Protein AF-0000000083208388 (afdb_homodimer)

Radius of gyration: 26.97 Å; Cα contacts (8 Å, |Δi|>4): 565; chains: 2; bounding box: 65×73×62 Å

Sequence (616 aa):
MGYPKSFEESLLLGFPRRAARFRDSQDKLFWNYPRLSEVTNVFRDLAEMLTEDAYWSPEMRLKAIRSWVTDLDKVMALYKDWEELSFNRNAIVSTLDRIKSYEDDIDVPYTYMASDLLPECQEKIKILTKMSLLRLAQDDSGDQYWGLIKSLLPEFQPHQELLDQSSRLAAEKKAVEGAGTAILNKAKKLISLTAYGLADELSDEPRGDWDLFLIYSYGFGLVDSLSENEFIDHKKLQSFFQEEEMAAIVPNYVDMFWRNHDPTRLPLEKGPWSQLNKSFKDLDSNTRRTIEDSFTKTYKKFRLRSLQMGYPKSFEESLLLGFPRRAARFRDSQDKLFWNYPRLSEVTNVFRDLAEMLTEDAYWSPEMRLKAIRSWVTDLDKVMALYKDWEELSFNRNAIVSTLDRIKSYEDDIDVPYTYMASDLLPECQEKIKILTKMSLLRLAQDDSGDQYWGLIKSLLPEFQPHQELLDQSSRLAAEKKAVEGAGTAILNKAKKLISLTAYGLADELSDEPRGDWDLFLIYSYGFGLVDSLSENEFIDHKKLQSFFQEEEMAAIVPNYVDMFWRNHDPTRLPLEKGPWSQLNKSFKDLDSNTRRTIEDSFTKTYKKFRLRSLQ

Organism: NCBI:txid56615

Foldseek 3Di:
DDQDPDLLVLLVVLQDDPDPPPPDDQSVPLVVDDDSVVLSVLLVVLVCLLPVPHDDDSVLSSLLSSLCSSVVVVSVVLSVLLVLLVVLLVLLLVVLVVLVVVPPPDDQVLSVVLNVLRPLLNVLSSLVSSCLSCVSSVNCPDPSNVVSLCVQVVVDDPPCQVVDPVSVVVSVLCSLLSSLVSSLVSLLVQLLSLVPGQLVSLVPPPCSLVSSLSSNCSSLSSLLSCVVSVSHDPVVLLVSQPDPSNLVSVLVSLLSVCVVDPLPVDPLVVFCQVVDRVSCVSHDPVSVVSNRVSSVVSNVVVVVVVVD/DDQDPDLLVLLVVLQDDPPPPPPDDQSVPLVVDDPSVVLSVLLVVLVCLLPVPHDDDSVLSSLLSSLCSSVVVVSVVLSVLLVLLVVLLVLLLVVLVVLVVVPVPDDQVLSVVLNVLRPLLNVLSSLVSSCLSCVSSVNCPDPSNVVSLCVQVVVDDCPPQVPDPVSVVVSVLCSLLSSLVSSLVSLLVQLLSLVPGQLVSLVPPPCSLVSSLSSNCSSVSSLLSCDVSVSHDPVVLLVSQPDPSNLVRVLVSLLSVCVVDPLPVDPLVVFCQVVDRVSCVSHDPVSVVSNRVSSVVSNVVVVVVVVD

pLDDT: mean 84.71, std 14.26, range [32.78, 97.56]

Structure (mmCIF, N/CA/C/O backbone):
data_AF-0000000083208388-model_v1
#
loop_
_entity.id
_entity.type
_entity.pdbx_description
1 polymer 'Uncharacterized protein'
#
loop_
_atom_site.group_PDB
_atom_site.id
_atom_site.type_symbol
_atom_site.label_atom_id
_atom_site.label_alt_id
_atom_site.label_comp_id
_atom_site.label_asym_id
_atom_site.label_entity_id
_atom_site.label_seq_id
_atom_site.pdbx_PDB_ins_code
_atom_site.Cartn_x
_atom_site.Cartn_y
_atom_site.Cartn_z
_atom_site.occupancy
_atom_site.B_iso_or_equiv
_atom_site.auth_seq_id
_atom_site.auth_comp_id
_atom_site.auth_asym_id
_atom_site.auth_atom_id
_atom_site.pdbx_PDB_model_num
ATOM 1 N N . MET A 1 1 ? 29.219 6.961 14.609 1 44.03 1 MET A N 1
ATOM 2 C CA . MET A 1 1 ? 27.906 7.246 14.062 1 44.03 1 MET A CA 1
ATOM 3 C C . MET A 1 1 ? 26.938 6.094 14.336 1 44.03 1 MET A C 1
ATOM 5 O O . MET A 1 1 ? 27.234 4.945 14.008 1 44.03 1 MET A O 1
ATOM 9 N N . GLY A 1 2 ? 26.141 6.266 15.297 1 60.5 2 GLY A N 1
ATOM 10 C CA . GLY A 1 2 ? 25.297 5.16 15.742 1 60.5 2 GLY A CA 1
ATOM 11 C C . GLY A 1 2 ? 24.359 4.648 14.664 1 60.5 2 GLY A C 1
ATOM 12 O O . GLY A 1 2 ? 24.188 5.293 13.625 1 60.5 2 GLY A O 1
ATOM 13 N N . TYR A 1 3 ? 24.062 3.393 14.688 1 68.88 3 TYR A N 1
ATOM 14 C CA . TYR A 1 3 ? 23.156 2.76 13.75 1 68.88 3 TYR A CA 1
ATOM 15 C C . TYR A 1 3 ? 21.75 3.359 13.859 1 68.88 3 TYR A C 1
ATOM 17 O O . TYR A 1 3 ? 21.344 3.797 14.938 1 68.88 3 TYR A O 1
ATOM 25 N N . PRO A 1 4 ? 21.219 3.434 12.703 1 76.38 4 PRO A N 1
ATOM 26 C CA . PRO A 1 4 ? 19.875 3.99 12.742 1 76.38 4 PRO A CA 1
ATOM 27 C C . PRO A 1 4 ? 18.969 3.27 13.742 1 76.38 4 PRO A C 1
ATOM 29 O O . PRO A 1 4 ? 19.047 2.047 13.883 1 76.38 4 PRO A O 1
ATOM 32 N N . LYS A 1 5 ? 18.25 4.09 14.398 1 71.25 5 LYS A N 1
ATOM 33 C CA . LYS A 1 5 ? 17.406 3.549 15.469 1 71.25 5 LYS A CA 1
ATOM 34 C C . LYS A 1 5 ? 16.062 3.072 14.922 1 71.25 5 LYS A C 1
ATOM 36 O O . LYS A 1 5 ? 15.367 2.285 15.57 1 71.25 5 LYS A O 1
ATOM 41 N N . SER A 1 6 ? 15.688 3.58 13.781 1 75.38 6 SER A N 1
ATOM 42 C CA . SER A 1 6 ? 14.375 3.225 13.242 1 75.38 6 SER A CA 1
ATOM 43 C C . SER A 1 6 ? 14.469 2.824 11.773 1 75.38 6 SER A C 1
ATOM 45 O O . SER A 1 6 ? 15.492 3.062 11.125 1 75.38 6 SER A O 1
ATOM 47 N N . PHE A 1 7 ? 13.477 2.094 11.297 1 76.81 7 PHE A N 1
ATOM 48 C CA . PHE A 1 7 ? 13.414 1.705 9.891 1 76.81 7 PHE A CA 1
ATOM 49 C C . PHE A 1 7 ? 13.312 2.932 8.992 1 76.81 7 PHE A C 1
ATOM 51 O O . PHE A 1 7 ? 13.867 2.951 7.895 1 76.81 7 PHE A O 1
ATOM 58 N N . GLU A 1 8 ? 12.672 3.973 9.523 1 77.75 8 GLU A N 1
ATOM 59 C CA . GLU A 1 8 ? 12.547 5.227 8.789 1 77.75 8 GLU A CA 1
ATOM 60 C C . GLU A 1 8 ? 13.914 5.867 8.555 1 77.75 8 GLU A C 1
ATOM 62 O O . GLU A 1 8 ? 14.219 6.277 7.43 1 77.75 8 GLU A O 1
ATOM 67 N N . GLU A 1 9 ? 14.641 5.848 9.555 1 78.56 9 GLU A N 1
ATOM 68 C CA . GLU A 1 9 ? 15.984 6.406 9.438 1 78.56 9 GLU A CA 1
ATOM 69 C C . GLU A 1 9 ? 16.844 5.574 8.492 1 78.56 9 GLU A C 1
ATOM 71 O O . GLU A 1 9 ? 17.609 6.125 7.688 1 78.56 9 GLU A O 1
ATOM 76 N N . SER A 1 10 ? 16.641 4.297 8.625 1 78.44 10 SER A N 1
ATOM 77 C CA . SER A 1 10 ? 17.406 3.416 7.742 1 78.44 10 SER A CA 1
ATOM 78 C C . SER A 1 10 ? 17.047 3.666 6.277 1 78.44 10 SER A C 1
ATOM 80 O O . SER A 1 10 ? 17.922 3.689 5.418 1 78.44 10 SER A O 1
ATOM 82 N N . LEU A 1 11 ? 15.805 3.797 6.066 1 82.38 11 LEU A N 1
ATOM 83 C CA . LEU A 1 11 ? 15.344 4.055 4.707 1 82.38 11 LEU A CA 1
ATOM 84 C C . LEU A 1 11 ? 15.898 5.379 4.188 1 82.38 11 LEU A C 1
ATOM 86 O O . LEU A 1 11 ? 16.422 5.438 3.076 1 82.38 11 LEU A O 1
ATOM 90 N N . LEU A 1 12 ? 15.82 6.379 4.988 1 78.38 12 LEU A N 1
ATOM 91 C CA . LEU A 1 12 ? 16.266 7.707 4.574 1 78.38 12 LEU A CA 1
ATOM 92 C C . LEU A 1 12 ? 17.766 7.727 4.34 1 78.38 12 LEU A C 1
ATOM 94 O O . LEU A 1 12 ? 18.25 8.422 3.439 1 78.38 12 LEU A O 1
ATOM 98 N N . LEU A 1 13 ? 18.438 6.953 5.082 1 76.25 13 LEU A N 1
ATOM 99 C CA . LEU A 1 13 ? 19.891 6.844 4.914 1 76.25 13 LEU A CA 1
ATOM 100 C C . LEU A 1 13 ? 20.234 6.051 3.656 1 76.25 13 LEU A C 1
ATOM 102 O O . LEU A 1 13 ? 21.328 6.18 3.117 1 76.25 13 LEU A O 1
ATOM 106 N N . GLY A 1 14 ? 19.312 5.246 3.367 1 70.12 14 GLY A N 1
ATOM 107 C CA . GLY A 1 14 ? 19.531 4.434 2.18 1 70.12 14 GLY A CA 1
ATOM 108 C C . GLY A 1 14 ? 19.391 5.215 0.888 1 70.12 14 GLY A C 1
ATOM 109 O O . GLY A 1 14 ? 19.844 4.77 -0.168 1 70.12 14 GLY A O 1
ATOM 110 N N . PHE A 1 15 ? 18.703 6.348 1.008 1 68.81 15 PHE A N 1
ATOM 111 C CA . PHE A 1 15 ? 18.547 7.168 -0.187 1 68.81 15 PHE A CA 1
ATOM 112 C C . PHE A 1 15 ? 19.859 7.867 -0.537 1 68.81 15 PHE A C 1
ATOM 114 O O . PHE A 1 15 ? 20.594 8.32 0.352 1 68.81 15 PHE A O 1
ATOM 121 N N . PRO A 1 16 ? 20.125 7.719 -1.812 1 60.28 16 PRO A N 1
ATOM 122 C CA . PRO A 1 16 ? 21.375 8.391 -2.189 1 60.28 16 PRO A CA 1
ATOM 123 C C . PRO A 1 16 ? 21.391 9.867 -1.793 1 60.28 16 PRO A C 1
ATOM 125 O O . PRO A 1 16 ? 20.344 10.523 -1.796 1 60.28 16 PRO A O 1
ATOM 128 N N . ARG A 1 17 ? 22.312 10.344 -0.938 1 51.38 17 ARG A N 1
ATOM 129 C CA . ARG A 1 17 ? 22.516 11.734 -0.567 1 51.38 17 ARG A CA 1
ATOM 130 C C . ARG A 1 17 ? 22.516 12.633 -1.8 1 51.38 17 ARG A C 1
ATOM 132 O O . ARG A 1 17 ? 22.922 12.211 -2.883 1 51.38 17 ARG A O 1
ATOM 139 N N . ARG A 1 18 ? 21.688 13.727 -1.688 1 45.03 18 ARG A N 1
ATOM 140 C CA . ARG A 1 18 ? 21.938 14.727 -2.719 1 45.03 18 ARG A CA 1
ATOM 141 C C . ARG A 1 18 ? 23.422 15.062 -2.809 1 45.03 18 ARG A C 1
ATOM 143 O O . ARG A 1 18 ? 23.938 15.844 -2.006 1 45.03 18 ARG A O 1
ATOM 150 N N . ALA A 1 19 ? 24.453 14.719 -2.732 1 36.81 19 ALA A N 1
ATOM 151 C CA . ALA A 1 19 ? 25.344 15.695 -3.359 1 36.81 19 ALA A CA 1
ATOM 152 C C . ALA A 1 19 ? 24.625 16.422 -4.492 1 36.81 19 ALA A C 1
ATOM 154 O O . ALA A 1 19 ? 23.672 15.914 -5.07 1 36.81 19 ALA A O 1
ATOM 155 N N . ALA A 1 20 ? 25.188 17.938 -4.938 1 33.88 20 ALA A N 1
ATOM 156 C CA . ALA A 1 20 ? 24.812 18.812 -6.039 1 33.88 20 ALA A CA 1
ATOM 157 C C . ALA A 1 20 ? 24.125 18.031 -7.156 1 33.88 20 ALA A C 1
ATOM 159 O O . ALA A 1 20 ? 23.156 18.516 -7.758 1 33.88 20 ALA A O 1
ATOM 160 N N . ARG A 1 21 ? 24.984 17.312 -8.117 1 32.78 21 ARG A N 1
ATOM 161 C CA . ARG A 1 21 ? 24.828 17.016 -9.531 1 32.78 21 ARG A CA 1
ATOM 162 C C . ARG A 1 21 ? 23.812 15.883 -9.734 1 32.78 21 ARG A C 1
ATOM 164 O O . ARG A 1 21 ? 24.141 14.711 -9.523 1 32.78 21 ARG A O 1
ATOM 171 N N . PHE A 1 22 ? 22.641 15.812 -9.164 1 33.78 22 PHE A N 1
ATOM 172 C CA . PHE A 1 22 ? 21.766 14.984 -9.984 1 33.78 22 PHE A CA 1
ATOM 173 C C . PHE A 1 22 ? 22.312 14.852 -11.398 1 33.78 22 PHE A C 1
ATOM 175 O O . PHE A 1 22 ? 21.969 15.641 -12.281 1 33.78 22 PHE A O 1
ATOM 182 N N . ARG A 1 23 ? 23.469 14.93 -11.594 1 34.03 23 ARG A N 1
ATOM 183 C CA . ARG A 1 23 ? 23.922 14.922 -12.977 1 34.03 23 ARG A CA 1
ATOM 184 C C . ARG A 1 23 ? 23.125 13.938 -13.82 1 34.03 23 ARG A C 1
ATOM 186 O O . ARG A 1 23 ? 22.75 14.25 -14.953 1 34.03 23 ARG A O 1
ATOM 193 N N . ASP A 1 24 ? 23.516 12.531 -13.719 1 34.09 24 ASP A N 1
ATOM 194 C CA . ASP A 1 24 ? 23.047 11.531 -14.664 1 34.09 24 ASP A CA 1
ATOM 195 C C . ASP A 1 24 ? 21.594 11.164 -14.383 1 34.09 24 ASP A C 1
ATOM 197 O O . ASP A 1 24 ? 21.109 11.32 -13.258 1 34.09 24 ASP A O 1
ATOM 201 N N . SER A 1 25 ? 20.75 10.789 -15.359 1 37.38 25 SER A N 1
ATOM 202 C CA . SER A 1 25 ? 19.391 10.367 -15.672 1 37.38 25 SER A CA 1
ATOM 203 C C . SER A 1 25 ? 18.828 9.453 -14.586 1 37.38 25 SER A C 1
ATOM 205 O O . SER A 1 25 ? 17.609 9.352 -14.422 1 37.38 25 SER A O 1
ATOM 207 N N . GLN A 1 26 ? 19.625 8.562 -14.102 1 38.91 26 GLN A N 1
ATOM 208 C CA . GLN A 1 26 ? 19.125 7.344 -13.469 1 38.91 26 GLN A CA 1
ATOM 209 C C . GLN A 1 26 ? 18.672 7.617 -12.039 1 38.91 26 GLN A C 1
ATOM 211 O O . GLN A 1 26 ? 17.922 6.824 -11.461 1 38.91 26 GLN A O 1
ATOM 216 N N . ASP A 1 27 ? 19.375 8.383 -11.336 1 39.56 27 ASP A N 1
ATOM 217 C CA . ASP A 1 27 ? 19.172 8.352 -9.891 1 39.56 27 ASP A CA 1
ATOM 218 C C . ASP A 1 27 ? 17.906 9.094 -9.492 1 39.56 27 ASP A C 1
ATOM 220 O O . ASP A 1 27 ? 17.672 9.352 -8.312 1 39.56 27 ASP A O 1
ATOM 224 N N . LYS A 1 28 ? 17.578 10.031 -10.398 1 42.91 28 LYS A N 1
ATOM 225 C CA . LYS A 1 28 ? 16.453 10.945 -10.234 1 42.91 28 LYS A CA 1
ATOM 226 C C . LYS A 1 28 ? 15.195 10.188 -9.812 1 42.91 28 LYS A C 1
ATOM 228 O O . LYS A 1 28 ? 14.188 10.797 -9.453 1 42.91 28 LYS A O 1
ATOM 233 N N . LEU A 1 29 ? 15.227 8.977 -10.328 1 43.03 29 LEU A N 1
ATOM 234 C CA . LEU A 1 29 ? 14 8.18 -10.312 1 43.03 29 LEU A CA 1
ATOM 235 C C . LEU A 1 29 ? 13.5 7.98 -8.883 1 43.03 29 LEU A C 1
ATOM 237 O O . LEU A 1 29 ? 12.523 7.258 -8.664 1 43.03 29 LEU A O 1
ATOM 241 N N . PHE A 1 30 ? 14.461 8.148 -8.031 1 43.75 30 PHE A N 1
ATOM 242 C CA . PHE A 1 30 ? 14.055 7.703 -6.703 1 43.75 30 PHE A CA 1
ATOM 243 C C . PHE A 1 30 ? 12.625 8.141 -6.402 1 43.75 30 PHE A C 1
ATOM 245 O O . PHE A 1 30 ? 11.836 7.371 -5.855 1 43.75 30 PHE A O 1
ATOM 252 N N . TRP A 1 31 ? 12.289 9.562 -6.504 1 47.16 31 TRP A N 1
ATOM 253 C CA . TRP A 1 31 ? 11.203 10.078 -5.68 1 47.16 31 TRP A CA 1
ATOM 254 C C . TRP A 1 31 ? 9.867 9.93 -6.391 1 47.16 31 TRP A C 1
ATOM 256 O O . TRP A 1 31 ? 8.867 10.539 -5.988 1 47.16 31 TRP A O 1
ATOM 266 N N . ASN A 1 32 ? 10.094 9.484 -7.629 1 52.12 32 ASN A N 1
ATOM 267 C CA . ASN A 1 32 ? 8.773 9.047 -8.07 1 52.12 32 ASN A CA 1
ATOM 268 C C . ASN A 1 32 ? 8.211 7.953 -7.168 1 52.12 32 ASN A C 1
ATOM 270 O O . ASN A 1 32 ? 7.328 7.191 -7.574 1 52.12 32 ASN A O 1
ATOM 274 N N . TYR A 1 33 ? 8.766 8.008 -6.012 1 56.78 33 TYR A N 1
ATOM 275 C CA . TYR A 1 33 ? 8.578 6.961 -5.016 1 56.78 33 TYR A CA 1
ATOM 276 C C . TYR A 1 33 ? 7.145 6.965 -4.492 1 56.78 33 TYR A C 1
ATOM 278 O O . TYR A 1 33 ? 6.492 8.008 -4.453 1 56.78 33 TYR A O 1
ATOM 286 N N . PRO A 1 34 ? 6.664 5.766 -4.543 1 67.44 34 PRO A N 1
ATOM 287 C CA . PRO A 1 34 ? 5.535 5.637 -3.619 1 67.44 34 PRO A CA 1
ATOM 288 C C . PRO A 1 34 ? 5.746 6.406 -2.316 1 67.44 34 PRO A C 1
ATOM 290 O O . PRO A 1 34 ? 6.859 6.871 -2.043 1 67.44 34 PRO A O 1
ATOM 293 N N . ARG A 1 35 ? 4.781 6.742 -1.815 1 80.44 35 ARG A N 1
ATOM 294 C CA . ARG A 1 35 ? 4.863 7.383 -0.507 1 80.44 35 ARG A CA 1
ATOM 295 C C . ARG A 1 35 ? 5.902 6.691 0.374 1 80.44 35 ARG A C 1
ATOM 297 O O . ARG A 1 35 ? 6.004 5.465 0.377 1 80.44 35 ARG A O 1
ATOM 304 N N . LEU A 1 36 ? 6.719 7.48 0.951 1 84.25 36 LEU A N 1
ATOM 305 C CA . LEU A 1 36 ? 7.812 6.961 1.764 1 84.25 36 LEU A CA 1
ATOM 306 C C . LEU A 1 36 ? 7.289 6.031 2.852 1 84.25 36 LEU A C 1
ATOM 308 O O . LEU A 1 36 ? 7.938 5.043 3.197 1 84.25 36 LEU A O 1
ATOM 312 N N . SER A 1 37 ? 6.141 6.344 3.344 1 87.94 37 SER A N 1
ATOM 313 C CA . SER A 1 37 ? 5.531 5.488 4.352 1 87.94 37 SER A CA 1
ATOM 314 C C . SER A 1 37 ? 5.246 4.098 3.797 1 87.94 37 SER A C 1
ATOM 316 O O . SER A 1 37 ? 5.465 3.092 4.477 1 87.94 37 SER A O 1
ATOM 318 N N . GLU A 1 38 ? 4.758 4.07 2.588 1 88.94 38 GLU A N 1
ATOM 319 C CA . GLU A 1 38 ? 4.477 2.795 1.935 1 88.94 38 GLU A CA 1
ATOM 320 C C . GLU A 1 38 ? 5.754 1.979 1.749 1 88.94 38 GLU A C 1
ATOM 322 O O . GLU A 1 38 ? 5.785 0.786 2.057 1 88.94 38 GLU A O 1
ATOM 327 N N . VAL A 1 39 ? 6.773 2.678 1.319 1 88.38 39 VAL A N 1
ATOM 328 C CA . VAL A 1 39 ? 8.047 2.008 1.083 1 88.38 39 VAL A CA 1
ATOM 329 C C . VAL A 1 39 ? 8.602 1.465 2.4 1 88.38 39 VAL A C 1
ATOM 331 O O . VAL A 1 39 ? 9.047 0.318 2.467 1 88.38 39 VAL A O 1
ATOM 334 N N . THR A 1 40 ? 8.523 2.244 3.406 1 89.31 40 THR A N 1
ATOM 335 C CA . THR A 1 40 ? 9.039 1.854 4.711 1 89.31 40 THR A CA 1
ATOM 336 C C . THR A 1 40 ? 8.297 0.633 5.246 1 89.31 40 THR A C 1
ATOM 338 O O . THR A 1 40 ? 8.914 -0.296 5.773 1 89.31 40 THR A O 1
ATOM 341 N N . ASN A 1 41 ? 7.012 0.628 5.117 1 89.62 41 ASN A N 1
ATOM 342 C CA . ASN A 1 41 ? 6.211 -0.498 5.582 1 89.62 41 ASN A CA 1
ATOM 343 C C . ASN A 1 41 ? 6.539 -1.774 4.812 1 89.62 41 ASN A C 1
ATOM 345 O O . ASN A 1 41 ? 6.664 -2.846 5.406 1 89.62 41 ASN A O 1
ATOM 349 N N . VAL A 1 42 ? 6.617 -1.6 3.547 1 91.88 42 VAL A N 1
ATOM 350 C CA . VAL A 1 42 ? 6.953 -2.746 2.709 1 91.88 42 VAL A CA 1
ATOM 351 C C . VAL A 1 42 ? 8.312 -3.303 3.115 1 91.88 42 VAL A C 1
ATOM 353 O O . VAL A 1 42 ? 8.469 -4.512 3.293 1 91.88 42 VAL A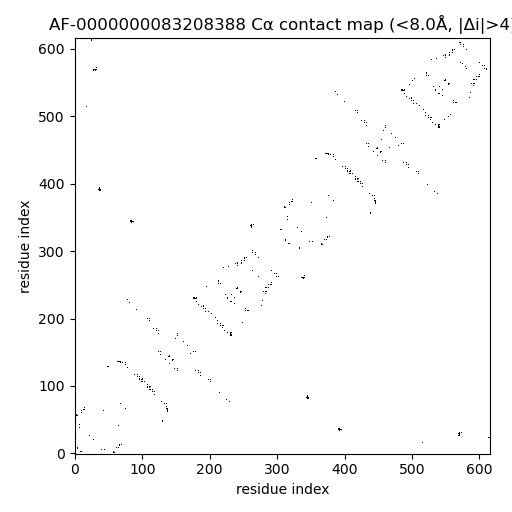 O 1
ATOM 356 N N . PHE A 1 43 ? 9.312 -2.414 3.283 1 91.75 43 PHE A N 1
ATOM 357 C CA . PHE A 1 43 ? 10.656 -2.857 3.646 1 91.75 43 PHE A CA 1
ATOM 358 C C . PHE A 1 43 ? 10.648 -3.539 5.008 1 91.75 43 PHE A C 1
ATOM 360 O O . PHE A 1 43 ? 11.367 -4.52 5.223 1 91.75 43 PHE A O 1
ATOM 367 N N . ARG A 1 44 ? 9.906 -3.02 5.91 1 91.81 44 ARG A N 1
ATOM 368 C CA . ARG A 1 44 ? 9.766 -3.639 7.227 1 91.81 44 ARG A CA 1
ATOM 369 C C . ARG A 1 44 ? 9.211 -5.051 7.109 1 91.81 44 ARG A C 1
ATOM 371 O O . ARG A 1 44 ? 9.727 -5.984 7.727 1 91.81 44 ARG A O 1
ATOM 378 N N . ASP A 1 45 ? 8.172 -5.215 6.371 1 92.81 45 ASP A N 1
ATOM 379 C CA . ASP A 1 45 ? 7.559 -6.523 6.18 1 92.81 45 ASP A CA 1
ATOM 380 C C . ASP A 1 45 ? 8.539 -7.504 5.543 1 92.81 45 ASP A C 1
ATOM 382 O O . ASP A 1 45 ? 8.609 -8.672 5.941 1 92.81 45 ASP A O 1
ATOM 386 N N . LEU A 1 46 ? 9.18 -6.98 4.574 1 94.31 46 LEU A N 1
ATOM 387 C CA . LEU A 1 46 ? 10.125 -7.832 3.869 1 94.31 46 LEU A CA 1
ATOM 388 C C . LEU A 1 46 ? 11.266 -8.258 4.797 1 94.31 46 LEU A C 1
ATOM 390 O O . LEU A 1 46 ? 11.695 -9.414 4.766 1 94.31 46 LEU A O 1
ATOM 394 N N . ALA A 1 47 ? 11.75 -7.34 5.586 1 92.31 47 ALA A N 1
ATOM 395 C CA . ALA A 1 47 ? 12.781 -7.68 6.562 1 92.31 47 ALA A CA 1
ATOM 396 C C . ALA A 1 47 ? 12.273 -8.727 7.551 1 92.31 47 ALA A C 1
ATOM 398 O O . ALA A 1 47 ? 13.008 -9.656 7.906 1 92.31 47 ALA A O 1
ATOM 399 N N . GLU A 1 48 ? 11.109 -8.562 7.965 1 91.88 48 GLU A N 1
ATOM 400 C CA . GLU A 1 48 ? 10.516 -9.531 8.875 1 91.88 48 GLU A CA 1
ATOM 401 C C . GLU A 1 48 ? 10.414 -10.906 8.219 1 91.88 48 GLU A C 1
ATOM 403 O O . GLU A 1 48 ? 10.68 -11.93 8.859 1 91.88 48 GLU A O 1
ATOM 408 N N . MET A 1 49 ? 9.961 -10.938 7.031 1 92.19 49 MET A N 1
ATOM 409 C CA . MET A 1 49 ? 9.883 -12.188 6.289 1 92.19 49 MET A CA 1
ATOM 410 C C . MET A 1 49 ? 11.242 -12.883 6.246 1 92.19 49 MET A C 1
ATOM 412 O O . MET A 1 49 ? 11.328 -14.102 6.426 1 92.19 49 MET A O 1
ATOM 416 N N . LEU A 1 50 ? 12.258 -12.102 6.051 1 93.94 50 LEU A N 1
ATOM 417 C CA . LEU A 1 50 ? 13.602 -12.664 5.887 1 93.94 50 LEU A CA 1
ATOM 418 C C . LEU A 1 50 ? 14.188 -13.062 7.234 1 93.94 50 LEU A C 1
ATOM 420 O O . LEU A 1 50 ? 15.023 -13.969 7.309 1 93.94 50 LEU A O 1
ATOM 424 N N . THR A 1 51 ? 13.672 -12.453 8.289 1 93 51 THR A N 1
ATOM 425 C CA . THR A 1 51 ? 14.281 -12.695 9.594 1 93 51 THR A CA 1
ATOM 426 C C . THR A 1 51 ? 13.445 -13.68 10.406 1 93 51 THR A C 1
ATOM 428 O O . THR A 1 51 ? 13.719 -13.906 11.586 1 93 51 THR A O 1
ATOM 431 N N . GLU A 1 52 ? 12.43 -14.148 9.82 1 89.06 52 GLU A N 1
ATOM 432 C CA . GLU A 1 52 ? 11.625 -15.172 10.477 1 89.06 52 GLU A CA 1
ATOM 433 C C . GLU A 1 52 ? 12.492 -16.328 10.961 1 89.06 52 GLU A C 1
ATOM 435 O O . GLU A 1 52 ? 12.273 -16.875 12.047 1 89.06 52 GLU A O 1
ATOM 440 N N . ASP A 1 53 ? 13.438 -16.672 10.156 1 80.94 53 ASP A N 1
ATOM 441 C CA . ASP A 1 53 ? 14.242 -17.844 10.469 1 80.94 53 ASP A CA 1
ATOM 442 C C . ASP A 1 53 ? 15.727 -17.5 10.461 1 80.94 53 ASP A C 1
ATOM 444 O O . ASP A 1 53 ? 16.578 -18.391 10.336 1 80.94 53 ASP A O 1
ATOM 448 N N . ALA A 1 54 ? 16.031 -16.266 10.438 1 88.31 54 ALA A N 1
ATOM 449 C CA . ALA A 1 54 ? 17.438 -15.836 10.398 1 88.31 54 ALA A CA 1
ATOM 450 C C . ALA A 1 54 ? 17.625 -14.523 11.156 1 88.31 54 ALA A C 1
ATOM 452 O O . ALA A 1 54 ? 16.688 -13.727 11.281 1 88.31 54 ALA A O 1
ATOM 453 N N . TYR A 1 55 ? 18.828 -14.422 11.578 1 87.69 55 TYR A N 1
ATOM 454 C CA . TYR A 1 55 ? 19.156 -13.188 12.281 1 87.69 55 TYR A CA 1
ATOM 455 C C . TYR A 1 55 ? 19.812 -12.18 11.344 1 87.69 55 TYR A C 1
ATOM 457 O O . TYR A 1 55 ? 20.719 -12.523 10.586 1 87.69 55 TYR A O 1
ATOM 465 N N . TRP A 1 56 ? 19.281 -10.961 11.422 1 87.12 56 TRP A N 1
ATOM 466 C CA . TRP A 1 56 ? 19.922 -9.836 10.75 1 87.12 56 TRP A CA 1
ATOM 467 C C . TRP A 1 56 ? 20.406 -8.797 11.758 1 87.12 56 TRP A C 1
ATOM 469 O O . TRP A 1 56 ? 19.609 -8.25 12.523 1 87.12 56 TRP A O 1
ATOM 479 N N . SER A 1 57 ? 21.734 -8.602 11.734 1 85.62 57 SER A N 1
ATOM 480 C CA . SER A 1 57 ? 22.25 -7.488 12.516 1 85.62 57 SER A CA 1
ATOM 481 C C . SER A 1 57 ? 21.766 -6.152 11.977 1 85.62 57 SER A C 1
ATOM 483 O O . SER A 1 57 ? 21.328 -6.066 10.828 1 85.62 57 SER A O 1
ATOM 485 N N . PRO A 1 58 ? 21.859 -5.141 12.805 1 83.69 58 PRO A N 1
ATOM 486 C CA . PRO A 1 58 ? 21.5 -3.807 12.32 1 83.69 58 PRO A CA 1
ATOM 487 C C . PRO A 1 58 ? 22.266 -3.393 11.078 1 83.69 58 PRO A C 1
ATOM 489 O O . PRO A 1 58 ? 21.719 -2.732 10.188 1 83.69 58 PRO A O 1
ATOM 492 N N . GLU A 1 59 ? 23.469 -3.803 10.992 1 85.5 59 GLU A N 1
ATOM 493 C CA . GLU A 1 59 ? 24.312 -3.482 9.828 1 85.5 59 GLU A CA 1
ATOM 494 C C . GLU A 1 59 ? 23.812 -4.199 8.578 1 85.5 59 GLU A C 1
ATOM 496 O O . GLU A 1 59 ? 23.766 -3.613 7.496 1 85.5 59 GLU A O 1
ATOM 501 N N . MET A 1 60 ? 23.453 -5.402 8.789 1 85.69 60 MET A N 1
ATOM 502 C CA . MET A 1 60 ? 22.953 -6.184 7.672 1 85.69 60 MET A CA 1
ATOM 503 C C . MET A 1 60 ? 21.641 -5.602 7.152 1 85.69 60 MET A C 1
ATOM 505 O O . MET A 1 60 ? 21.438 -5.504 5.941 1 85.69 60 MET A O 1
ATOM 509 N N . ARG A 1 61 ? 20.828 -5.203 8.055 1 86.75 61 ARG A N 1
ATOM 510 C CA . ARG A 1 61 ? 19.547 -4.598 7.707 1 86.75 61 ARG A CA 1
ATOM 511 C C . ARG A 1 61 ? 19.75 -3.307 6.918 1 86.75 61 ARG A C 1
ATOM 513 O O . ARG A 1 61 ? 19.094 -3.09 5.898 1 86.75 61 ARG A O 1
ATOM 520 N N . LEU A 1 62 ? 20.609 -2.492 7.387 1 86.75 62 LEU A N 1
ATOM 521 C CA . LEU A 1 62 ? 20.891 -1.225 6.715 1 86.75 62 LEU A CA 1
ATOM 522 C C . LEU A 1 62 ? 21.422 -1.459 5.309 1 86.75 62 LEU A C 1
ATOM 524 O O . LEU A 1 62 ? 21.047 -0.762 4.367 1 86.75 62 LEU A O 1
ATOM 528 N N . LYS A 1 63 ? 22.234 -2.391 5.188 1 88.5 63 LYS A N 1
ATOM 529 C CA . LYS A 1 63 ? 22.797 -2.719 3.881 1 88.5 63 LYS A CA 1
ATOM 530 C C . LYS A 1 63 ? 21.703 -3.195 2.922 1 88.5 63 LYS A C 1
ATOM 532 O O . LYS A 1 63 ? 21.688 -2.801 1.753 1 88.5 63 LYS A O 1
ATOM 537 N N . ALA A 1 64 ? 20.875 -4.043 3.455 1 90.56 64 ALA A N 1
ATOM 538 C CA . ALA A 1 64 ? 19.781 -4.559 2.629 1 90.56 64 ALA A CA 1
ATOM 539 C C . ALA A 1 64 ? 18.875 -3.434 2.156 1 90.56 64 ALA A C 1
ATOM 541 O O . ALA A 1 64 ? 18.547 -3.346 0.969 1 90.56 64 ALA A O 1
ATOM 542 N N . ILE A 1 65 ? 18.547 -2.59 3.029 1 87.38 65 ILE A N 1
ATOM 543 C CA . ILE A 1 65 ? 17.641 -1.485 2.734 1 87.38 65 ILE A CA 1
ATOM 544 C C . ILE A 1 65 ? 18.266 -0.576 1.679 1 87.38 65 ILE A C 1
ATOM 546 O O . ILE A 1 65 ? 17.594 -0.177 0.722 1 87.38 65 ILE A O 1
ATOM 550 N N . ARG A 1 66 ? 19.5 -0.322 1.773 1 84.81 66 ARG A N 1
ATOM 551 C CA . ARG A 1 66 ? 20.203 0.517 0.814 1 84.81 66 ARG A CA 1
ATOM 552 C C . ARG A 1 66 ? 20.188 -0.106 -0.577 1 84.81 66 ARG A C 1
ATOM 554 O O . ARG A 1 66 ? 19.984 0.592 -1.574 1 84.81 66 ARG A O 1
ATOM 561 N N . SER A 1 67 ? 20.375 -1.351 -0.563 1 89.75 67 SER A N 1
ATOM 562 C CA . SER A 1 67 ? 20.391 -2.057 -1.841 1 89.75 67 SER A CA 1
ATOM 563 C C . SER A 1 67 ? 19 -2.094 -2.459 1 89.75 67 SER A C 1
ATOM 565 O O . SER A 1 67 ? 18.844 -1.909 -3.668 1 89.75 67 SER A O 1
ATOM 567 N N . TRP A 1 68 ? 18 -2.318 -1.608 1 90.44 68 TRP A N 1
ATOM 568 C CA . TRP A 1 68 ? 16.625 -2.398 -2.086 1 90.44 68 TRP A CA 1
ATOM 569 C C . TRP A 1 68 ? 16.172 -1.067 -2.682 1 90.44 68 TRP A C 1
ATOM 571 O O . TRP A 1 68 ? 15.406 -1.04 -3.646 1 90.44 68 TRP A O 1
ATOM 581 N N . VAL A 1 69 ? 16.672 -0.001 -2.143 1 84.69 69 VAL A N 1
ATOM 582 C CA . VAL A 1 69 ? 16.328 1.325 -2.639 1 84.69 69 VAL A CA 1
ATOM 583 C C . VAL A 1 69 ? 16.812 1.487 -4.074 1 84.69 69 VAL A C 1
ATOM 585 O O . VAL A 1 69 ? 16.156 2.137 -4.891 1 84.69 69 VAL A O 1
ATOM 588 N N . THR A 1 70 ? 17.906 0.894 -4.426 1 83.19 70 THR A N 1
ATOM 589 C CA . THR A 1 70 ? 18.469 1.004 -5.762 1 83.19 70 THR A CA 1
ATOM 590 C C . THR A 1 70 ? 17.609 0.266 -6.781 1 83.19 70 THR A C 1
ATOM 592 O O . THR A 1 70 ? 17.562 0.655 -7.949 1 83.19 70 THR A O 1
ATOM 595 N N . ASP A 1 71 ? 16.953 -0.721 -6.359 1 86.94 71 ASP A N 1
ATOM 596 C CA . ASP A 1 71 ? 16.047 -1.501 -7.203 1 86.94 71 ASP A CA 1
ATOM 597 C C . ASP A 1 71 ? 14.625 -1.489 -6.648 1 86.94 71 ASP A C 1
ATOM 599 O O . ASP A 1 71 ? 13.992 -2.541 -6.516 1 86.94 71 ASP A O 1
ATOM 603 N N . LEU A 1 72 ? 14.188 -0.354 -6.27 1 86.69 72 LEU A N 1
ATOM 604 C CA . LEU A 1 72 ? 12.945 -0.171 -5.523 1 86.69 72 LEU A CA 1
ATOM 605 C C . LEU A 1 72 ? 11.766 -0.761 -6.281 1 86.69 72 LEU A C 1
ATOM 607 O O . LEU A 1 72 ? 10.938 -1.468 -5.699 1 86.69 72 LEU A O 1
ATOM 611 N N . ASP A 1 73 ? 11.688 -0.478 -7.586 1 84.94 73 ASP A N 1
ATOM 612 C CA . ASP A 1 73 ? 10.547 -0.933 -8.375 1 84.94 73 ASP A CA 1
ATOM 613 C C . ASP A 1 73 ? 10.43 -2.455 -8.344 1 84.94 73 ASP A C 1
ATOM 615 O O . ASP A 1 73 ? 9.336 -2.996 -8.195 1 84.94 73 ASP A O 1
ATOM 619 N N . LYS A 1 74 ? 11.531 -3.061 -8.453 1 89.62 74 LYS A N 1
ATOM 620 C CA . LYS A 1 74 ? 11.539 -4.52 -8.445 1 89.62 74 LYS A CA 1
ATOM 621 C C . LYS A 1 74 ? 11.156 -5.07 -7.078 1 89.62 74 LYS A C 1
ATOM 623 O O . LYS A 1 74 ? 10.406 -6.043 -6.98 1 89.62 74 LYS A O 1
ATOM 628 N N . VAL A 1 75 ? 11.68 -4.418 -6.055 1 92 75 VAL A N 1
ATOM 629 C CA . VAL A 1 75 ? 11.391 -4.852 -4.691 1 92 75 VAL A CA 1
ATOM 630 C C . VAL A 1 75 ? 9.898 -4.668 -4.398 1 92 75 VAL A C 1
ATOM 632 O O . VAL A 1 75 ? 9.25 -5.574 -3.867 1 92 75 VAL A O 1
ATOM 635 N N . MET A 1 76 ? 9.328 -3.545 -4.77 1 91.06 76 MET A N 1
ATOM 636 C CA . MET A 1 76 ? 7.918 -3.262 -4.539 1 91.06 76 MET A CA 1
ATOM 637 C C . MET A 1 76 ? 7.035 -4.242 -5.305 1 91.06 76 MET A C 1
ATOM 639 O O . MET A 1 76 ? 6.016 -4.703 -4.785 1 91.06 76 MET A O 1
ATOM 643 N N . ALA A 1 77 ? 7.457 -4.531 -6.523 1 89.12 77 ALA A N 1
ATOM 644 C CA . ALA A 1 77 ? 6.684 -5.457 -7.348 1 89.12 77 ALA A CA 1
ATOM 645 C C . ALA A 1 77 ? 6.676 -6.855 -6.738 1 89.12 77 ALA A C 1
ATOM 647 O O . ALA A 1 77 ? 5.629 -7.512 -6.684 1 89.12 77 ALA A O 1
ATOM 648 N N . LEU A 1 78 ? 7.816 -7.312 -6.262 1 93.62 78 LEU A N 1
ATOM 649 C CA . LEU A 1 78 ? 7.934 -8.617 -5.629 1 93.62 78 LEU A CA 1
ATOM 650 C C . LEU A 1 78 ? 7.035 -8.711 -4.398 1 93.62 78 LEU A C 1
ATOM 652 O O . LEU A 1 78 ? 6.367 -9.727 -4.191 1 93.62 78 LEU A O 1
ATOM 656 N N . TYR A 1 79 ? 7.031 -7.699 -3.619 1 93.44 79 TYR A N 1
ATOM 657 C CA . TYR A 1 79 ? 6.211 -7.656 -2.414 1 93.44 79 TYR A CA 1
ATOM 658 C C . TYR A 1 79 ? 4.727 -7.719 -2.764 1 93.44 79 TYR A C 1
ATOM 660 O O . TYR A 1 79 ? 3.971 -8.477 -2.152 1 93.44 79 TYR A O 1
ATOM 668 N N . LYS A 1 80 ? 4.352 -6.91 -3.684 1 90.19 80 LYS A N 1
ATOM 669 C CA . LYS A 1 80 ? 2.945 -6.848 -4.07 1 90.19 80 LYS A CA 1
ATOM 670 C C . LYS A 1 80 ? 2.465 -8.188 -4.617 1 90.19 80 LYS A C 1
ATOM 672 O O . LYS A 1 80 ? 1.354 -8.625 -4.309 1 90.19 80 LYS A O 1
ATOM 677 N N . ASP A 1 81 ? 3.244 -8.812 -5.402 1 90.75 81 ASP A N 1
ATOM 678 C CA . ASP A 1 81 ? 2.9 -10.125 -5.934 1 90.75 81 ASP A CA 1
ATOM 679 C C . ASP A 1 81 ? 2.756 -11.148 -4.812 1 90.75 81 ASP A C 1
ATOM 681 O O . ASP A 1 81 ? 1.793 -11.922 -4.785 1 90.75 81 ASP A O 1
ATOM 685 N N . TRP A 1 82 ? 3.699 -11.102 -3.955 1 93.62 82 TRP A N 1
ATOM 686 C CA . TRP A 1 82 ? 3.662 -12.039 -2.836 1 93.62 82 TRP A CA 1
ATOM 687 C C . TRP A 1 82 ? 2.418 -11.82 -1.984 1 93.62 82 TRP A C 1
ATOM 689 O O . TRP A 1 82 ? 1.738 -12.781 -1.609 1 93.62 82 TRP A O 1
ATOM 699 N N . GLU A 1 83 ? 2.174 -10.586 -1.68 1 92.25 83 GLU A N 1
ATOM 700 C CA . GLU A 1 83 ? 1.028 -10.258 -0.834 1 92.25 83 GLU A CA 1
ATOM 701 C C . GLU A 1 83 ? -0.281 -10.695 -1.485 1 92.25 83 GLU A C 1
ATOM 703 O O . GLU A 1 83 ? -1.175 -11.211 -0.809 1 92.25 83 GLU A O 1
ATOM 708 N N . GLU A 1 84 ? -0.351 -10.453 -2.748 1 91.62 84 GLU A N 1
ATOM 709 C CA . GLU A 1 84 ? -1.578 -10.812 -3.451 1 91.62 84 GLU A CA 1
ATOM 710 C C . GLU A 1 84 ? -1.763 -12.328 -3.494 1 91.62 84 GLU A C 1
ATOM 712 O O . GLU A 1 84 ? -2.867 -12.828 -3.277 1 91.62 84 GLU A O 1
ATOM 717 N N . LEU A 1 85 ? -0.727 -13.039 -3.785 1 94.31 85 LEU A N 1
ATOM 718 C CA . LEU A 1 85 ? -0.789 -14.5 -3.803 1 94.31 85 LEU A CA 1
ATOM 719 C C . LEU A 1 85 ? -1.157 -15.047 -2.426 1 94.31 85 LEU A C 1
ATOM 721 O O . LEU A 1 85 ? -1.974 -15.961 -2.316 1 94.31 85 LEU A O 1
ATOM 725 N N . SER A 1 86 ? -0.543 -14.461 -1.415 1 93 86 SER A N 1
ATOM 726 C CA . SER A 1 86 ? -0.828 -14.898 -0.052 1 93 86 SER A CA 1
ATOM 727 C C . SER A 1 86 ? -2.285 -14.641 0.317 1 93 86 SER A C 1
ATOM 729 O O . SER A 1 86 ? -2.93 -15.484 0.944 1 93 86 SER A O 1
ATOM 731 N N . PHE A 1 87 ? -2.746 -13.523 -0.053 1 92.19 87 PHE A N 1
ATOM 732 C CA . PHE A 1 87 ? -4.145 -13.195 0.198 1 92.19 87 PHE A CA 1
ATOM 733 C C . PHE A 1 87 ? -5.066 -14.211 -0.478 1 92.19 87 PHE A C 1
ATOM 735 O O . PHE A 1 87 ? -5.973 -14.75 0.156 1 92.19 87 PHE A O 1
ATOM 742 N N . ASN A 1 88 ? -4.871 -14.367 -1.805 1 90.94 88 ASN A N 1
ATOM 743 C CA . ASN A 1 88 ? -5.711 -15.281 -2.566 1 90.94 88 ASN A CA 1
ATOM 744 C C . ASN A 1 88 ? -5.668 -16.688 -1.982 1 90.94 88 ASN A C 1
ATOM 746 O O . ASN A 1 88 ? -6.707 -17.328 -1.814 1 90.94 88 ASN A O 1
ATOM 750 N N . ARG A 1 89 ? -4.512 -17.094 -1.68 1 94.31 89 ARG A N 1
ATOM 751 C CA . ARG A 1 89 ? -4.359 -18.422 -1.102 1 94.31 89 ARG A CA 1
ATOM 752 C C . ARG A 1 89 ? -5.164 -18.562 0.188 1 94.31 89 ARG A C 1
ATOM 754 O O . ARG A 1 89 ? -5.895 -19.531 0.374 1 94.31 89 ARG A O 1
ATOM 761 N N . ASN A 1 90 ? -4.996 -17.609 1.021 1 91.06 90 ASN A N 1
ATOM 762 C CA . ASN A 1 90 ? -5.715 -17.656 2.289 1 91.06 90 ASN A CA 1
ATOM 763 C C . ASN A 1 90 ? -7.227 -17.641 2.078 1 91.06 90 ASN A C 1
ATOM 765 O O . ASN A 1 90 ? -7.961 -18.344 2.775 1 91.06 90 ASN A O 1
ATOM 769 N N . ALA A 1 91 ? -7.695 -16.844 1.177 1 89.06 91 ALA A N 1
ATOM 770 C CA . ALA A 1 91 ? -9.117 -16.781 0.858 1 89.06 91 ALA A CA 1
ATOM 771 C C . ALA A 1 91 ? -9.617 -18.125 0.323 1 89.06 91 ALA A C 1
ATOM 773 O O . ALA A 1 91 ? -10.695 -18.594 0.7 1 89.06 91 ALA A O 1
ATOM 774 N N . ILE A 1 92 ? -8.859 -18.719 -0.534 1 92.12 92 ILE A N 1
ATOM 775 C CA . ILE A 1 92 ? -9.219 -20 -1.134 1 92.12 92 ILE A CA 1
ATOM 776 C C . ILE A 1 92 ? -9.273 -21.078 -0.053 1 92.12 92 ILE A C 1
ATOM 778 O O . ILE A 1 92 ? -10.227 -21.859 0.003 1 92.12 92 ILE A O 1
ATOM 782 N N . VAL A 1 93 ? -8.242 -21.094 0.788 1 92.12 93 VAL A N 1
ATOM 783 C CA . VAL A 1 93 ? -8.188 -22.078 1.858 1 92.12 93 VAL A CA 1
ATOM 784 C C . VAL A 1 93 ? -9.422 -21.938 2.746 1 92.12 93 VAL A C 1
ATOM 786 O O . VAL A 1 93 ? -10.055 -22.953 3.098 1 92.12 93 VAL A O 1
ATOM 789 N N . SER A 1 94 ? -9.766 -20.766 3.07 1 87.25 94 SER A N 1
ATOM 790 C CA . SER A 1 94 ? -10.945 -20.531 3.889 1 87.25 94 SER A CA 1
ATOM 791 C C . SER A 1 94 ? -12.203 -21.047 3.211 1 87.25 94 SER A C 1
ATOM 793 O O . SER A 1 94 ? -13.062 -21.672 3.859 1 87.25 94 SER A O 1
ATOM 795 N N . THR A 1 95 ? -12.32 -20.812 1.955 1 85.88 95 THR A N 1
ATOM 796 C CA . THR A 1 95 ? -13.469 -21.266 1.185 1 85.88 95 THR A CA 1
ATOM 797 C C . THR A 1 95 ? -13.516 -22.781 1.12 1 85.88 95 THR A C 1
ATOM 799 O O . THR A 1 95 ? -14.562 -23.391 1.35 1 85.88 95 THR A O 1
ATOM 802 N N . LEU A 1 96 ? -12.422 -23.359 0.789 1 89.56 96 LEU A N 1
ATOM 803 C CA . LEU A 1 96 ? -12.367 -24.812 0.669 1 89.56 96 LEU A CA 1
ATOM 804 C C . LEU A 1 96 ? -12.648 -25.469 2.012 1 89.56 96 LEU A C 1
ATOM 806 O O . LEU A 1 96 ? -13.328 -26.5 2.068 1 89.56 96 LEU A O 1
ATOM 810 N N . ASP A 1 97 ? -12.164 -24.922 3.092 1 87.88 97 ASP A N 1
ATOM 811 C CA . ASP A 1 97 ? -12.422 -25.438 4.43 1 87.88 97 ASP A CA 1
ATOM 812 C C . ASP A 1 97 ? -13.906 -25.359 4.773 1 87.88 97 ASP A C 1
ATOM 814 O O . ASP A 1 97 ? -14.453 -26.266 5.41 1 87.88 97 ASP A O 1
ATOM 818 N N . ARG A 1 98 ? -14.484 -24.328 4.375 1 83.5 98 ARG A N 1
ATOM 819 C CA . ARG A 1 98 ? -15.922 -24.172 4.602 1 83.5 98 ARG A CA 1
ATOM 820 C C . ARG A 1 98 ? -16.703 -25.25 3.852 1 83.5 98 ARG A C 1
ATOM 822 O O . ARG A 1 98 ? -17.625 -25.859 4.406 1 83.5 98 ARG A O 1
ATOM 829 N N . ILE A 1 99 ? -16.359 -25.438 2.643 1 85.56 99 ILE A N 1
ATOM 830 C CA . ILE A 1 99 ? -17.031 -26.438 1.823 1 85.56 99 ILE A CA 1
ATOM 831 C C . ILE A 1 99 ? -16.859 -27.828 2.445 1 85.56 99 ILE A C 1
ATOM 833 O O . ILE A 1 99 ? -17.812 -28.609 2.521 1 85.56 99 ILE A O 1
ATOM 837 N N . LYS A 1 100 ? -15.695 -28.094 2.893 1 87.31 100 LYS A N 1
ATOM 838 C CA . LYS A 1 100 ? -15.398 -29.391 3.504 1 87.31 100 LYS A CA 1
ATOM 839 C C . LYS A 1 100 ? -16.203 -29.594 4.793 1 87.31 100 LYS A C 1
ATOM 841 O O . LYS A 1 100 ? -16.469 -30.719 5.199 1 87.31 100 LYS A O 1
ATOM 846 N N . SER A 1 101 ? -16.5 -28.547 5.375 1 83.44 101 SER A N 1
ATOM 847 C CA . SER A 1 101 ? -17.188 -28.625 6.66 1 83.44 101 SER A CA 1
ATOM 848 C C . SER A 1 101 ? -18.656 -28.984 6.484 1 83.44 101 SER A C 1
ATOM 850 O O . SER A 1 101 ? -19.312 -29.453 7.426 1 83.44 101 SER A O 1
ATOM 852 N N . TYR A 1 102 ? -19.172 -28.719 5.316 1 74.12 102 TYR A N 1
ATOM 853 C CA . TYR A 1 102 ? -20.547 -29.109 5.051 1 74.12 102 TYR A CA 1
ATOM 854 C C . TYR A 1 102 ? -20.672 -30.625 4.891 1 74.12 102 TYR A C 1
ATOM 856 O O . TYR A 1 102 ? -21.781 -31.156 4.895 1 74.12 102 TYR A O 1
ATOM 864 N N . GLU A 1 103 ? -19.516 -31.453 4.633 1 60.06 103 GLU A N 1
ATOM 865 C CA . GLU A 1 103 ? -19.344 -32.75 3.986 1 60.06 103 GLU A CA 1
ATOM 866 C C . GLU A 1 103 ? -20.125 -33.844 4.719 1 60.06 103 GLU A C 1
ATOM 868 O O . GLU A 1 103 ? -20.141 -35 4.289 1 60.06 103 GLU A O 1
ATOM 873 N N . ASP A 1 104 ? -20.688 -33.906 5.789 1 59.47 104 ASP A N 1
ATOM 874 C CA . ASP A 1 104 ? -21.25 -35.219 6.066 1 59.47 104 ASP A CA 1
ATOM 875 C C . ASP A 1 104 ? -21.984 -35.75 4.84 1 59.47 104 ASP A C 1
ATOM 877 O O . ASP A 1 104 ? -22.016 -36.969 4.625 1 59.47 104 ASP A O 1
ATOM 881 N N . ASP A 1 105 ? -22.484 -34.875 3.893 1 58.88 105 ASP A N 1
ATOM 882 C CA . ASP A 1 105 ? -23.422 -35.469 2.924 1 58.88 105 ASP A CA 1
ATOM 883 C C . ASP A 1 105 ? -23 -35.125 1.494 1 58.88 105 ASP A C 1
ATOM 885 O O . ASP A 1 105 ? -23.625 -35.594 0.534 1 58.88 105 ASP A O 1
ATOM 889 N N . ILE A 1 106 ? -21.859 -34.406 1.261 1 64.5 106 ILE A N 1
ATOM 890 C CA . ILE A 1 106 ? -21.641 -33.969 -0.117 1 64.5 106 ILE A CA 1
ATOM 891 C C . ILE A 1 106 ? -20.25 -34.406 -0.577 1 64.5 106 ILE A C 1
ATOM 893 O O . ILE A 1 106 ? -19.266 -34.281 0.16 1 64.5 106 ILE A O 1
ATOM 897 N N . ASP A 1 107 ? -20.156 -35.25 -1.617 1 83.06 107 ASP A N 1
ATOM 898 C CA . ASP A 1 107 ? -18.922 -35.656 -2.273 1 83.06 107 ASP A CA 1
ATOM 899 C C . ASP A 1 107 ? -18.234 -34.5 -2.963 1 83.06 107 ASP A C 1
ATOM 901 O O . ASP A 1 107 ? -18.703 -34 -4.004 1 83.06 107 ASP A O 1
ATOM 905 N N . VAL A 1 108 ? -17.156 -34 -2.328 1 89 108 VAL A N 1
ATOM 906 C CA . VAL A 1 108 ? -16.469 -32.844 -2.898 1 89 108 VAL A CA 1
ATOM 907 C C . VAL A 1 108 ? -15.008 -33.188 -3.168 1 89 108 VAL A C 1
ATOM 909 O O . VAL A 1 108 ? -14.094 -32.562 -2.621 1 89 108 VAL A O 1
ATOM 912 N N . PRO A 1 109 ? -14.719 -34.188 -4.051 1 93.12 109 PRO A N 1
ATOM 913 C CA . PRO A 1 109 ? -13.352 -34.656 -4.293 1 93.12 109 PRO A CA 1
ATOM 914 C C . PRO A 1 109 ? -12.43 -33.594 -4.852 1 93.12 109 PRO A C 1
ATOM 916 O O . PRO A 1 109 ? -11.242 -33.562 -4.512 1 93.12 109 PRO A O 1
ATOM 919 N N . TYR A 1 110 ? -12.922 -32.781 -5.672 1 94 110 TYR A N 1
ATOM 920 C CA . TYR A 1 110 ? -12.102 -31.734 -6.289 1 94 110 TYR A CA 1
ATOM 921 C C . TYR A 1 110 ? -11.656 -30.703 -5.254 1 94 110 TYR A C 1
ATOM 923 O O . TYR A 1 110 ? -10.555 -30.156 -5.348 1 94 110 TYR A O 1
ATOM 931 N N . THR A 1 111 ? -12.453 -30.422 -4.277 1 93.31 111 THR A N 1
ATOM 932 C CA . THR A 1 111 ? -12.094 -29.547 -3.172 1 93.31 111 THR A CA 1
ATOM 933 C C . THR A 1 111 ? -10.898 -30.094 -2.4 1 93.31 111 THR A C 1
ATOM 935 O O . THR A 1 111 ? -9.969 -29.359 -2.082 1 93.31 111 THR A O 1
ATOM 938 N N . TYR A 1 112 ? -10.93 -31.359 -2.164 1 93.75 112 TYR A N 1
ATOM 939 C CA . TYR A 1 112 ? -9.836 -32 -1.442 1 93.75 112 TYR A CA 1
ATOM 940 C C . TYR A 1 112 ? -8.555 -31.984 -2.266 1 93.75 112 TYR A C 1
ATOM 942 O O . TYR A 1 112 ? -7.477 -31.703 -1.739 1 93.75 112 TYR A O 1
ATOM 950 N N . MET A 1 113 ? -8.68 -32.25 -3.543 1 94.44 113 MET A N 1
ATOM 951 C CA . MET A 1 113 ? -7.516 -32.219 -4.422 1 94.44 113 MET A CA 1
ATOM 952 C C . MET A 1 113 ? -6.883 -30.844 -4.48 1 94.44 113 MET A C 1
ATOM 954 O O . MET A 1 113 ? -5.66 -30.719 -4.402 1 94.44 113 MET A O 1
ATOM 958 N N . ALA A 1 114 ? -7.734 -29.844 -4.598 1 94.62 114 ALA A N 1
ATOM 959 C CA . ALA A 1 114 ? -7.242 -28.469 -4.648 1 94.62 114 ALA A CA 1
ATOM 960 C C . ALA A 1 114 ? -6.547 -28.094 -3.342 1 94.62 114 ALA A C 1
ATOM 962 O O . ALA A 1 114 ? -5.5 -27.438 -3.354 1 94.62 114 ALA A O 1
ATOM 963 N N . SER A 1 115 ? -7.051 -28.484 -2.238 1 94.31 115 SER A N 1
ATOM 964 C CA . SER A 1 115 ? -6.516 -28.172 -0.918 1 94.31 115 SER A CA 1
ATOM 965 C C . SER A 1 115 ? -5.109 -28.734 -0.746 1 94.31 115 SER A C 1
ATOM 967 O O . SER A 1 115 ? -4.277 -28.141 -0.052 1 94.31 115 SER A O 1
ATOM 969 N N . ASP A 1 116 ? -4.84 -29.797 -1.413 1 94.25 116 ASP A N 1
ATOM 970 C CA . ASP A 1 116 ? -3.551 -30.469 -1.28 1 94.25 116 ASP A CA 1
ATOM 971 C C . ASP A 1 116 ? -2.477 -29.766 -2.105 1 94.25 116 ASP A C 1
ATOM 973 O O . ASP A 1 116 ? -1.284 -29.891 -1.821 1 94.25 116 ASP A O 1
ATOM 977 N N . LEU A 1 117 ? -2.885 -29 -3.066 1 95.38 117 LEU A N 1
ATOM 978 C CA . LEU A 1 117 ? -1.948 -28.375 -3.986 1 95.38 117 LEU A CA 1
ATOM 979 C C . LEU A 1 117 ? -1.415 -27.062 -3.404 1 95.38 117 LEU A C 1
ATOM 981 O O . LEU A 1 117 ? -0.284 -26.672 -3.693 1 95.38 117 LEU A O 1
ATOM 985 N N . LEU A 1 118 ? -2.166 -26.406 -2.541 1 95.38 118 LEU A N 1
ATOM 986 C CA . LEU A 1 118 ? -1.949 -25.016 -2.166 1 95.38 118 LEU A CA 1
ATOM 987 C C . LEU A 1 118 ? -0.756 -24.891 -1.226 1 95.38 118 LEU A C 1
ATOM 989 O O . LEU A 1 118 ? 0.11 -24.031 -1.431 1 95.38 118 LEU A O 1
ATOM 993 N N . PRO A 1 119 ? -0.57 -25.672 -0.216 1 93.81 119 PRO A N 1
ATOM 994 C CA . PRO A 1 119 ? 0.502 -25.469 0.761 1 93.81 119 PRO A CA 1
ATOM 995 C C . PRO A 1 119 ? 1.894 -25.562 0.137 1 93.81 119 PRO A C 1
ATOM 997 O O . PRO A 1 119 ? 2.738 -24.703 0.377 1 93.81 119 PRO A O 1
ATOM 1000 N N . GLU A 1 120 ? 2.133 -26.562 -0.643 1 91.06 120 GLU A N 1
ATOM 1001 C CA . GLU A 1 120 ? 3.455 -26.734 -1.235 1 91.06 120 GLU A CA 1
ATOM 1002 C C . GLU A 1 120 ? 3.781 -25.609 -2.203 1 91.06 120 GLU A C 1
ATOM 1004 O O . GLU A 1 120 ? 4.926 -25.156 -2.277 1 91.06 120 GLU A O 1
ATOM 1009 N N . CYS A 1 121 ? 2.781 -25.172 -2.961 1 93.69 121 CYS A N 1
ATOM 1010 C CA . CYS A 1 121 ? 2.984 -24.062 -3.885 1 93.69 121 CYS A CA 1
ATOM 1011 C C . CYS A 1 121 ? 3.393 -22.797 -3.135 1 93.69 121 CYS A C 1
ATOM 1013 O O . CYS A 1 121 ? 4.363 -22.141 -3.508 1 93.69 121 CYS A O 1
ATOM 1015 N N . GLN A 1 122 ? 2.705 -22.578 -2.1 1 93.75 122 GLN A N 1
ATOM 1016 C CA . GLN A 1 122 ? 2.939 -21.359 -1.325 1 93.75 122 GLN A CA 1
ATOM 1017 C C . GLN A 1 122 ? 4.312 -21.391 -0.663 1 93.75 122 GLN A C 1
ATOM 1019 O O . GLN A 1 122 ? 4.996 -20.359 -0.599 1 93.75 122 GLN A O 1
ATOM 1024 N N . GLU A 1 123 ? 4.703 -22.516 -0.158 1 94.12 123 GLU A N 1
ATOM 1025 C CA . GLU A 1 123 ? 6.004 -22.641 0.495 1 94.12 123 GLU A CA 1
ATOM 1026 C C . GLU A 1 123 ? 7.145 -22.422 -0.493 1 94.12 123 GLU A C 1
ATOM 1028 O O . GLU A 1 123 ? 8.086 -21.672 -0.202 1 94.12 123 GLU A O 1
ATOM 1033 N N . LYS A 1 124 ? 7.055 -23 -1.57 1 95.56 124 LYS A N 1
ATOM 1034 C CA . LYS A 1 124 ? 8.117 -22.875 -2.566 1 95.56 124 LYS A CA 1
ATOM 1035 C C . LYS A 1 124 ? 8.195 -21.453 -3.105 1 95.56 124 LYS A C 1
ATOM 1037 O O . LYS A 1 124 ? 9.289 -20.922 -3.324 1 95.56 124 LYS A O 1
ATOM 1042 N N . ILE A 1 125 ? 7.047 -20.859 -3.363 1 95.81 125 ILE A N 1
ATOM 1043 C CA . ILE A 1 125 ? 7.066 -19.5 -3.871 1 95.81 125 ILE A CA 1
ATOM 1044 C C . ILE A 1 125 ? 7.633 -18.562 -2.807 1 95.81 125 ILE A C 1
ATOM 1046 O O . ILE A 1 125 ? 8.312 -17.578 -3.129 1 95.81 125 ILE A O 1
ATOM 1050 N N . LYS A 1 126 ? 7.352 -18.812 -1.558 1 95.31 126 LYS A N 1
ATOM 1051 C CA . LYS A 1 126 ? 7.926 -18.031 -0.469 1 95.31 126 LYS A CA 1
ATOM 1052 C C . LYS A 1 126 ? 9.445 -18.125 -0.47 1 95.31 126 LYS A C 1
ATOM 1054 O O . LYS A 1 126 ? 10.133 -17.109 -0.33 1 95.31 126 LYS A O 1
ATOM 1059 N N . ILE A 1 127 ? 9.93 -19.312 -0.604 1 96.56 127 ILE A N 1
ATOM 1060 C CA . ILE A 1 127 ? 11.375 -19.531 -0.619 1 96.56 127 ILE A CA 1
ATOM 1061 C C . ILE A 1 127 ? 11.992 -18.781 -1.799 1 96.56 127 ILE A C 1
ATOM 1063 O O . ILE A 1 127 ? 12.992 -18.078 -1.64 1 96.56 127 ILE A O 1
ATOM 1067 N N . LEU A 1 128 ? 11.406 -18.922 -2.975 1 96.88 128 LEU A N 1
ATOM 1068 C CA . LEU A 1 128 ? 11.906 -18.234 -4.164 1 96.88 128 LEU A CA 1
ATOM 1069 C C . LEU A 1 128 ? 11.891 -16.719 -3.967 1 96.88 128 LEU A C 1
ATOM 1071 O O . LEU A 1 128 ? 12.828 -16.031 -4.375 1 96.88 128 LEU A O 1
ATOM 1075 N N . THR A 1 129 ? 10.844 -16.234 -3.371 1 95.88 129 THR A N 1
ATOM 1076 C CA . THR A 1 129 ? 10.734 -14.797 -3.086 1 95.88 129 THR A CA 1
ATOM 1077 C C . THR A 1 129 ? 11.852 -14.352 -2.146 1 95.88 129 THR A C 1
ATOM 1079 O O . THR A 1 129 ? 12.477 -13.312 -2.373 1 95.88 129 THR A O 1
ATOM 1082 N N . LYS A 1 130 ? 12.07 -15.133 -1.102 1 95.94 130 LYS A N 1
ATOM 1083 C CA . LYS A 1 130 ? 13.148 -14.828 -0.161 1 95.94 130 LYS A CA 1
ATOM 1084 C C . LYS A 1 130 ? 14.5 -14.789 -0.865 1 95.94 130 LYS A C 1
ATOM 1086 O O . LYS A 1 130 ? 15.312 -13.906 -0.608 1 95.94 130 LYS A O 1
ATOM 1091 N N . MET A 1 131 ? 14.711 -15.719 -1.713 1 95.38 131 MET A N 1
ATOM 1092 C CA . MET A 1 131 ? 15.969 -15.773 -2.457 1 95.38 131 MET A CA 1
ATOM 1093 C C . MET A 1 131 ? 16.141 -14.516 -3.312 1 95.38 131 MET A C 1
ATOM 1095 O O . MET A 1 131 ? 17.219 -13.922 -3.33 1 95.38 131 MET A O 1
ATOM 1099 N N . SER A 1 132 ? 15.109 -14.109 -3.982 1 95.81 132 SER A N 1
ATOM 1100 C CA . SER A 1 132 ? 15.156 -12.914 -4.812 1 95.81 132 SER A CA 1
ATOM 1101 C C . SER A 1 132 ? 15.445 -11.672 -3.979 1 95.81 132 SER A C 1
ATOM 1103 O O . SER A 1 132 ? 16.219 -10.805 -4.395 1 95.81 132 SER A O 1
ATOM 1105 N N . LEU A 1 133 ? 14.844 -11.625 -2.826 1 95.56 133 LEU A N 1
ATOM 1106 C CA . LEU A 1 133 ? 15.031 -10.477 -1.944 1 95.56 133 LEU A CA 1
ATOM 1107 C C . LEU A 1 133 ? 16.469 -10.406 -1.429 1 95.56 133 LEU A C 1
ATOM 1109 O O . LEU A 1 133 ? 17.031 -9.32 -1.312 1 95.56 133 LEU A O 1
ATOM 1113 N N . LEU A 1 134 ? 16.984 -11.531 -1.139 1 95.19 134 LEU A N 1
ATOM 1114 C CA . LEU A 1 134 ? 18.375 -11.586 -0.673 1 95.19 134 LEU A CA 1
ATOM 1115 C C . LEU A 1 134 ? 19.328 -11.195 -1.787 1 95.19 134 LEU A C 1
ATOM 1117 O O . LEU A 1 134 ? 20.312 -10.492 -1.545 1 95.19 134 LEU A O 1
ATOM 1121 N N . ARG A 1 135 ? 19.047 -11.594 -2.963 1 93.88 135 ARG A N 1
ATOM 1122 C CA . ARG A 1 135 ? 19.844 -11.195 -4.109 1 93.88 135 ARG A CA 1
ATOM 1123 C C . ARG A 1 135 ? 19.812 -9.688 -4.309 1 93.88 135 ARG A C 1
ATOM 1125 O O . ARG A 1 135 ? 20.844 -9.055 -4.543 1 93.88 135 ARG A O 1
ATOM 1132 N N . LEU A 1 136 ? 18.656 -9.156 -4.23 1 94.06 136 LEU A N 1
ATOM 1133 C CA . LEU A 1 136 ? 18.484 -7.711 -4.387 1 94.06 136 LEU A CA 1
ATOM 1134 C C . LEU A 1 136 ? 19.172 -6.957 -3.26 1 94.06 136 LEU A C 1
ATOM 1136 O O . LEU A 1 136 ? 19.516 -5.781 -3.412 1 94.06 136 LEU A O 1
ATOM 1140 N N . ALA A 1 137 ? 19.328 -7.637 -2.15 1 93.38 137 ALA A N 1
ATOM 1141 C CA . ALA A 1 137 ? 20.031 -7.051 -1.017 1 93.38 137 ALA A CA 1
ATOM 1142 C C . ALA A 1 137 ? 21.547 -7.277 -1.135 1 93.38 137 ALA A C 1
ATOM 1144 O O . ALA A 1 137 ? 22.312 -6.879 -0.255 1 93.38 137 ALA A O 1
ATOM 1145 N N . GLN A 1 138 ? 21.938 -8.031 -2.15 1 90.38 138 GLN A N 1
ATOM 1146 C CA . GLN A 1 138 ? 23.328 -8.383 -2.393 1 90.38 138 GLN A CA 1
ATOM 1147 C C . GLN A 1 138 ? 23.859 -9.297 -1.294 1 90.38 138 GLN A C 1
ATOM 1149 O O . GLN A 1 138 ? 25.016 -9.18 -0.89 1 90.38 138 GLN A O 1
ATOM 1154 N N . ASP A 1 139 ? 23 -10.047 -0.753 1 89.5 139 ASP A N 1
ATOM 1155 C CA . ASP A 1 139 ? 23.344 -11.039 0.259 1 89.5 139 ASP A CA 1
ATOM 1156 C C . ASP A 1 139 ? 23.016 -12.453 -0.227 1 89.5 139 ASP A C 1
ATOM 1158 O O . ASP A 1 139 ? 22.328 -13.211 0.46 1 89.5 139 ASP A O 1
ATOM 1162 N N . ASP A 1 140 ? 23.562 -12.82 -1.349 1 85.5 140 ASP A N 1
ATOM 1163 C CA . ASP A 1 140 ? 23.203 -14.086 -1.98 1 85.5 140 ASP A CA 1
ATOM 1164 C C . ASP A 1 140 ? 24.328 -15.109 -1.823 1 85.5 140 ASP A C 1
ATOM 1166 O O . ASP A 1 140 ? 24.469 -16.016 -2.637 1 85.5 140 ASP A O 1
ATOM 1170 N N . SER A 1 141 ? 25.188 -14.906 -0.835 1 83.69 141 SER A N 1
ATOM 1171 C CA . SER A 1 141 ? 26.312 -15.828 -0.664 1 83.69 141 SER A CA 1
ATOM 1172 C C . SER A 1 141 ? 26.391 -16.328 0.773 1 83.69 141 SER A C 1
ATOM 1174 O O . SER A 1 141 ? 27.266 -17.141 1.104 1 83.69 141 SER A O 1
ATOM 1176 N N . GLY A 1 142 ? 25.453 -15.914 1.595 1 84.62 142 GLY A N 1
ATOM 1177 C CA . GLY A 1 142 ? 25.547 -16.281 3.002 1 84.62 142 GLY A CA 1
ATOM 1178 C C . GLY A 1 142 ? 24.781 -17.547 3.346 1 84.62 142 GLY A C 1
ATOM 1179 O O . GLY A 1 142 ? 24.234 -18.203 2.463 1 84.62 142 GLY A O 1
ATOM 1180 N N . ASP A 1 143 ? 24.859 -17.875 4.594 1 86.88 143 ASP A N 1
ATOM 1181 C CA . ASP A 1 143 ? 24.266 -19.109 5.102 1 86.88 143 ASP A CA 1
ATOM 1182 C C . ASP A 1 143 ? 22.766 -19.141 4.871 1 86.88 143 ASP A C 1
ATOM 1184 O O . ASP A 1 143 ? 22.188 -20.188 4.574 1 86.88 143 ASP A O 1
ATOM 1188 N N . GLN A 1 144 ? 22.156 -18.031 5.027 1 91.56 144 GLN A N 1
ATOM 1189 C CA . GLN A 1 144 ? 20.719 -17.969 4.832 1 91.56 144 GLN A CA 1
ATOM 1190 C C . GLN A 1 144 ? 20.344 -18.312 3.395 1 91.56 144 GLN A C 1
ATOM 1192 O O . GLN A 1 144 ? 19.406 -19.094 3.156 1 91.56 144 GLN A O 1
ATOM 1197 N N . TYR A 1 145 ? 21.062 -17.797 2.48 1 91.5 145 TYR A N 1
ATOM 1198 C CA . TYR A 1 145 ? 20.781 -18.031 1.065 1 91.5 145 TYR A CA 1
ATOM 1199 C C . TYR A 1 145 ? 20.969 -19.5 0.703 1 91.5 145 TYR A C 1
ATOM 1201 O O . TYR A 1 145 ? 20.109 -20.094 0.053 1 91.5 145 TYR A O 1
ATOM 1209 N N . TRP A 1 146 ? 21.969 -20.078 1.18 1 89.19 146 TRP A N 1
ATOM 1210 C CA . TRP A 1 146 ? 22.266 -21.469 0.868 1 89.19 146 TRP A CA 1
ATOM 1211 C C . TRP A 1 146 ? 21.312 -22.406 1.604 1 89.19 146 TRP A C 1
ATOM 1213 O O . TRP A 1 146 ? 20.984 -23.484 1.11 1 89.19 146 TRP A O 1
ATOM 1223 N N . GLY A 1 147 ? 20.891 -21.953 2.846 1 90.69 147 GLY A N 1
ATOM 1224 C CA . GLY A 1 147 ? 19.828 -22.703 3.516 1 90.69 147 GLY A CA 1
ATOM 1225 C C . GLY A 1 147 ? 18.562 -22.781 2.703 1 90.69 147 GLY A C 1
ATOM 1226 O O . GLY A 1 147 ? 17.906 -23.828 2.68 1 90.69 147 GLY A O 1
ATOM 1227 N N . LEU A 1 148 ? 18.266 -21.734 2.016 1 93.38 148 LEU A N 1
ATOM 1228 C CA . LEU A 1 148 ? 17.078 -21.703 1.158 1 93.38 148 LEU A CA 1
ATOM 1229 C C . LEU A 1 148 ? 17.266 -22.609 -0.05 1 93.38 148 LEU A C 1
ATOM 1231 O O . LEU A 1 148 ? 16.344 -23.359 -0.421 1 93.38 148 LEU A O 1
ATOM 1235 N N . ILE A 1 149 ? 18.406 -22.609 -0.676 1 92 149 ILE A N 1
ATOM 1236 C CA . ILE A 1 149 ? 18.703 -23.5 -1.801 1 92 149 ILE A CA 1
ATOM 1237 C C . ILE A 1 149 ? 18.562 -24.953 -1.367 1 92 149 ILE A C 1
ATOM 1239 O O . ILE A 1 149 ? 17.969 -25.766 -2.082 1 92 149 ILE A O 1
ATOM 1243 N N . LYS A 1 150 ? 19.016 -25.219 -0.211 1 91 150 LYS A N 1
ATOM 1244 C CA . LYS A 1 150 ? 18.953 -26.578 0.319 1 91 150 LYS A CA 1
ATOM 1245 C C . LYS A 1 150 ? 17.5 -27 0.541 1 91 150 LYS A C 1
ATOM 1247 O O . LYS A 1 150 ? 17.156 -28.172 0.36 1 91 150 LYS A O 1
ATOM 1252 N N . SER A 1 151 ? 16.703 -26.094 0.98 1 92.81 151 SER A N 1
ATOM 1253 C CA . SER A 1 151 ? 15.289 -26.375 1.187 1 92.81 151 SER A CA 1
ATOM 1254 C C . SER A 1 151 ? 14.609 -26.781 -0.118 1 92.81 151 SER A C 1
ATOM 1256 O O . SER A 1 151 ? 13.672 -27.578 -0.114 1 92.81 151 SER A O 1
ATOM 1258 N N . LEU A 1 152 ? 15.094 -26.281 -1.251 1 94 152 LEU A N 1
ATOM 1259 C CA . LEU A 1 152 ? 14.508 -26.578 -2.555 1 94 152 LEU A CA 1
ATOM 1260 C C . LEU A 1 152 ? 15.156 -27.812 -3.176 1 94 152 LEU A C 1
ATOM 1262 O O . LEU A 1 152 ? 14.547 -28.469 -4.016 1 94 152 LEU A O 1
ATOM 1266 N N . LEU A 1 153 ? 16.391 -28 -2.803 1 89.06 153 LEU A N 1
ATOM 1267 C CA . LEU A 1 153 ? 17.188 -29.109 -3.311 1 89.06 153 LEU A CA 1
ATOM 1268 C C . LEU A 1 153 ? 17.797 -29.906 -2.164 1 89.06 153 LEU A C 1
ATOM 1270 O O . LEU A 1 153 ? 19.016 -29.859 -1.952 1 89.06 153 LEU A O 1
ATOM 1274 N N . PRO A 1 154 ? 16.984 -30.719 -1.64 1 84.31 154 PRO A N 1
ATOM 1275 C CA . PRO A 1 154 ? 17.453 -31.391 -0.427 1 84.31 154 PRO A CA 1
ATOM 1276 C C . PRO A 1 154 ? 18.672 -32.281 -0.677 1 84.31 154 PRO A C 1
ATOM 1278 O O . PRO A 1 154 ? 19.469 -32.5 0.234 1 84.31 154 PRO A O 1
ATOM 1281 N N . GLU A 1 155 ? 18.844 -32.844 -1.803 1 81.81 155 GLU A N 1
ATOM 1282 C CA . GLU A 1 155 ? 19.953 -33.719 -2.102 1 81.81 155 GLU A CA 1
ATOM 1283 C C . GLU A 1 155 ? 21.25 -32.969 -2.289 1 81.81 155 GLU A C 1
ATOM 1285 O O . GLU A 1 155 ? 22.328 -33.562 -2.363 1 81.81 155 GLU A O 1
ATOM 1290 N N . PHE A 1 156 ? 21.016 -31.641 -2.326 1 77.5 156 PHE A N 1
ATOM 1291 C CA . PHE A 1 156 ? 22.203 -30.797 -2.512 1 77.5 156 PHE A CA 1
ATOM 1292 C C . PHE A 1 156 ? 23.078 -30.812 -1.264 1 77.5 156 PHE A C 1
ATOM 1294 O O . PHE A 1 156 ? 22.578 -30.594 -0.155 1 77.5 156 PHE A O 1
ATOM 1301 N N . GLN A 1 157 ? 24.312 -31.328 -1.277 1 69.38 157 GLN A N 1
ATOM 1302 C CA . GLN A 1 157 ? 25.281 -31.266 -0.189 1 69.38 157 GLN A CA 1
ATOM 1303 C C . GLN A 1 157 ? 26.312 -30.172 -0.439 1 69.38 157 GLN A C 1
ATOM 1305 O O . GLN A 1 157 ? 27.125 -30.281 -1.365 1 69.38 157 GLN A O 1
ATOM 1310 N N . PRO A 1 158 ? 26.047 -28.984 0.247 1 61.09 158 PRO A N 1
ATOM 1311 C CA . PRO A 1 158 ? 27.031 -27.938 0.024 1 61.09 158 PRO A CA 1
ATOM 1312 C C . PRO A 1 158 ? 28.469 -28.406 0.279 1 61.09 158 PRO A C 1
ATOM 1314 O O . PRO A 1 158 ? 28.844 -28.672 1.424 1 61.09 158 PRO A O 1
ATOM 1317 N N . HIS A 1 159 ? 28.844 -29.5 0.257 1 53.47 159 HIS A N 1
ATOM 1318 C CA . HIS A 1 159 ? 30.234 -29.812 0.53 1 53.47 159 HIS A CA 1
ATOM 1319 C C . HIS A 1 159 ? 31.172 -28.859 -0.207 1 53.47 159 HIS A C 1
ATOM 1321 O O . HIS A 1 159 ? 30.719 -27.922 -0.87 1 53.47 159 HIS A O 1
ATOM 1327 N N . GLN A 1 160 ? 32.531 -29.406 -0.427 1 54.22 160 GLN A N 1
ATOM 1328 C CA . GLN A 1 160 ? 33.688 -28.953 -1.195 1 54.22 160 GLN A CA 1
ATOM 1329 C C . GLN A 1 160 ? 33.25 -28.375 -2.545 1 54.22 160 GLN A C 1
ATOM 1331 O O . GLN A 1 160 ? 34 -27.656 -3.189 1 54.22 160 GLN A O 1
ATOM 1336 N N . GLU A 1 161 ? 32.188 -28.656 -2.91 1 49.84 161 GLU A N 1
ATOM 1337 C CA . GLU A 1 161 ? 31.703 -28.359 -4.262 1 49.84 161 GLU A CA 1
ATOM 1338 C C . GLU A 1 161 ? 31.375 -26.875 -4.414 1 49.84 161 GLU A C 1
ATOM 1340 O O . GLU A 1 161 ? 31.422 -26.328 -5.52 1 49.84 161 GLU A O 1
ATOM 1345 N N . LEU A 1 162 ? 30.797 -26.266 -3.316 1 57.22 162 LEU A N 1
ATOM 1346 C CA . LEU A 1 162 ? 30.469 -24.844 -3.377 1 57.22 162 LEU A CA 1
ATOM 1347 C C . LEU A 1 162 ? 31.719 -24 -3.51 1 57.22 162 LEU A C 1
ATOM 1349 O O . LEU A 1 162 ? 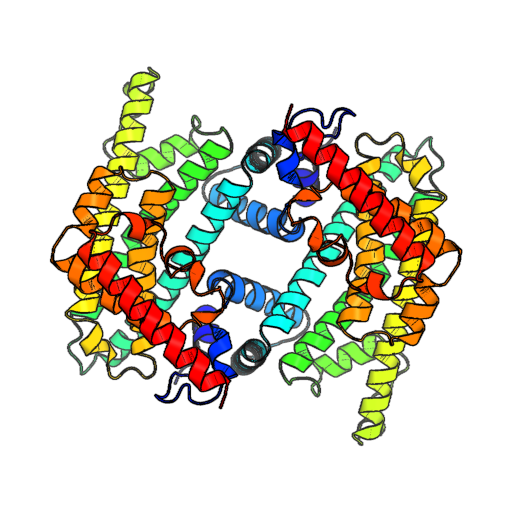31.672 -22.781 -3.383 1 57.22 162 LEU A O 1
ATOM 1353 N N . LEU A 1 163 ? 32.688 -24.812 -3.613 1 60.5 163 LEU A N 1
ATOM 1354 C CA . LEU A 1 163 ? 33.969 -24.109 -3.533 1 60.5 163 LEU A CA 1
ATOM 1355 C C . LEU A 1 163 ? 34.188 -23.25 -4.766 1 60.5 163 LEU A C 1
ATOM 1357 O O . LEU A 1 163 ? 34.812 -22.188 -4.68 1 60.5 163 LEU A O 1
ATOM 1361 N N . ASP A 1 164 ? 33.594 -23.812 -5.883 1 74 164 ASP A N 1
ATOM 1362 C CA . ASP A 1 164 ? 33.875 -22.859 -6.957 1 74 164 ASP A CA 1
ATOM 1363 C C . ASP A 1 164 ? 32.594 -22.141 -7.395 1 74 164 ASP A C 1
ATOM 1365 O O . ASP A 1 164 ? 31.5 -22.625 -7.141 1 74 164 ASP A O 1
ATOM 1369 N N . GLN A 1 165 ? 32.656 -21.031 -7.855 1 79.06 165 GLN A N 1
ATOM 1370 C CA . GLN A 1 165 ? 31.609 -20.125 -8.273 1 79.06 165 GLN A CA 1
ATOM 1371 C C . GLN A 1 165 ? 30.703 -20.797 -9.305 1 79.06 165 GLN A C 1
ATOM 1373 O O . GLN A 1 165 ? 29.484 -20.609 -9.273 1 79.06 165 GLN A O 1
ATOM 1378 N N . SER A 1 166 ? 31.281 -21.625 -10.133 1 82.81 166 SER A N 1
ATOM 1379 C CA . SER A 1 166 ? 30.516 -22.266 -11.195 1 82.81 166 SER A CA 1
ATOM 1380 C C . SER A 1 166 ? 29.547 -23.312 -10.625 1 82.81 166 SER A C 1
ATOM 1382 O O . SER A 1 166 ? 28.406 -23.406 -11.07 1 82.81 166 SER A O 1
ATOM 1384 N N . SER A 1 167 ? 29.969 -24.031 -9.711 1 80.31 167 SER A N 1
ATOM 1385 C CA . SER A 1 167 ? 29.141 -25.047 -9.086 1 80.31 167 SER A CA 1
ATOM 1386 C C . SER A 1 167 ? 28 -24.406 -8.297 1 80.31 167 SER A C 1
ATOM 1388 O O . SER A 1 167 ? 26.875 -24.922 -8.273 1 80.31 167 SER A O 1
ATOM 1390 N N . ARG A 1 168 ? 28.281 -23.328 -7.691 1 81.44 168 ARG A N 1
ATOM 1391 C CA . ARG A 1 168 ? 27.266 -22.594 -6.941 1 81.44 168 ARG A CA 1
ATOM 1392 C C . ARG A 1 168 ? 26.156 -22.109 -7.863 1 81.44 168 ARG A C 1
ATOM 1394 O O . ARG A 1 168 ? 24.969 -22.266 -7.562 1 81.44 168 ARG A O 1
ATOM 1401 N N . LEU A 1 169 ? 26.578 -21.609 -8.914 1 86.5 169 LEU A N 1
ATOM 1402 C CA . LEU A 1 169 ? 25.625 -21.094 -9.891 1 86.5 169 LEU A CA 1
ATOM 1403 C C . LEU A 1 169 ? 24.781 -22.219 -10.477 1 86.5 169 LEU A C 1
ATOM 1405 O O . LEU A 1 169 ? 23.578 -22.031 -10.719 1 86.5 169 LEU A O 1
ATOM 1409 N N . ALA A 1 170 ? 25.406 -23.375 -10.672 1 87.62 170 ALA A N 1
ATOM 1410 C CA . ALA A 1 170 ? 24.688 -24.531 -11.211 1 87.62 170 ALA A CA 1
ATOM 1411 C C . ALA A 1 170 ? 23.641 -25.031 -10.219 1 87.62 170 ALA A C 1
ATOM 1413 O O . ALA A 1 170 ? 22.547 -25.406 -10.609 1 87.62 170 ALA A O 1
ATOM 1414 N N . ALA A 1 171 ? 24 -25.062 -8.992 1 87.31 171 ALA A N 1
ATOM 1415 C CA . ALA A 1 171 ? 23.078 -25.516 -7.953 1 87.31 171 ALA A CA 1
ATOM 1416 C C . ALA A 1 171 ? 21.891 -24.562 -7.82 1 87.31 171 ALA A C 1
ATOM 1418 O O . ALA A 1 171 ? 20.75 -25 -7.676 1 87.31 171 ALA A O 1
ATOM 1419 N N . GLU A 1 172 ? 22.203 -23.328 -7.812 1 90.31 172 GLU A N 1
ATOM 1420 C CA . GLU A 1 172 ? 21.156 -22.312 -7.746 1 90.31 172 GLU A CA 1
ATOM 1421 C C . GLU A 1 172 ? 20.188 -22.453 -8.914 1 90.31 172 GLU A C 1
ATOM 1423 O O . GLU A 1 172 ? 18.969 -22.422 -8.727 1 90.31 172 GLU A O 1
ATOM 1428 N N . LYS A 1 173 ? 20.766 -22.562 -10.031 1 91.31 173 LYS A N 1
ATOM 1429 C CA . LYS A 1 173 ? 19.953 -22.688 -11.227 1 91.31 173 LYS A CA 1
ATOM 1430 C C . LYS A 1 173 ? 19.047 -23.906 -11.156 1 91.31 173 LYS A C 1
ATOM 1432 O O . LYS A 1 173 ? 17.859 -23.844 -11.484 1 91.31 173 LYS A O 1
ATOM 1437 N N . LYS A 1 174 ? 19.609 -24.984 -10.773 1 92.12 174 LYS A N 1
ATOM 1438 C CA . LYS A 1 174 ? 18.844 -26.219 -10.656 1 92.12 174 LYS A CA 1
ATOM 1439 C C . LYS A 1 174 ? 17.734 -26.094 -9.617 1 92.12 174 LYS A C 1
ATOM 1441 O O . LYS A 1 174 ? 16.625 -26.562 -9.828 1 92.12 174 LYS A O 1
ATOM 1446 N N . ALA A 1 175 ? 18.031 -25.516 -8.469 1 93.56 175 ALA A N 1
ATOM 1447 C CA . ALA A 1 175 ? 17.062 -25.328 -7.395 1 93.56 175 ALA A CA 1
ATOM 1448 C C . ALA A 1 175 ? 15.906 -24.438 -7.852 1 93.56 175 ALA A C 1
ATOM 1450 O O . ALA A 1 175 ? 14.734 -24.797 -7.664 1 93.56 175 ALA A O 1
ATOM 1451 N N . VAL A 1 176 ? 16.203 -23.359 -8.5 1 94.38 176 VAL A N 1
ATOM 1452 C CA . VAL A 1 176 ? 15.211 -22.375 -8.914 1 94.38 176 VAL A CA 1
ATOM 1453 C C . VAL A 1 176 ? 14.359 -22.953 -10.047 1 94.38 176 VAL A C 1
ATOM 1455 O O . VAL A 1 176 ? 13.133 -22.875 -10 1 94.38 176 VAL A O 1
ATOM 1458 N N . GLU A 1 177 ? 14.969 -23.562 -11 1 93.62 177 GLU A N 1
ATOM 1459 C CA . GLU A 1 177 ? 14.234 -24.141 -12.117 1 93.62 177 GLU A CA 1
ATOM 1460 C C . GLU A 1 177 ? 13.359 -25.297 -11.664 1 93.62 177 GLU A C 1
ATOM 1462 O O . GLU A 1 177 ? 12.234 -25.469 -12.141 1 93.62 177 GLU A O 1
ATOM 1467 N N . GLY A 1 178 ? 13.961 -26.094 -10.836 1 94.81 178 GLY A N 1
ATOM 1468 C CA . GLY A 1 178 ? 13.188 -27.203 -10.297 1 94.81 178 GLY A CA 1
ATOM 1469 C C . GLY A 1 178 ? 11.945 -26.75 -9.547 1 94.81 178 GLY A C 1
ATOM 1470 O O . GLY A 1 178 ? 10.859 -27.281 -9.758 1 94.81 178 GLY A O 1
ATOM 1471 N N . ALA A 1 179 ? 12.133 -25.812 -8.648 1 96.88 179 ALA A N 1
ATOM 1472 C CA . ALA A 1 179 ? 11.016 -25.281 -7.875 1 96.88 179 ALA A CA 1
ATOM 1473 C C . ALA A 1 179 ? 10 -24.594 -8.781 1 96.88 179 ALA A C 1
ATOM 1475 O O . ALA A 1 179 ? 8.789 -24.781 -8.633 1 96.88 179 ALA A O 1
ATOM 1476 N N . GLY A 1 180 ? 10.484 -23.781 -9.711 1 96.81 180 GLY A N 1
ATOM 1477 C CA . GLY A 1 180 ? 9.609 -23.109 -10.656 1 96.81 180 GLY A CA 1
ATOM 1478 C C . GLY A 1 180 ? 8.75 -24.062 -11.461 1 96.81 180 GLY A C 1
ATOM 1479 O O . GLY A 1 180 ? 7.539 -23.859 -11.594 1 96.81 180 GLY A O 1
ATOM 1480 N N . THR A 1 181 ? 9.344 -25.094 -11.953 1 96.5 181 THR A N 1
ATOM 1481 C CA . THR A 1 181 ? 8.625 -26.094 -12.734 1 96.5 181 THR A CA 1
ATOM 1482 C C . THR A 1 181 ? 7.578 -26.797 -11.875 1 96.5 181 THR A C 1
ATOM 1484 O O . THR A 1 181 ? 6.461 -27.062 -12.328 1 96.5 181 THR A O 1
ATOM 1487 N N . ALA A 1 182 ? 7.961 -27.156 -10.711 1 96.31 182 ALA A N 1
ATOM 1488 C CA . ALA A 1 182 ? 7.027 -27.812 -9.789 1 96.31 182 ALA A CA 1
ATOM 1489 C C . ALA A 1 182 ? 5.809 -26.938 -9.531 1 96.31 182 ALA A C 1
ATOM 1491 O O . ALA A 1 182 ? 4.676 -27.406 -9.547 1 96.31 182 ALA A O 1
ATOM 1492 N N . ILE A 1 183 ? 6.043 -25.656 -9.234 1 97.31 183 ILE A N 1
ATOM 1493 C CA . ILE A 1 183 ? 4.957 -24.719 -8.984 1 97.31 183 ILE A CA 1
ATOM 1494 C C . ILE A 1 183 ? 4.086 -24.594 -10.234 1 97.31 183 ILE A C 1
ATOM 1496 O O . ILE A 1 183 ? 2.857 -24.578 -10.141 1 97.31 183 ILE A O 1
ATOM 1500 N N . LEU A 1 184 ? 4.723 -24.5 -11.383 1 97.56 184 LEU A N 1
ATOM 1501 C CA . LEU A 1 184 ? 3.992 -24.359 -12.641 1 97.56 184 LEU A CA 1
ATOM 1502 C C . LEU A 1 184 ? 3.055 -25.547 -12.852 1 97.56 184 LEU A C 1
ATOM 1504 O O . LEU A 1 184 ? 1.902 -25.375 -13.25 1 97.56 184 LEU A O 1
ATOM 1508 N N . ASN A 1 185 ? 3.523 -26.703 -12.609 1 96.75 185 ASN A N 1
ATOM 1509 C CA . ASN A 1 185 ? 2.717 -27.906 -12.75 1 96.75 185 ASN A CA 1
ATOM 1510 C C . ASN A 1 185 ? 1.538 -27.906 -11.781 1 96.75 185 ASN A C 1
ATOM 1512 O O . ASN A 1 185 ? 0.429 -28.297 -12.148 1 96.75 185 ASN A O 1
ATOM 1516 N N . LYS A 1 186 ? 1.793 -27.484 -10.633 1 97.06 186 LYS A N 1
ATOM 1517 C CA . LYS A 1 186 ? 0.726 -27.422 -9.641 1 97.06 186 LYS A CA 1
ATOM 1518 C C . LYS A 1 186 ? -0.302 -26.359 -10 1 97.06 186 LYS A C 1
ATOM 1520 O O . LYS A 1 186 ? -1.501 -26.547 -9.789 1 97.06 186 LYS A O 1
ATOM 1525 N N . ALA A 1 187 ? 0.169 -25.219 -10.453 1 97.25 187 ALA A N 1
ATOM 1526 C CA . ALA A 1 187 ? -0.739 -24.188 -10.938 1 97.25 187 ALA A CA 1
ATOM 1527 C C . ALA A 1 187 ? -1.628 -24.719 -12.062 1 97.25 187 ALA A C 1
ATOM 1529 O O . ALA A 1 187 ? -2.84 -24.484 -12.062 1 97.25 187 ALA A O 1
ATOM 1530 N N . LYS A 1 188 ? -1.029 -25.422 -12.945 1 97.38 188 LYS A N 1
ATOM 1531 C CA . LYS A 1 188 ? -1.78 -26.016 -14.047 1 97.38 188 LYS A CA 1
ATOM 1532 C C . LYS A 1 188 ? -2.869 -26.953 -13.523 1 97.38 188 LYS A C 1
ATOM 1534 O O . LYS A 1 188 ? -4.016 -26.891 -13.969 1 97.38 188 LYS A O 1
ATOM 1539 N N . LYS A 1 189 ? -2.461 -27.766 -12.68 1 97.25 189 LYS A N 1
ATOM 1540 C CA . LYS A 1 189 ? -3.408 -28.719 -12.102 1 97.25 189 LYS A CA 1
ATOM 1541 C C . LYS A 1 189 ? -4.543 -28 -11.383 1 97.25 189 LYS A C 1
ATOM 1543 O O . LYS A 1 189 ? -5.707 -28.391 -11.492 1 97.25 189 LYS A O 1
ATOM 1548 N N . LEU A 1 190 ? -4.242 -26.984 -10.602 1 97.19 190 LEU A N 1
ATOM 1549 C CA . LEU A 1 190 ? -5.254 -26.219 -9.891 1 97.19 190 LEU A CA 1
ATOM 1550 C C . LEU A 1 190 ? -6.234 -25.578 -10.867 1 97.19 190 LEU A C 1
ATOM 1552 O O . LEU A 1 190 ? -7.449 -25.625 -10.656 1 97.19 190 LEU A O 1
ATOM 1556 N N . ILE A 1 191 ? -5.746 -24.969 -11.93 1 97.25 191 ILE A N 1
ATOM 1557 C CA . ILE A 1 191 ? -6.562 -24.297 -12.938 1 97.25 191 ILE A CA 1
ATOM 1558 C C . ILE A 1 191 ? -7.469 -25.328 -13.617 1 97.25 191 ILE A C 1
ATOM 1560 O O . ILE A 1 191 ? -8.664 -25.078 -13.797 1 97.25 191 ILE A O 1
ATOM 1564 N N . SER A 1 192 ? -6.891 -26.453 -13.938 1 96.69 192 SER A N 1
ATOM 1565 C CA . SER A 1 192 ? -7.66 -27.516 -14.578 1 96.69 192 SER A CA 1
ATOM 1566 C C . SER A 1 192 ? -8.766 -28.031 -13.656 1 96.69 192 SER A C 1
ATOM 1568 O O . SER A 1 192 ? -9.906 -28.188 -14.086 1 96.69 192 SER A O 1
ATOM 1570 N N . LEU A 1 193 ? -8.383 -28.25 -12.43 1 96.12 193 LEU A N 1
ATOM 1571 C CA . LEU A 1 193 ? -9.367 -28.703 -11.453 1 96.12 193 LEU A CA 1
ATOM 1572 C C . LEU A 1 193 ? -10.492 -27.688 -11.312 1 96.12 193 LEU A C 1
ATOM 1574 O O . LEU A 1 193 ? -11.648 -28.062 -11.094 1 96.12 193 LEU A O 1
ATOM 1578 N N . THR A 1 194 ? -10.141 -26.469 -11.375 1 95.06 194 THR A N 1
ATOM 1579 C CA . THR A 1 194 ? -11.117 -25.406 -11.242 1 95.06 194 THR A CA 1
ATOM 1580 C C . THR A 1 194 ? -12.094 -25.406 -12.414 1 95.06 194 THR A C 1
ATOM 1582 O O . THR A 1 194 ? -13.312 -25.328 -12.219 1 95.06 194 THR A O 1
ATOM 1585 N N . ALA A 1 195 ? -11.586 -25.594 -13.57 1 93.75 195 ALA A N 1
ATOM 1586 C CA . ALA A 1 195 ? -12.383 -25.562 -14.789 1 93.75 195 ALA A CA 1
ATOM 1587 C C . ALA A 1 195 ? -13.297 -26.781 -14.875 1 93.75 195 ALA A C 1
ATOM 1589 O O . ALA A 1 195 ? -14.438 -26.672 -15.336 1 93.75 195 ALA A O 1
ATOM 1590 N N . TYR A 1 196 ? -12.852 -27.938 -14.406 1 91.25 196 TYR A N 1
ATOM 1591 C CA . TYR A 1 196 ? -13.562 -29.156 -14.742 1 91.25 196 TYR A CA 1
ATOM 1592 C C . TYR A 1 196 ? -14.102 -29.844 -13.492 1 91.25 196 TYR A C 1
ATOM 1594 O O . TYR A 1 196 ? -14.734 -30.891 -13.57 1 91.25 196 TYR A O 1
ATOM 1602 N N . GLY A 1 197 ? -14.117 -29.234 -12.383 1 91.25 197 GLY A N 1
ATOM 1603 C CA . GLY A 1 197 ? -14.617 -29.891 -11.188 1 91.25 197 GLY A CA 1
ATOM 1604 C C . GLY A 1 197 ? -15.047 -28.922 -10.102 1 91.25 197 GLY A C 1
ATOM 1605 O O . GLY A 1 197 ? -16.219 -28.922 -9.703 1 91.25 197 GLY A O 1
ATOM 1606 N N . LEU A 1 198 ? -14.211 -28.062 -9.719 1 92.81 198 LEU A N 1
ATOM 1607 C CA . LEU A 1 198 ? -14.469 -27.172 -8.594 1 92.81 198 LEU A CA 1
ATOM 1608 C C . LEU A 1 198 ? -15.633 -26.234 -8.898 1 92.81 198 LEU A C 1
ATOM 1610 O O . LEU A 1 198 ? -16.359 -25.844 -7.992 1 92.81 198 LEU A O 1
ATOM 1614 N N . ALA A 1 199 ? -15.727 -25.844 -10.156 1 90.5 199 ALA A N 1
ATOM 1615 C CA . ALA A 1 199 ? -16.828 -24.969 -10.555 1 90.5 199 ALA A CA 1
ATOM 1616 C C . ALA A 1 199 ? -18.172 -25.562 -10.164 1 90.5 199 ALA A C 1
ATOM 1618 O O . ALA A 1 199 ? -19.047 -24.859 -9.664 1 90.5 199 ALA A O 1
ATOM 1619 N N . ASP A 1 200 ? -18.328 -26.859 -10.336 1 88.31 200 ASP A N 1
ATOM 1620 C CA . ASP A 1 200 ? -19.578 -27.531 -9.984 1 88.31 200 ASP A CA 1
ATOM 1621 C C . ASP A 1 200 ? -19.75 -27.625 -8.469 1 88.31 200 ASP A C 1
ATOM 1623 O O . ASP A 1 200 ? -20.844 -27.422 -7.953 1 88.31 200 ASP A O 1
ATOM 1627 N N . GLU A 1 201 ? -18.719 -27.953 -7.816 1 88.56 201 GLU A N 1
ATOM 1628 C CA . GLU A 1 201 ? -18.766 -28.109 -6.363 1 88.56 201 GLU A CA 1
ATOM 1629 C C . GLU A 1 201 ? -19.031 -26.781 -5.672 1 88.56 201 GLU A C 1
ATOM 1631 O O . GLU A 1 201 ? -19.625 -26.75 -4.586 1 88.56 201 GLU A O 1
ATOM 1636 N N . LEU A 1 202 ? -18.656 -25.609 -6.363 1 87.75 202 LEU A N 1
ATOM 1637 C CA . LEU A 1 202 ? -18.797 -24.281 -5.773 1 87.75 202 LEU A CA 1
ATOM 1638 C C . LEU A 1 202 ? -20.094 -23.625 -6.242 1 87.75 202 LEU A C 1
ATOM 1640 O O . LEU A 1 202 ? -20.422 -22.516 -5.805 1 87.75 202 LEU A O 1
ATOM 1644 N N . SER A 1 203 ? -20.781 -24.25 -7.09 1 82.69 203 SER A N 1
ATOM 1645 C CA . SER A 1 203 ? -21.938 -23.641 -7.746 1 82.69 203 SER A CA 1
ATOM 1646 C C . SER A 1 203 ? -23.016 -23.281 -6.738 1 82.69 203 SER A C 1
ATOM 1648 O O . SER A 1 203 ? -23.766 -22.328 -6.938 1 82.69 203 SER A O 1
ATOM 1650 N N . ASP A 1 204 ? -23.078 -23.969 -5.707 1 77.5 204 ASP A N 1
ATOM 1651 C CA . ASP A 1 204 ? -24.141 -23.719 -4.727 1 77.5 204 ASP A CA 1
ATOM 1652 C C . ASP A 1 204 ? -23.672 -22.75 -3.65 1 77.5 204 ASP A C 1
ATOM 1654 O O . ASP A 1 204 ? -24.469 -22.328 -2.797 1 77.5 204 ASP A O 1
ATOM 1658 N N . GLU A 1 205 ? -22.422 -22.438 -3.768 1 74.12 205 GLU A N 1
ATOM 1659 C CA . GLU A 1 205 ? -21.906 -21.484 -2.801 1 74.12 205 GLU A CA 1
ATOM 1660 C C . GLU A 1 205 ? -22.375 -20.062 -3.111 1 74.12 205 GLU A C 1
ATOM 1662 O O . GLU A 1 205 ? -22.406 -19.656 -4.277 1 74.12 205 GLU A O 1
ATOM 1667 N N . PRO A 1 206 ? -22.844 -19.281 -2.139 1 69.06 206 PRO A N 1
ATOM 1668 C CA . PRO A 1 206 ? -23.312 -17.906 -2.354 1 69.06 206 PRO A CA 1
ATOM 1669 C C . PRO A 1 206 ? -22.297 -17.062 -3.111 1 69.06 206 PRO A C 1
ATOM 1671 O O . PRO A 1 206 ? -22.672 -16.156 -3.869 1 69.06 206 PRO A O 1
ATOM 1674 N N . ARG A 1 207 ? -21.078 -17.391 -2.955 1 76.56 207 ARG A N 1
ATOM 1675 C CA . ARG A 1 207 ? -20.031 -16.641 -3.627 1 76.56 207 ARG A CA 1
ATOM 1676 C C . ARG A 1 207 ? -19.266 -17.516 -4.609 1 76.56 207 ARG A C 1
ATOM 1678 O O . ARG A 1 207 ? -18.062 -17.328 -4.812 1 76.56 207 ARG A O 1
ATOM 1685 N N . GLY A 1 208 ? -19.938 -18.312 -5.137 1 76.12 208 GLY A N 1
ATOM 1686 C CA . GLY A 1 208 ? -19.266 -19.328 -5.934 1 76.12 208 GLY A CA 1
ATOM 1687 C C . GLY A 1 208 ? -18.469 -18.75 -7.098 1 76.12 208 GLY A C 1
ATOM 1688 O O . GLY A 1 208 ? -17.312 -19.109 -7.297 1 76.12 208 GLY A O 1
ATOM 1689 N N . ASP A 1 209 ? -19.062 -17.828 -7.812 1 78.25 209 ASP A N 1
ATOM 1690 C CA . ASP A 1 209 ? -18.391 -17.234 -8.961 1 78.25 209 ASP A CA 1
ATOM 1691 C C . ASP A 1 209 ? -17.141 -16.469 -8.531 1 78.25 209 ASP A C 1
ATOM 1693 O O . ASP A 1 209 ? -16.094 -16.562 -9.18 1 78.25 209 ASP A O 1
ATOM 1697 N N . TRP A 1 210 ? -17.312 -15.812 -7.434 1 81.94 210 TRP A N 1
ATOM 1698 C CA . TRP A 1 210 ? -16.188 -15.039 -6.922 1 81.94 210 TRP A CA 1
ATOM 1699 C C . TRP A 1 210 ? -15.086 -15.961 -6.402 1 81.94 210 TRP A C 1
ATOM 1701 O O . TRP A 1 210 ? -13.898 -15.703 -6.609 1 81.94 210 TRP A O 1
ATOM 1711 N N . ASP A 1 211 ? -15.516 -16.953 -5.73 1 85.5 211 ASP A N 1
ATOM 1712 C CA . ASP A 1 211 ? -14.539 -17.906 -5.211 1 85.5 211 ASP A CA 1
ATOM 1713 C C . ASP A 1 211 ? -13.789 -18.594 -6.348 1 85.5 211 ASP A C 1
ATOM 1715 O O . ASP A 1 211 ? -12.578 -18.797 -6.258 1 85.5 211 ASP A O 1
ATOM 1719 N N . LEU A 1 212 ? -14.539 -18.859 -7.359 1 89.12 212 LEU A N 1
ATOM 1720 C CA . LEU A 1 212 ? -13.922 -19.453 -8.539 1 89.12 212 LEU A CA 1
ATOM 1721 C C . LEU A 1 212 ? -12.906 -18.5 -9.164 1 89.12 212 LEU A C 1
ATOM 1723 O O . LEU A 1 212 ? -11.805 -18.906 -9.539 1 89.12 212 LEU A O 1
ATOM 1727 N N . PHE A 1 213 ? -13.297 -17.312 -9.219 1 89.06 213 PHE A N 1
ATOM 1728 C CA . PHE A 1 213 ? -12.422 -16.297 -9.773 1 89.06 213 PHE A CA 1
ATOM 1729 C C . PHE A 1 213 ? -11.133 -16.188 -8.969 1 89.06 213 PHE A C 1
ATOM 1731 O O . PHE A 1 213 ? -10.047 -16.047 -9.539 1 89.06 213 PHE A O 1
ATOM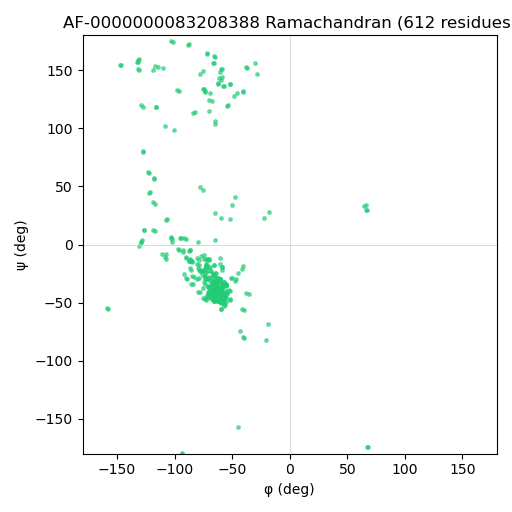 1738 N N . LEU A 1 214 ? -11.227 -16.25 -7.695 1 90.31 214 LEU A N 1
ATOM 1739 C CA . LEU A 1 214 ? -10.047 -16.125 -6.836 1 90.31 214 LEU A CA 1
ATOM 1740 C C . LEU A 1 214 ? -9.094 -17.297 -7.066 1 90.31 214 LEU A C 1
ATOM 1742 O O . LEU A 1 214 ? -7.871 -17.109 -7.031 1 90.31 214 LEU A O 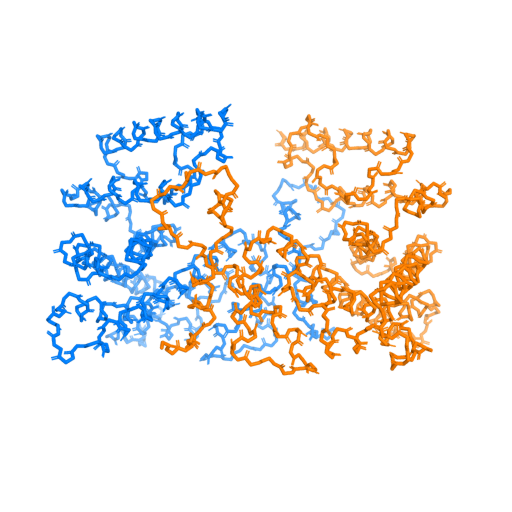1
ATOM 1746 N N . ILE A 1 215 ? -9.664 -18.438 -7.289 1 94.44 215 ILE A N 1
ATOM 1747 C CA . ILE A 1 215 ? -8.828 -19.609 -7.52 1 94.44 215 ILE A CA 1
ATOM 1748 C C . ILE A 1 215 ? -8.086 -19.469 -8.844 1 94.44 215 ILE A C 1
ATOM 1750 O O . ILE A 1 215 ? -6.871 -19.688 -8.914 1 94.44 215 ILE A O 1
ATOM 1754 N N . TYR A 1 216 ? -8.805 -19.047 -9.891 1 94.88 216 TYR A N 1
ATOM 1755 C CA . TYR A 1 216 ? -8.148 -18.766 -11.164 1 94.88 216 TYR A CA 1
ATOM 1756 C C . TYR A 1 216 ? -7.086 -17.688 -11.008 1 94.88 216 TYR A C 1
ATOM 1758 O O . TYR A 1 216 ? -5.98 -17.812 -11.547 1 94.88 216 TYR A O 1
ATOM 1766 N N . SER A 1 217 ? -7.449 -16.688 -10.266 1 93.19 217 SER A N 1
ATOM 1767 C CA . SER A 1 217 ? -6.531 -15.578 -10.07 1 93.19 217 SER A CA 1
ATOM 1768 C C . SER A 1 217 ? -5.254 -16.031 -9.367 1 93.19 217 SER A C 1
ATOM 1770 O O . SER A 1 217 ? -4.164 -15.555 -9.688 1 93.19 217 SER A O 1
ATOM 1772 N N . TYR A 1 218 ? -5.414 -16.891 -8.438 1 96.06 218 TYR A N 1
ATOM 1773 C CA . TYR A 1 218 ? -4.246 -17.438 -7.75 1 96.06 218 TYR A CA 1
ATOM 1774 C C . TYR A 1 218 ? -3.396 -18.281 -8.695 1 96.06 218 TYR A C 1
ATOM 1776 O O . TYR A 1 218 ? -2.176 -18.109 -8.758 1 96.06 218 TYR A O 1
ATOM 1784 N N . GLY A 1 219 ? -4.051 -19.188 -9.414 1 97.25 219 GLY A N 1
ATOM 1785 C CA . GLY A 1 219 ? -3.326 -20.016 -10.359 1 97.25 219 GLY A CA 1
ATOM 1786 C C . GLY A 1 219 ? -2.547 -19.234 -11.391 1 97.25 219 GLY A C 1
ATOM 1787 O O . GLY A 1 219 ? -1.342 -19.438 -11.555 1 97.25 219 GLY A O 1
ATOM 1788 N N . PHE A 1 220 ? -3.205 -18.328 -12.039 1 97 220 PHE A N 1
ATOM 1789 C CA . PHE A 1 220 ? -2.549 -17.531 -13.07 1 97 220 PHE A CA 1
ATOM 1790 C C . PHE A 1 220 ? -1.585 -16.531 -12.445 1 97 220 PHE A C 1
ATOM 1792 O O . PHE A 1 220 ? -0.583 -16.156 -13.062 1 97 220 PHE A O 1
ATOM 1799 N N . GLY A 1 221 ? -1.961 -16.125 -11.219 1 96.06 221 GLY A N 1
ATOM 1800 C CA . GLY A 1 221 ? -1.024 -15.289 -10.484 1 96.06 221 GLY A CA 1
ATOM 1801 C C . GLY A 1 221 ? 0.308 -15.961 -10.227 1 96.06 221 GLY A C 1
ATOM 1802 O O . GLY A 1 221 ? 1.359 -15.32 -10.289 1 96.06 221 GLY A O 1
ATOM 1803 N N . LEU A 1 222 ? 0.243 -17.219 -9.906 1 97.31 222 LEU A N 1
ATOM 1804 C CA . LEU A 1 222 ? 1.468 -17.984 -9.742 1 97.31 222 LEU A CA 1
ATOM 1805 C C . LEU A 1 222 ? 2.281 -18 -11.031 1 97.31 222 LEU A C 1
ATOM 1807 O O . LEU A 1 222 ? 3.496 -17.781 -11 1 97.31 222 LEU A O 1
ATOM 1811 N N . VAL A 1 223 ? 1.603 -18.172 -12.102 1 97.38 223 VAL A N 1
ATOM 1812 C CA . VAL A 1 223 ? 2.266 -18.234 -13.406 1 97.38 223 VAL A CA 1
ATOM 1813 C C . VAL A 1 223 ? 2.928 -16.891 -13.703 1 97.38 223 VAL A C 1
ATOM 1815 O O . VAL A 1 223 ? 4.074 -16.844 -14.156 1 97.38 223 VAL A O 1
ATOM 1818 N N . ASP A 1 224 ? 2.238 -15.836 -13.406 1 96.31 224 ASP A N 1
ATOM 1819 C CA . ASP A 1 224 ? 2.773 -14.484 -13.602 1 96.31 224 ASP A CA 1
ATOM 1820 C C . ASP A 1 224 ? 4.027 -14.266 -12.758 1 96.31 224 ASP A C 1
ATOM 1822 O O . ASP A 1 224 ? 5.035 -13.758 -13.258 1 96.31 224 ASP A O 1
ATOM 1826 N N . SER A 1 225 ? 3.908 -14.625 -11.539 1 95.31 225 SER A N 1
ATOM 1827 C CA . SER A 1 225 ? 5.02 -14.414 -10.617 1 95.31 225 SER A CA 1
ATOM 1828 C C . SER A 1 225 ? 6.258 -15.188 -11.055 1 95.31 225 SER A C 1
ATOM 1830 O O . SER A 1 225 ? 7.371 -14.672 -11.008 1 95.31 225 SER A O 1
ATOM 1832 N N . LEU A 1 226 ? 6.039 -16.406 -11.5 1 96.44 226 LEU A N 1
ATOM 1833 C CA . LEU A 1 226 ? 7.148 -17.234 -11.961 1 96.44 226 LEU A CA 1
ATOM 1834 C C . LEU A 1 226 ? 7.824 -16.609 -13.172 1 96.44 226 LEU A C 1
ATOM 1836 O O . LEU A 1 226 ? 9.055 -16.578 -13.258 1 96.44 226 LEU A O 1
ATOM 1840 N N . SER A 1 227 ? 7.031 -16.109 -14.062 1 95.25 227 SER A N 1
ATOM 1841 C CA . SER A 1 227 ? 7.551 -15.555 -15.305 1 95.25 227 SER A CA 1
ATOM 1842 C C . SER A 1 227 ? 8.227 -14.203 -15.062 1 95.25 227 SER A C 1
ATOM 1844 O O . SER A 1 227 ? 9.336 -13.969 -15.547 1 95.25 227 SER A O 1
ATOM 1846 N N . GLU A 1 228 ? 7.57 -13.32 -14.312 1 92.38 228 GLU A N 1
ATOM 1847 C CA . GLU A 1 228 ? 8.055 -11.961 -14.094 1 92.38 228 GLU A CA 1
ATOM 1848 C C . GLU A 1 228 ? 9.352 -11.961 -13.281 1 92.38 228 GLU A C 1
ATOM 1850 O O . GLU A 1 228 ? 10.195 -11.086 -13.453 1 92.38 228 GLU A O 1
ATOM 1855 N N . ASN A 1 229 ? 9.523 -12.93 -12.508 1 89.75 229 ASN A N 1
ATOM 1856 C CA . ASN A 1 229 ? 10.711 -12.984 -11.656 1 89.75 229 ASN A CA 1
ATOM 1857 C C . ASN A 1 229 ? 11.742 -13.969 -12.203 1 89.75 229 ASN A C 1
ATOM 1859 O O . ASN A 1 229 ? 12.703 -14.312 -11.508 1 89.75 229 ASN A O 1
ATOM 1863 N N . GLU A 1 230 ? 11.547 -14.539 -13.359 1 90.88 230 GLU A N 1
ATOM 1864 C CA . GLU A 1 230 ? 12.461 -15.398 -14.109 1 90.88 230 GLU A CA 1
ATOM 1865 C C . GLU A 1 230 ? 12.742 -16.703 -13.359 1 90.88 230 GLU A C 1
ATOM 1867 O O . GLU A 1 230 ? 13.867 -17.188 -13.359 1 90.88 230 GLU A O 1
ATOM 1872 N N . PHE A 1 231 ? 11.781 -17.188 -12.641 1 94.44 231 PHE A N 1
ATOM 1873 C CA . PHE A 1 231 ? 11.883 -18.484 -11.969 1 94.44 231 PHE A CA 1
ATOM 1874 C C . PHE A 1 231 ? 11.656 -19.625 -12.945 1 94.44 231 PHE A C 1
ATOM 1876 O O . PHE A 1 231 ? 11.953 -20.781 -12.641 1 94.44 231 PHE A O 1
ATOM 1883 N N . ILE A 1 232 ? 11.062 -19.312 -14.078 1 94.62 232 ILE A N 1
ATOM 1884 C CA . ILE A 1 232 ? 10.945 -20.219 -15.211 1 94.62 232 ILE A CA 1
ATOM 1885 C C . ILE A 1 232 ? 11.359 -19.5 -16.5 1 94.62 232 ILE A C 1
ATOM 1887 O O . ILE A 1 232 ? 11.336 -18.281 -16.562 1 94.62 232 ILE A O 1
ATOM 1891 N N . ASP A 1 233 ? 11.75 -20.266 -17.484 1 92.81 233 ASP A N 1
ATOM 1892 C CA . ASP A 1 233 ? 12.156 -19.625 -18.734 1 92.81 233 ASP A CA 1
ATOM 1893 C C . ASP A 1 233 ? 10.961 -19.406 -19.656 1 92.81 233 ASP A C 1
ATOM 1895 O O . ASP A 1 233 ? 9.859 -19.891 -19.375 1 92.81 233 ASP A O 1
ATOM 1899 N N . HIS A 1 234 ? 11.258 -18.719 -20.672 1 93.38 234 HIS A N 1
ATOM 1900 C CA . HIS A 1 234 ? 10.219 -18.328 -21.609 1 93.38 234 HIS A CA 1
ATOM 1901 C C . HIS A 1 234 ? 9.656 -19.531 -22.359 1 93.38 234 HIS A C 1
ATOM 1903 O O . HIS A 1 234 ? 8.469 -19.562 -22.688 1 93.38 234 HIS A O 1
ATOM 1909 N N . LYS A 1 235 ? 10.406 -20.484 -22.625 1 94.12 235 LYS A N 1
ATOM 1910 C CA . LYS A 1 235 ? 9.953 -21.688 -23.328 1 94.12 235 LYS A CA 1
ATOM 1911 C C . LYS A 1 235 ? 8.914 -22.453 -22.516 1 94.12 235 LYS A C 1
ATOM 1913 O O . LYS A 1 235 ? 7.918 -22.922 -23.047 1 94.12 235 LYS A O 1
ATOM 1918 N N . LYS A 1 236 ? 9.164 -22.594 -21.297 1 94.69 236 LYS A N 1
ATOM 1919 C CA . LYS A 1 236 ? 8.219 -23.266 -20.406 1 94.69 236 LYS A CA 1
ATOM 1920 C C . LYS A 1 236 ? 6.895 -22.5 -20.344 1 94.69 236 LYS A C 1
ATOM 1922 O O . LYS A 1 236 ? 5.824 -23.109 -20.328 1 94.69 236 LYS A O 1
ATOM 1927 N N . LEU A 1 237 ? 7 -21.188 -20.234 1 95.75 237 LEU A N 1
ATOM 1928 C CA . LEU A 1 237 ? 5.801 -20.359 -20.203 1 95.75 237 LEU A CA 1
ATOM 1929 C C . LEU A 1 237 ? 4.996 -20.531 -21.484 1 95.75 237 LEU A C 1
ATOM 1931 O O . LEU A 1 237 ? 3.773 -20.688 -21.438 1 95.75 237 LEU A O 1
ATOM 1935 N N . GLN A 1 238 ? 5.688 -20.547 -22.594 1 94.44 238 GLN A N 1
ATOM 1936 C CA . GLN A 1 238 ? 5.031 -20.719 -23.891 1 94.44 238 GLN A CA 1
ATOM 1937 C C . GLN A 1 238 ? 4.348 -22.078 -23.969 1 94.44 238 GLN A C 1
ATOM 1939 O O . GLN A 1 238 ? 3.205 -22.172 -24.422 1 94.44 238 GLN A O 1
ATOM 1944 N N . SER A 1 239 ? 4.992 -23.062 -23.578 1 94.94 239 SER A N 1
ATOM 1945 C CA . SER A 1 239 ? 4.438 -24.406 -23.578 1 94.94 239 SER A CA 1
ATOM 1946 C C . SER A 1 239 ? 3.186 -24.5 -22.719 1 94.94 239 SER A C 1
ATOM 1948 O O . SER A 1 239 ? 2.223 -25.172 -23.062 1 94.94 239 SER A O 1
ATOM 1950 N N . PHE A 1 240 ? 3.223 -23.828 -21.609 1 96.75 240 PHE A N 1
ATOM 1951 C CA . PHE A 1 240 ? 2.092 -23.781 -20.688 1 96.75 240 PHE A CA 1
ATOM 1952 C C . PHE A 1 240 ? 0.857 -23.219 -21.375 1 96.75 240 PHE A C 1
ATOM 1954 O O . PHE A 1 240 ? -0.23 -23.797 -21.281 1 96.75 240 PHE A O 1
ATOM 1961 N N . PHE A 1 241 ? 0.979 -22.141 -22.109 1 95.88 241 PHE A N 1
ATOM 1962 C CA . PHE A 1 241 ? -0.166 -21.438 -22.672 1 95.88 241 PHE A CA 1
ATOM 1963 C C . PHE A 1 241 ? -0.556 -22.016 -24.031 1 95.88 241 PHE A C 1
ATOM 1965 O O . PHE A 1 241 ? -1.658 -21.766 -24.516 1 95.88 241 PHE A O 1
ATOM 1972 N N . GLN A 1 242 ? 0.274 -22.781 -24.609 1 91.12 242 GLN A N 1
ATOM 1973 C CA . GLN A 1 242 ? -0.011 -23.359 -25.922 1 91.12 242 GLN A CA 1
ATOM 1974 C C . GLN A 1 242 ? -0.718 -24.719 -25.781 1 91.12 242 GLN A C 1
ATOM 1976 O O . GLN A 1 242 ? -1.222 -25.25 -26.766 1 91.12 242 GLN A O 1
ATOM 1981 N N . GLU A 1 243 ? -0.727 -25.172 -24.609 1 92.31 243 GLU A N 1
ATOM 1982 C CA . GLU A 1 243 ? -1.55 -26.359 -24.391 1 92.31 243 GLU A CA 1
ATOM 1983 C C . GLU A 1 243 ? -3.021 -26.078 -24.672 1 92.31 243 GLU A C 1
ATOM 1985 O O . GLU A 1 243 ? -3.543 -25.031 -24.281 1 92.31 243 GLU A O 1
ATOM 1990 N N . GLU A 1 244 ? -3.641 -26.969 -25.266 1 90.75 244 GLU A N 1
ATOM 1991 C CA . GLU A 1 244 ? -5.027 -26.797 -25.688 1 90.75 244 GLU A CA 1
ATOM 1992 C C . GLU A 1 244 ? -5.93 -26.469 -24.5 1 90.75 244 GLU A C 1
ATOM 1994 O O . GLU A 1 244 ? -6.801 -25.609 -24.594 1 90.75 244 GLU A O 1
ATOM 1999 N N . GLU A 1 245 ? -5.691 -27.172 -23.484 1 92.88 245 GLU A N 1
ATOM 2000 C CA . GLU A 1 245 ? -6.523 -26.984 -22.312 1 92.88 245 GLU A CA 1
ATOM 2001 C C . GLU A 1 245 ? -6.406 -25.562 -21.766 1 92.88 245 GLU A C 1
ATOM 2003 O O . GLU A 1 245 ? -7.414 -24.922 -21.469 1 92.88 245 GLU A O 1
ATOM 2008 N N . MET A 1 246 ? -5.184 -25.062 -21.625 1 93.88 246 MET A N 1
ATOM 2009 C CA . MET A 1 246 ? -4.961 -23.719 -21.094 1 93.88 246 MET A CA 1
ATOM 2010 C C . MET A 1 246 ? -5.504 -22.656 -22.047 1 93.88 246 MET A C 1
ATOM 2012 O O . MET A 1 246 ? -6.102 -21.672 -21.609 1 93.88 246 MET A O 1
ATOM 2016 N N . ALA A 1 247 ? -5.316 -22.875 -23.312 1 90.44 247 ALA A N 1
ATOM 2017 C CA . ALA A 1 247 ? -5.812 -21.938 -24.312 1 90.44 247 ALA A CA 1
ATOM 2018 C C . ALA A 1 247 ? -7.332 -21.812 -24.234 1 90.44 247 ALA A C 1
ATOM 2020 O O . ALA A 1 247 ? -7.883 -20.75 -24.5 1 90.44 247 ALA A O 1
ATOM 2021 N N . ALA A 1 248 ? -7.965 -22.875 -23.844 1 92.75 248 ALA A N 1
ATOM 2022 C CA . ALA A 1 248 ? -9.422 -22.875 -23.75 1 92.75 248 ALA A CA 1
ATOM 2023 C C . ALA A 1 248 ? -9.891 -22.219 -22.453 1 92.75 248 ALA A C 1
ATOM 2025 O O . ALA A 1 248 ? -10.961 -21.594 -22.422 1 92.75 248 ALA A O 1
ATOM 2026 N N . ILE A 1 249 ? -9.109 -22.297 -21.422 1 95.62 249 ILE A N 1
ATOM 2027 C CA . ILE A 1 249 ? -9.531 -21.859 -20.094 1 95.62 249 ILE A CA 1
ATOM 2028 C C . ILE A 1 249 ? -9.32 -20.344 -19.953 1 95.62 249 ILE A C 1
ATOM 2030 O O . ILE A 1 249 ? -10.117 -19.656 -19.312 1 95.62 249 ILE A O 1
ATOM 2034 N N . VAL A 1 250 ? -8.266 -19.734 -20.578 1 96.44 250 VAL A N 1
ATOM 2035 C CA . VAL A 1 250 ? -7.836 -18.359 -20.344 1 96.44 250 VAL A CA 1
ATOM 2036 C C . VAL A 1 250 ? -8.945 -17.406 -20.781 1 96.44 250 VAL A C 1
ATOM 2038 O O . VAL A 1 250 ? -9.305 -16.484 -20.031 1 96.44 250 VAL A O 1
ATOM 2041 N N . PRO A 1 251 ? -9.617 -17.594 -21.891 1 94.94 251 PRO A N 1
ATOM 2042 C CA . PRO A 1 251 ? -10.695 -16.672 -22.266 1 94.94 251 PRO A CA 1
ATOM 2043 C C . PRO A 1 251 ? -11.844 -16.656 -21.25 1 94.94 251 PRO A C 1
ATOM 2045 O O . PRO A 1 251 ? -12.414 -15.609 -20.984 1 94.94 251 PRO A O 1
ATOM 2048 N N . ASN A 1 252 ? -12.133 -17.812 -20.734 1 92.38 252 ASN A N 1
ATOM 2049 C CA . ASN A 1 252 ? -13.188 -17.891 -19.734 1 92.38 252 ASN A CA 1
ATOM 2050 C C . ASN A 1 252 ? -12.805 -17.141 -18.453 1 92.38 252 ASN A C 1
ATOM 2052 O O . ASN A 1 252 ? -13.641 -16.453 -17.875 1 92.38 252 ASN A O 1
ATOM 2056 N N . TYR A 1 253 ? -11.594 -17.312 -18.094 1 93.81 253 TYR A N 1
ATOM 2057 C CA . TYR A 1 253 ? -11.102 -16.578 -16.922 1 93.81 253 TYR A CA 1
ATOM 2058 C C . TYR A 1 253 ? -11.156 -15.078 -17.172 1 93.81 253 TYR A C 1
ATOM 2060 O O . TYR A 1 253 ? -11.562 -14.312 -16.281 1 93.81 253 TYR A O 1
ATOM 2068 N N . VAL A 1 254 ? -10.75 -14.648 -18.328 1 92.44 254 VAL A N 1
ATOM 2069 C CA . VAL A 1 254 ? -10.727 -13.227 -18.656 1 92.44 254 VAL A CA 1
ATOM 2070 C C . VAL A 1 254 ? -12.156 -12.68 -18.688 1 92.44 254 VAL A C 1
ATOM 2072 O O . VAL A 1 254 ? -12.398 -11.547 -18.266 1 92.44 254 VAL A O 1
ATOM 2075 N N . ASP A 1 255 ? -13.039 -13.469 -19.109 1 88.75 255 ASP A N 1
ATOM 2076 C CA . ASP A 1 255 ? -14.438 -13.07 -19.078 1 88.75 255 ASP A CA 1
ATOM 2077 C C . ASP A 1 255 ? -14.922 -12.867 -17.641 1 88.75 255 ASP A C 1
ATOM 2079 O O . ASP A 1 255 ? -15.648 -11.914 -17.359 1 88.75 255 ASP A O 1
ATOM 2083 N N . MET A 1 256 ? -14.523 -13.789 -16.797 1 85.31 256 MET A N 1
ATOM 2084 C CA . MET A 1 256 ? -14.852 -13.641 -15.383 1 85.31 256 MET A CA 1
ATOM 2085 C C . MET A 1 256 ? -14.234 -12.359 -14.82 1 85.31 256 MET A C 1
ATOM 2087 O O . MET A 1 256 ? -14.859 -11.68 -14.008 1 85.31 256 MET A O 1
ATOM 2091 N N . PHE A 1 257 ? -13.039 -12.109 -15.273 1 85.81 257 PHE A N 1
ATOM 2092 C CA . PHE A 1 257 ? -12.32 -10.906 -14.852 1 85.81 257 PHE A CA 1
ATOM 2093 C C . PHE A 1 257 ? -13.117 -9.656 -15.195 1 85.81 257 PHE A C 1
ATOM 2095 O O . PHE A 1 257 ? -13.266 -8.758 -14.359 1 85.81 257 PHE A O 1
ATOM 2102 N N . TRP A 1 258 ? -13.672 -9.609 -16.281 1 81.69 258 TRP A N 1
ATOM 2103 C CA . TRP A 1 258 ? -14.391 -8.422 -16.75 1 81.69 258 TRP A CA 1
ATOM 2104 C C . TRP A 1 258 ? -15.734 -8.289 -16.047 1 81.69 258 TRP A C 1
ATOM 2106 O O . TRP A 1 258 ? -16.312 -7.203 -15.984 1 81.69 258 TRP A O 1
ATOM 2116 N N . ARG A 1 259 ? -16.234 -9.359 -15.562 1 76 259 ARG A N 1
ATOM 2117 C CA . ARG A 1 259 ? -17.469 -9.297 -14.789 1 76 259 ARG A CA 1
ATOM 2118 C C . ARG A 1 259 ? -17.234 -8.672 -13.422 1 76 259 ARG A C 1
ATOM 2120 O O . ARG A 1 259 ? -18.156 -8.117 -12.812 1 76 259 ARG A O 1
ATOM 2127 N N . ASN A 1 260 ? -15.938 -8.805 -13.07 1 71.5 260 ASN A N 1
ATOM 2128 C CA . ASN A 1 260 ? -15.609 -8.359 -11.719 1 71.5 260 ASN A CA 1
ATOM 2129 C C . ASN A 1 260 ? -14.82 -7.055 -11.727 1 71.5 260 ASN A C 1
ATOM 2131 O O . ASN A 1 260 ? -14.633 -6.434 -10.68 1 71.5 260 ASN A O 1
ATOM 2135 N N . HIS A 1 261 ? -14.391 -6.586 -12.883 1 74.81 261 HIS A N 1
ATOM 2136 C CA . HIS A 1 261 ? -13.586 -5.375 -13.031 1 74.81 261 HIS A CA 1
ATOM 2137 C C . HIS A 1 261 ? -14.156 -4.469 -14.125 1 74.81 261 HIS A C 1
ATOM 2139 O O . HIS A 1 261 ? -14.711 -4.957 -15.109 1 74.81 261 HIS A O 1
ATOM 2145 N N . ASP A 1 262 ? -13.938 -3.217 -13.961 1 73.81 262 ASP A N 1
ATOM 2146 C CA . ASP A 1 262 ? -14.383 -2.24 -14.953 1 73.81 262 ASP A CA 1
ATOM 2147 C C . ASP A 1 262 ? -13.367 -2.117 -16.094 1 73.81 262 ASP A C 1
ATOM 2149 O O . ASP A 1 262 ? -12.297 -1.531 -15.914 1 73.81 262 ASP A O 1
ATOM 2153 N N . PRO A 1 263 ? -13.773 -2.527 -17.234 1 77.31 263 PRO A N 1
ATOM 2154 C CA . PRO A 1 263 ? -12.828 -2.441 -18.344 1 77.31 263 PRO A CA 1
ATOM 2155 C C . PRO A 1 263 ? -12.609 -1.008 -18.828 1 77.31 263 PRO A C 1
ATOM 2157 O O . PRO A 1 263 ? -11.656 -0.74 -19.578 1 77.31 263 PRO A O 1
ATOM 2160 N N . THR A 1 264 ? -13.43 -0.091 -18.406 1 76.38 264 THR A N 1
ATOM 2161 C CA . THR A 1 264 ? -13.367 1.272 -18.922 1 76.38 264 THR A CA 1
ATOM 2162 C C . THR A 1 264 ? -12.461 2.137 -18.062 1 76.38 264 THR A C 1
ATOM 2164 O O . THR A 1 264 ? -12.383 3.354 -18.25 1 76.38 264 THR A O 1
ATOM 2167 N N . ARG A 1 265 ? -11.867 1.503 -17.172 1 71.56 265 ARG A N 1
ATOM 2168 C CA . ARG A 1 265 ? -10.906 2.229 -16.344 1 71.56 265 ARG A CA 1
ATOM 2169 C C . ARG A 1 265 ? -9.805 2.842 -17.203 1 71.56 265 ARG A C 1
ATOM 2171 O O . ARG A 1 265 ? -9.227 3.871 -16.844 1 71.56 265 ARG A O 1
ATOM 2178 N N . LEU A 1 266 ? -9.516 2.127 -18.219 1 74.38 266 LEU A N 1
ATOM 2179 C CA . LEU A 1 266 ? -8.539 2.594 -19.203 1 74.38 266 LEU A CA 1
ATOM 2180 C C . LEU A 1 266 ? -9.188 2.775 -20.562 1 74.38 266 LEU A C 1
ATOM 2182 O O . LEU A 1 266 ? -10.203 2.137 -20.875 1 74.38 266 LEU A O 1
ATOM 2186 N N . PRO A 1 267 ? -8.5 3.684 -21.234 1 82.06 267 PRO A N 1
ATOM 2187 C CA . PRO A 1 267 ? -9.062 3.908 -22.578 1 82.06 267 PRO A CA 1
ATOM 2188 C C . PRO A 1 267 ? -9.078 2.643 -23.422 1 82.06 267 PRO A C 1
ATOM 2190 O O . PRO A 1 267 ? -8.195 1.788 -23.297 1 82.06 267 PRO A O 1
ATOM 2193 N N . LEU A 1 268 ? -10.055 2.59 -24.328 1 87.56 268 LEU A N 1
ATOM 2194 C CA . LEU A 1 268 ? -10.25 1.435 -25.188 1 87.56 268 LEU A CA 1
ATOM 2195 C C . LEU A 1 268 ? -8.992 1.134 -26 1 87.56 268 LEU A C 1
ATOM 2197 O O . LEU A 1 268 ? -8.656 -0.031 -26.219 1 87.56 268 LEU A O 1
ATOM 2201 N N . GLU A 1 269 ? -8.266 2.199 -26.328 1 86.81 269 GLU A N 1
ATOM 2202 C CA . GLU A 1 269 ? -7.098 2.068 -27.188 1 86.81 269 GLU A CA 1
ATOM 2203 C C . GLU A 1 269 ? -5.961 1.333 -26.484 1 86.81 269 GLU A C 1
ATOM 2205 O O . GLU A 1 269 ? -5.062 0.794 -27.141 1 86.81 269 GLU A O 1
ATOM 2210 N N . LYS A 1 270 ? -5.996 1.269 -25.234 1 84 270 LYS A N 1
ATOM 2211 C CA . LYS A 1 270 ? -4.938 0.604 -24.484 1 84 270 LYS A CA 1
ATOM 2212 C C . LYS A 1 270 ? -5.133 -0.91 -24.484 1 84 270 LYS A C 1
ATOM 2214 O O . LYS A 1 270 ? -4.219 -1.656 -24.125 1 84 270 LYS A O 1
ATOM 2219 N N . GLY A 1 271 ? -6.312 -1.271 -24.938 1 88 271 GLY A N 1
ATOM 2220 C CA . GLY A 1 271 ? -6.609 -2.695 -24.969 1 88 271 GLY A CA 1
ATOM 2221 C C . GLY A 1 271 ? -6.711 -3.311 -23.594 1 88 271 GLY A C 1
ATOM 2222 O O . GLY A 1 271 ? -6.699 -2.598 -22.578 1 88 271 GLY A O 1
ATOM 2223 N N . PRO A 1 272 ? -6.863 -4.668 -23.531 1 90.94 272 PRO A N 1
ATOM 2224 C CA . PRO A 1 272 ? -7.086 -5.332 -22.234 1 90.94 272 PRO A CA 1
ATOM 2225 C C . PRO A 1 272 ? -5.785 -5.672 -21.516 1 90.94 272 PRO A C 1
ATOM 2227 O O . PRO A 1 272 ? -5.793 -5.926 -20.312 1 90.94 272 PRO A O 1
ATOM 2230 N N . TRP A 1 273 ? -4.711 -5.59 -22.156 1 90.56 273 TRP A N 1
ATOM 2231 C CA . TRP A 1 273 ? -3.506 -6.301 -21.75 1 90.56 273 TRP A CA 1
ATOM 2232 C C . TRP A 1 273 ? -2.879 -5.641 -20.516 1 90.56 273 TRP A C 1
ATOM 2234 O O . TRP A 1 273 ? -2.254 -6.312 -19.703 1 90.56 273 TRP A O 1
ATOM 2244 N N . SER A 1 274 ? -3.051 -4.32 -20.359 1 85.62 274 SER A N 1
ATOM 2245 C CA . SER A 1 274 ? -2.486 -3.609 -19.219 1 85.62 274 SER A CA 1
ATOM 2246 C C . SER A 1 274 ? -3.223 -3.961 -17.922 1 85.62 274 SER A C 1
ATOM 2248 O O . SER A 1 274 ? -2.74 -3.67 -16.828 1 85.62 274 SER A O 1
ATOM 2250 N N . GLN A 1 275 ? -4.34 -4.598 -18.062 1 85.25 275 GLN A N 1
ATOM 2251 C CA . GLN A 1 275 ? -5.156 -4.902 -16.891 1 85.25 275 GLN A CA 1
ATOM 2252 C C . GLN A 1 275 ? -5.117 -6.395 -16.562 1 85.25 275 GLN A C 1
ATOM 2254 O O . GLN A 1 275 ? -5.602 -6.82 -15.508 1 85.25 275 GLN A O 1
ATOM 2259 N N . LEU A 1 276 ? -4.582 -7.125 -17.469 1 91.12 276 LEU A N 1
ATOM 2260 C CA . LEU A 1 276 ? -4.57 -8.578 -17.312 1 91.12 276 LEU A CA 1
ATOM 2261 C C . LEU A 1 276 ? -3.193 -9.062 -16.875 1 91.12 276 LEU A C 1
ATOM 2263 O O . LEU A 1 276 ? -2.268 -8.266 -16.719 1 91.12 276 LEU A O 1
ATOM 2267 N N . ASN A 1 277 ? -3.109 -10.375 -16.609 1 91.31 277 ASN A N 1
ATOM 2268 C CA . ASN A 1 277 ? -1.847 -10.992 -16.219 1 91.31 277 ASN A CA 1
ATOM 2269 C C . ASN A 1 277 ? -0.768 -10.773 -17.281 1 91.31 277 ASN A C 1
ATOM 2271 O O . ASN A 1 277 ? -1.023 -10.93 -18.469 1 91.31 277 ASN A O 1
ATOM 2275 N N . LYS A 1 278 ? 0.374 -10.453 -16.859 1 90.62 278 LYS A N 1
ATOM 2276 C CA . LYS A 1 278 ? 1.465 -10.133 -17.781 1 90.62 278 LYS A CA 1
ATOM 2277 C C . LYS A 1 278 ? 1.887 -11.359 -18.578 1 90.62 278 LYS A C 1
ATOM 2279 O O . LYS A 1 278 ? 2.285 -11.25 -19.734 1 90.62 278 LYS A O 1
ATOM 2284 N N . SER A 1 279 ? 1.766 -12.477 -17.984 1 94.25 279 SER A N 1
ATOM 2285 C CA . SER A 1 279 ? 2.172 -13.719 -18.625 1 94.25 279 SER A CA 1
ATOM 2286 C C . SER A 1 279 ? 1.301 -14.023 -19.844 1 94.25 279 SER A C 1
ATOM 2288 O O . SER A 1 279 ? 1.678 -14.828 -20.703 1 94.25 279 SER A O 1
ATOM 2290 N N . PHE A 1 280 ? 0.156 -13.422 -19.984 1 94.06 280 PHE A N 1
ATOM 2291 C CA . PHE A 1 280 ? -0.78 -13.703 -21.078 1 94.06 280 PHE A CA 1
ATOM 2292 C C . PHE A 1 280 ? -0.234 -13.203 -22.406 1 94.06 280 PHE A C 1
ATOM 2294 O O . PHE A 1 280 ? -0.778 -13.523 -23.469 1 94.06 280 PHE A O 1
ATOM 2301 N N . LYS A 1 281 ? 0.774 -12.43 -22.359 1 87.69 281 LYS A N 1
ATOM 2302 C CA . LYS A 1 281 ? 1.44 -12.016 -23.594 1 87.69 281 LYS A CA 1
ATOM 2303 C C . LYS A 1 281 ? 1.944 -13.219 -24.391 1 87.69 281 LYS A C 1
ATOM 2305 O O . LYS A 1 281 ? 2.152 -13.125 -25.594 1 87.69 281 LYS A O 1
ATOM 2310 N N . ASP A 1 282 ? 2.084 -14.305 -23.781 1 89.62 282 ASP A N 1
ATOM 2311 C CA . ASP A 1 282 ? 2.631 -15.508 -24.422 1 89.62 282 ASP A CA 1
ATOM 2312 C C . ASP A 1 282 ? 1.518 -16.406 -24.938 1 89.62 282 ASP A C 1
ATOM 2314 O O . ASP A 1 282 ? 1.778 -17.516 -25.406 1 89.62 282 ASP A O 1
ATOM 2318 N N . LEU A 1 283 ? 0.347 -15.984 -24.859 1 92.44 283 LEU A N 1
ATOM 2319 C CA . LEU A 1 283 ? -0.769 -16.703 -25.469 1 92.44 283 LEU A CA 1
ATOM 2320 C C . LEU A 1 283 ? -0.64 -16.703 -26.984 1 92.44 283 LEU A C 1
ATOM 2322 O O . LEU A 1 283 ? -0.024 -15.797 -27.562 1 92.44 283 LEU A O 1
ATOM 2326 N N . ASP A 1 284 ? -1.235 -17.656 -27.625 1 91.06 284 ASP A N 1
ATOM 2327 C CA . ASP A 1 284 ? -1.21 -17.688 -29.078 1 91.06 284 ASP A CA 1
ATOM 2328 C C . ASP A 1 284 ? -2.098 -16.594 -29.672 1 91.06 284 ASP A C 1
ATOM 2330 O O . ASP A 1 284 ? -2.947 -16.031 -28.984 1 91.06 284 ASP A O 1
ATOM 2334 N N . SER A 1 285 ? -1.904 -16.344 -30.938 1 92.06 285 SER A N 1
ATOM 2335 C CA . SER A 1 285 ? -2.561 -15.227 -31.609 1 92.06 285 SER A CA 1
ATOM 2336 C C . SER A 1 285 ? -4.078 -15.398 -31.625 1 92.06 285 SER A C 1
ATOM 2338 O O . SER A 1 285 ? -4.816 -14.422 -31.484 1 92.06 285 SER A O 1
ATOM 2340 N N . ASN A 1 286 ? -4.496 -16.594 -31.781 1 92.94 286 ASN A N 1
ATOM 2341 C CA . ASN A 1 286 ? -5.934 -16.844 -31.828 1 92.94 286 ASN A CA 1
ATOM 2342 C C . ASN A 1 286 ? -6.594 -16.562 -30.484 1 92.94 286 ASN A C 1
ATOM 2344 O O . ASN A 1 286 ? -7.645 -15.922 -30.422 1 92.94 286 ASN A O 1
ATOM 2348 N N . THR A 1 287 ? -5.996 -17.078 -29.5 1 93.31 287 THR A N 1
ATOM 2349 C CA . THR A 1 287 ? -6.516 -16.844 -28.156 1 93.31 287 THR A CA 1
ATOM 2350 C C . THR A 1 287 ? -6.496 -15.352 -27.812 1 93.31 287 THR A C 1
ATOM 2352 O O . THR A 1 287 ? -7.457 -14.828 -27.25 1 93.31 287 THR A O 1
ATOM 2355 N N . ARG A 1 288 ? -5.465 -14.656 -28.156 1 93.5 288 ARG A N 1
ATOM 2356 C CA . ARG A 1 288 ? -5.355 -13.227 -27.922 1 93.5 288 ARG A CA 1
ATOM 2357 C C . ARG A 1 288 ? -6.441 -12.453 -28.656 1 93.5 288 ARG A C 1
ATOM 2359 O O . ARG A 1 288 ? -7.047 -11.539 -28.109 1 93.5 288 ARG A O 1
ATOM 2366 N N . ARG A 1 289 ? -6.676 -12.859 -29.844 1 94.5 289 ARG A N 1
ATOM 2367 C CA . ARG A 1 289 ? -7.738 -12.227 -30.625 1 94.5 289 ARG A CA 1
ATOM 2368 C C . ARG A 1 289 ? -9.094 -12.414 -29.953 1 94.5 289 ARG A C 1
ATOM 2370 O O . ARG A 1 289 ? -9.898 -11.484 -29.906 1 94.5 289 ARG A O 1
ATOM 2377 N N . THR A 1 290 ? -9.266 -13.594 -29.5 1 93.88 290 THR A N 1
ATOM 2378 C CA . THR A 1 290 ? -10.516 -13.891 -28.812 1 93.88 290 THR A CA 1
ATO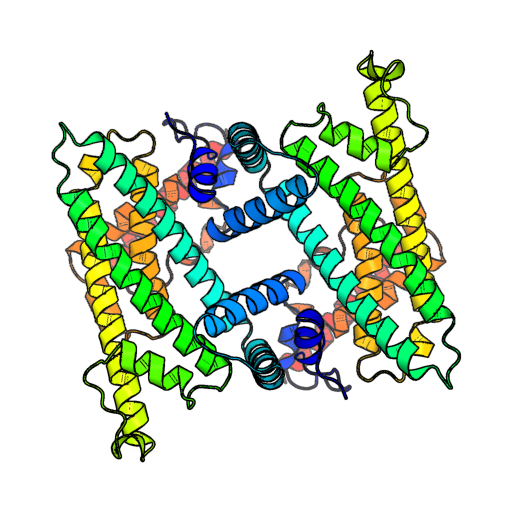M 2379 C C . THR A 1 290 ? -10.695 -12.984 -27.594 1 93.88 290 THR A C 1
ATOM 2381 O O . THR A 1 290 ? -11.781 -12.453 -27.375 1 93.88 290 THR A O 1
ATOM 2384 N N . ILE A 1 291 ? -9.656 -12.797 -26.844 1 94.06 291 ILE A N 1
ATOM 2385 C CA . ILE A 1 291 ? -9.672 -11.961 -25.656 1 94.06 291 ILE A CA 1
ATOM 2386 C C . ILE A 1 291 ? -9.922 -10.508 -26.031 1 94.06 291 ILE A C 1
ATOM 2388 O O . ILE A 1 291 ? -10.727 -9.82 -25.406 1 94.06 291 ILE A O 1
ATOM 2392 N N . GLU A 1 292 ? -9.289 -10.023 -27.031 1 94 292 GLU A N 1
ATOM 2393 C CA . GLU A 1 292 ? -9.453 -8.648 -27.5 1 94 292 GLU A CA 1
ATOM 2394 C C . GLU A 1 292 ? -10.875 -8.391 -27.984 1 94 292 GLU A C 1
ATOM 2396 O O . GLU A 1 292 ? -11.461 -7.344 -27.688 1 94 292 GLU A O 1
ATOM 2401 N N . ASP A 1 293 ? -11.422 -9.359 -28.656 1 93.25 293 ASP A N 1
ATOM 2402 C CA . ASP A 1 293 ? -12.789 -9.242 -29.141 1 93.25 293 ASP A CA 1
ATOM 2403 C C . ASP A 1 293 ? -13.781 -9.18 -27.969 1 93.25 293 ASP A C 1
ATOM 2405 O O . ASP A 1 293 ? -14.695 -8.359 -27.969 1 93.25 293 ASP A O 1
ATOM 2409 N N . SER A 1 294 ? -13.547 -10.078 -27.125 1 91.44 294 SER A N 1
ATOM 2410 C CA . SER A 1 294 ? -14.406 -10.094 -25.953 1 91.44 294 SER A CA 1
ATOM 2411 C C . SER A 1 294 ? -14.305 -8.789 -25.172 1 91.44 294 SER A C 1
ATOM 2413 O O . SER A 1 294 ? -15.32 -8.273 -24.688 1 91.44 294 SER A O 1
ATOM 2415 N N . PHE A 1 295 ? -13.086 -8.273 -25.016 1 91.19 295 PHE A N 1
ATOM 2416 C CA . PHE A 1 295 ? -12.852 -7.008 -24.328 1 91.19 295 PHE A CA 1
ATOM 2417 C C . PHE A 1 295 ? -13.609 -5.875 -25.016 1 91.19 295 PHE A C 1
ATOM 2419 O O . PHE A 1 295 ? -14.297 -5.098 -24.359 1 91.19 295 PHE A O 1
ATOM 2426 N N . THR A 1 296 ? -13.492 -5.82 -26.266 1 91.75 296 THR A N 1
ATOM 2427 C CA . THR A 1 296 ? -14.141 -4.754 -27.031 1 91.75 296 THR A CA 1
ATOM 2428 C C . THR A 1 296 ? -15.656 -4.812 -26.859 1 91.75 296 THR A C 1
ATOM 2430 O O . THR A 1 296 ? -16.297 -3.783 -26.641 1 91.75 296 THR A O 1
ATOM 2433 N N . LYS A 1 297 ? -16.156 -5.953 -26.938 1 89.31 297 LYS A N 1
ATOM 2434 C CA . LYS A 1 297 ? -17.594 -6.145 -26.766 1 89.31 297 LYS A CA 1
ATOM 2435 C C . LYS A 1 297 ? -18.047 -5.73 -25.375 1 89.31 297 LYS A C 1
ATOM 2437 O O . LYS A 1 297 ? -19.047 -5.02 -25.219 1 89.31 297 LYS A O 1
ATOM 2442 N N . THR A 1 298 ? -17.328 -6.211 -24.438 1 86.5 298 THR A N 1
ATOM 2443 C CA . THR A 1 298 ? -17.656 -5.902 -23.047 1 86.5 298 THR A CA 1
ATOM 2444 C C . THR A 1 298 ? -17.516 -4.406 -22.781 1 86.5 298 THR A C 1
ATOM 2446 O O . THR A 1 298 ? -18.344 -3.816 -22.078 1 86.5 298 THR A O 1
ATOM 2449 N N . TYR A 1 299 ? -16.391 -3.846 -23.266 1 85.62 299 TYR A N 1
ATOM 2450 C CA . TYR A 1 299 ? -16.141 -2.416 -23.125 1 85.62 299 TYR A CA 1
ATOM 2451 C C . TYR A 1 299 ? -17.328 -1.601 -23.641 1 85.62 299 TYR A C 1
ATOM 2453 O O . TYR A 1 299 ? -17.812 -0.688 -22.969 1 85.62 299 TYR A O 1
ATOM 2461 N N . LYS A 1 300 ? -17.875 -1.875 -24.797 1 85.88 300 LYS A N 1
ATOM 2462 C CA . LYS A 1 300 ? -19 -1.179 -25.406 1 85.88 300 LYS A CA 1
ATOM 2463 C C . LYS A 1 300 ? -20.266 -1.334 -24.578 1 85.88 300 LYS A C 1
ATOM 2465 O O . LYS A 1 300 ? -21.016 -0.375 -24.391 1 85.88 300 LYS A O 1
ATOM 2470 N N . LYS A 1 301 ? -20.422 -2.471 -24.156 1 83.44 301 LYS A N 1
ATOM 2471 C CA . LYS A 1 301 ? -21.594 -2.729 -23.312 1 83.44 301 LYS A CA 1
ATOM 2472 C C . LYS A 1 301 ? -21.578 -1.865 -22.062 1 83.44 301 LYS A C 1
ATOM 2474 O O . LYS A 1 301 ? -22.609 -1.331 -21.656 1 83.44 301 LYS A O 1
ATOM 2479 N N . PHE A 1 302 ? -20.422 -1.763 -21.453 1 78.88 302 PHE A N 1
ATOM 2480 C CA . PHE A 1 302 ? -20.281 -0.96 -20.25 1 78.88 302 PHE A CA 1
ATOM 2481 C C . PHE A 1 302 ? -20.484 0.518 -20.547 1 78.88 302 PHE A C 1
ATOM 2483 O O . PHE A 1 302 ? -21.125 1.231 -19.766 1 78.88 302 PHE A O 1
ATOM 2490 N N . ARG A 1 303 ? -19.969 1.047 -21.594 1 79.81 303 ARG A N 1
ATOM 2491 C CA . ARG A 1 303 ? -20.109 2.453 -21.953 1 79.81 303 ARG A CA 1
ATOM 2492 C C . ARG A 1 303 ? -21.562 2.812 -22.25 1 79.81 303 ARG A C 1
ATOM 2494 O O . ARG A 1 303 ? -22.016 3.898 -21.875 1 79.81 303 ARG A O 1
ATOM 2501 N N . LEU A 1 304 ? -22.25 1.943 -22.875 1 77.62 304 LEU A N 1
ATOM 2502 C CA . LEU A 1 304 ? -23.656 2.17 -23.188 1 77.62 304 LEU A CA 1
ATOM 2503 C C . LEU A 1 304 ? -24.5 2.219 -21.906 1 77.62 304 LEU A C 1
ATOM 2505 O O . LEU A 1 304 ? -25.406 3.033 -21.797 1 77.62 304 LEU A O 1
ATOM 2509 N N . ARG A 1 305 ? -24.109 1.438 -21.109 1 72.44 305 ARG A N 1
ATOM 2510 C CA . ARG A 1 305 ? -24.844 1.393 -19.859 1 72.44 305 ARG A CA 1
ATOM 2511 C C . ARG A 1 305 ? -24.594 2.652 -19.031 1 72.44 305 ARG A C 1
ATOM 2513 O O . ARG A 1 305 ? -25.484 3.113 -18.312 1 72.44 305 ARG A O 1
ATOM 2520 N N . SER A 1 306 ? -23.453 3.125 -19.047 1 63.94 306 SER A N 1
ATOM 2521 C CA . SER A 1 306 ? -23.109 4.324 -18.297 1 63.94 306 SER A CA 1
ATOM 2522 C C . SER A 1 306 ? -23.797 5.555 -18.875 1 63.94 306 SER A C 1
ATOM 2524 O O . SER A 1 306 ? -24.016 6.547 -18.156 1 63.94 306 SER A O 1
ATOM 2526 N N . LEU A 1 307 ? -24.172 5.539 -20.062 1 61.28 307 LEU A N 1
ATOM 2527 C CA . LEU A 1 307 ? -24.859 6.645 -20.719 1 61.28 307 LEU A CA 1
ATOM 2528 C C . LEU A 1 307 ? -26.359 6.574 -20.469 1 61.28 307 LEU A C 1
ATOM 2530 O O . LEU A 1 307 ? -27.062 7.582 -20.594 1 61.28 307 LEU A O 1
ATOM 2534 N N . GLN A 1 308 ? -26.875 5.555 -20.016 1 55.19 308 GLN A N 1
ATOM 2535 C CA . GLN A 1 308 ? -28.281 5.461 -19.703 1 55.19 308 GLN A CA 1
ATOM 2536 C C . GLN A 1 308 ? -28.531 5.766 -18.219 1 55.19 308 GLN A C 1
ATOM 2538 O O . GLN A 1 308 ? -29.531 6.387 -17.875 1 55.19 308 GLN A O 1
ATOM 2543 N N . MET B 1 1 ? -24.453 -19.141 11.016 1 44.16 1 MET B N 1
ATOM 2544 C CA . MET B 1 1 ? -23.359 -18.797 10.109 1 44.16 1 MET B CA 1
ATOM 2545 C C . MET B 1 1 ? -22.219 -18.141 10.867 1 44.16 1 MET B C 1
ATOM 2547 O O . MET B 1 1 ? -22.406 -17.172 11.594 1 44.16 1 MET B O 1
ATOM 2551 N N . GLY B 1 2 ? -21.234 -18.906 11.141 1 59.91 2 GLY B N 1
ATOM 2552 C CA . GLY B 1 2 ? -20.156 -18.438 12.008 1 59.91 2 GLY B CA 1
ATOM 2553 C C . GLY B 1 2 ? -19.469 -17.203 11.484 1 59.91 2 GLY B C 1
ATOM 2554 O O . GLY B 1 2 ? -19.625 -16.844 10.32 1 59.91 2 GLY B O 1
ATOM 2555 N N . TYR B 1 3 ? -19.078 -16.344 12.344 1 67.44 3 TYR B N 1
ATOM 2556 C CA . TYR B 1 3 ? -18.359 -15.125 12 1 67.44 3 TYR B CA 1
ATOM 2557 C C . TYR B 1 3 ? -17.047 -15.438 11.289 1 67.44 3 TYR B C 1
ATOM 2559 O O . TYR B 1 3 ? -16.422 -16.469 11.555 1 67.44 3 TYR B O 1
ATOM 2567 N N . PRO B 1 4 ? -16.844 -14.586 10.367 1 75.25 4 PRO B N 1
ATOM 2568 C CA . PRO B 1 4 ? -15.586 -14.828 9.648 1 75.25 4 PRO B CA 1
ATOM 2569 C C . PRO B 1 4 ? -14.391 -14.961 10.578 1 75.25 4 PRO B C 1
ATOM 2571 O O . PRO B 1 4 ? -14.305 -14.25 11.586 1 75.25 4 PRO B O 1
ATOM 2574 N N . LYS B 1 5 ? -13.609 -15.898 10.219 1 70.31 5 LYS B N 1
ATOM 2575 C CA . LYS B 1 5 ? -12.477 -16.203 11.078 1 70.31 5 LYS B CA 1
ATOM 2576 C C . LYS B 1 5 ? -11.273 -15.336 10.742 1 70.31 5 LYS B C 1
ATOM 2578 O O . LYS B 1 5 ? -10.352 -15.188 11.555 1 70.31 5 LYS B O 1
ATOM 2583 N N . SER B 1 6 ? -11.273 -14.797 9.539 1 74.94 6 SER B N 1
ATOM 2584 C CA . SER B 1 6 ? -10.109 -14.016 9.133 1 74.94 6 SER B CA 1
ATOM 2585 C C . SER B 1 6 ? -10.523 -12.664 8.555 1 74.94 6 SER B C 1
ATOM 2587 O O . SER B 1 6 ? -11.703 -12.461 8.234 1 74.94 6 SER B O 1
ATOM 2589 N N . PHE B 1 7 ? -9.602 -11.719 8.539 1 76.56 7 PHE B N 1
ATOM 2590 C CA . PHE B 1 7 ? -9.852 -10.406 7.953 1 76.56 7 PHE B CA 1
ATOM 2591 C C . PHE B 1 7 ? -10.133 -10.531 6.457 1 76.56 7 PHE B C 1
ATOM 2593 O O . PHE B 1 7 ? -10.945 -9.781 5.91 1 76.56 7 PHE B O 1
ATOM 2600 N N . GLU B 1 8 ? -9.523 -11.547 5.852 1 77.12 8 GLU B N 1
ATOM 2601 C CA . GLU B 1 8 ? -9.734 -11.797 4.434 1 77.12 8 GLU B CA 1
ATOM 2602 C C . GLU B 1 8 ? -11.188 -12.188 4.152 1 77.12 8 GLU B C 1
ATOM 2604 O O . GLU B 1 8 ? -11.812 -11.648 3.244 1 77.12 8 GLU B O 1
ATOM 2609 N N . GLU B 1 9 ? -11.617 -13.008 4.965 1 78.31 9 GLU B N 1
ATOM 2610 C CA . GLU B 1 9 ? -13 -13.438 4.812 1 78.31 9 GLU B CA 1
ATOM 2611 C C . GLU B 1 9 ? -13.969 -12.297 5.09 1 78.31 9 GLU B C 1
ATOM 2613 O O . GLU B 1 9 ? -14.969 -12.141 4.391 1 78.31 9 GLU B O 1
ATOM 2618 N N . SER B 1 10 ? -13.594 -11.562 6.074 1 78.06 10 SER B N 1
ATOM 2619 C CA . SER B 1 10 ? -14.438 -10.414 6.395 1 78.06 10 SER B CA 1
ATOM 2620 C C . SER B 1 10 ? -14.5 -9.438 5.23 1 78.06 10 SER B C 1
ATOM 2622 O O . SER B 1 10 ? -15.57 -8.906 4.914 1 78.06 10 SER B O 1
ATOM 2624 N N . LEU B 1 11 ? -13.383 -9.211 4.684 1 82.5 11 LEU B N 1
ATOM 2625 C CA . LEU B 1 11 ? -13.312 -8.305 3.547 1 82.5 11 LEU B CA 1
ATOM 2626 C C . LEU B 1 11 ? -14.141 -8.836 2.379 1 82.5 11 LEU B C 1
ATOM 2628 O O . LEU B 1 11 ? -14.938 -8.102 1.792 1 82.5 11 LEU B O 1
ATOM 2632 N N . LEU B 1 12 ? -13.969 -10.07 2.092 1 78.19 12 LEU B N 1
ATOM 2633 C CA . LEU B 1 12 ? -14.664 -10.664 0.954 1 78.19 12 LEU B CA 1
ATOM 2634 C C . LEU B 1 12 ? -16.172 -10.688 1.179 1 78.19 12 LEU B C 1
ATOM 2636 O O . LEU B 1 12 ? -16.938 -10.516 0.235 1 78.19 12 LEU B O 1
ATOM 2640 N N . LEU B 1 13 ? -16.531 -10.828 2.369 1 76.06 13 LEU B N 1
ATOM 2641 C CA . LEU B 1 13 ? -17.953 -10.812 2.719 1 76.06 13 LEU B CA 1
ATOM 2642 C C . LEU B 1 13 ? -18.5 -9.391 2.652 1 76.06 13 LEU B C 1
ATOM 2644 O O . LEU B 1 13 ? -19.719 -9.203 2.525 1 76.06 13 LEU B O 1
ATOM 2648 N N . GLY B 1 14 ? -17.609 -8.547 2.855 1 69.81 14 GLY B N 1
ATOM 2649 C CA . GLY B 1 14 ? -18.031 -7.152 2.811 1 69.81 14 GLY B CA 1
ATOM 2650 C C . GLY B 1 14 ? -18.328 -6.668 1.404 1 69.81 14 GLY B C 1
ATOM 2651 O O . GLY B 1 14 ? -18.969 -5.633 1.225 1 69.81 14 GLY B O 1
ATOM 2652 N N . PHE B 1 15 ? -17.797 -7.406 0.448 1 68.25 15 PHE B N 1
ATOM 2653 C CA . PHE B 1 15 ? -18.078 -7.008 -0.928 1 68.25 15 PHE B CA 1
ATOM 2654 C C . PHE B 1 15 ? -19.516 -7.348 -1.313 1 68.25 15 PHE B C 1
ATOM 2656 O O . PHE B 1 15 ? -20.031 -8.391 -0.928 1 68.25 15 PHE B O 1
ATOM 2663 N N . PRO B 1 16 ? -20.094 -6.285 -1.889 1 59.81 16 PRO B N 1
ATOM 2664 C CA . PRO B 1 16 ? -21.469 -6.574 -2.287 1 59.81 16 PRO B CA 1
ATOM 2665 C C . PRO B 1 16 ? -21.578 -7.82 -3.166 1 59.81 16 PRO B C 1
ATOM 2667 O O . PRO B 1 16 ? -20.672 -8.109 -3.947 1 59.81 16 PRO B O 1
ATOM 2670 N N . ARG B 1 17 ? -22.312 -8.844 -2.756 1 50.84 17 ARG B N 1
ATOM 2671 C CA . ARG B 1 17 ? -22.594 -10.047 -3.541 1 50.84 17 ARG B CA 1
ATOM 2672 C C . ARG B 1 17 ? -23.062 -9.68 -4.945 1 50.84 17 ARG B C 1
ATOM 2674 O O . ARG B 1 17 ? -23.672 -8.633 -5.148 1 50.84 17 ARG B O 1
ATOM 2681 N N . ARG B 1 18 ? -22.422 -10.266 -5.984 1 44 18 ARG B N 1
ATOM 2682 C CA . ARG B 1 18 ? -23.078 -10.109 -7.277 1 44 18 ARG B CA 1
ATOM 2683 C C . ARG B 1 18 ? -24.578 -10.43 -7.176 1 44 18 ARG B C 1
ATOM 2685 O O . ARG B 1 18 ? -24.953 -11.594 -7.098 1 44 18 ARG B O 1
ATOM 2692 N N . ALA B 1 19 ? -25.516 -10.312 -6.535 1 37.28 19 ALA B N 1
ATOM 2693 C CA . ALA B 1 19 ? -26.672 -10.508 -7.398 1 37.28 19 ALA B CA 1
ATOM 2694 C C . ALA B 1 19 ? -26.375 -10.102 -8.836 1 37.28 19 ALA B C 1
ATOM 2696 O O . ALA B 1 19 ? -25.484 -9.281 -9.078 1 37.28 19 ALA B O 1
ATOM 2697 N N . ALA B 1 20 ? -27.094 -10.93 -10.031 1 35.31 20 ALA B N 1
ATOM 2698 C CA . ALA B 1 20 ? -27.109 -10.711 -11.469 1 35.31 20 ALA B CA 1
ATOM 2699 C C . ALA B 1 20 ? -26.703 -9.281 -11.812 1 35.31 20 ALA B C 1
ATOM 2701 O O . ALA B 1 20 ? -26.234 -9.008 -12.922 1 35.31 20 ALA B O 1
ATOM 2702 N N . ARG B 1 21 ? -27.578 -8.242 -11.445 1 33.25 21 ARG B N 1
ATOM 2703 C CA . ARG B 1 21 ? -27.766 -6.945 -12.102 1 33.25 21 ARG B CA 1
ATOM 2704 C C . ARG B 1 21 ? -26.641 -5.984 -11.742 1 33.25 21 ARG B C 1
ATOM 2706 O O . ARG B 1 21 ? -26.625 -5.41 -10.648 1 33.25 21 ARG B O 1
ATOM 2713 N N . PHE B 1 22 ? -25.453 -6.355 -11.836 1 33.97 22 PHE B N 1
ATOM 2714 C CA . PHE B 1 22 ? -24.562 -5.203 -11.969 1 33.97 22 PHE B CA 1
ATOM 2715 C C . PHE B 1 22 ? -25.328 -3.996 -12.508 1 33.97 22 PHE B C 1
ATOM 2717 O O . PHE B 1 22 ? -25.312 -3.736 -13.711 1 33.97 22 PHE B O 1
ATOM 2724 N N . ARG B 1 23 ? -26.484 -3.998 -12.344 1 34.12 23 ARG B N 1
ATOM 2725 C CA . ARG B 1 23 ? -27.25 -2.963 -13.047 1 34.12 23 ARG B CA 1
ATOM 2726 C C . ARG B 1 23 ? -26.516 -1.627 -13.008 1 34.12 23 ARG B C 1
ATOM 2728 O O . ARG B 1 23 ? -26.484 -0.9 -14 1 34.12 23 ARG B O 1
ATOM 2735 N N . ASP B 1 24 ? -26.641 -0.867 -11.781 1 33.91 24 ASP B N 1
ATOM 2736 C CA . ASP B 1 24 ? -26.328 0.56 -11.703 1 33.91 24 ASP B CA 1
ATOM 2737 C C . ASP B 1 24 ? -24.828 0.799 -11.633 1 33.91 24 ASP B C 1
ATOM 2739 O O . ASP B 1 24 ? -24.078 -0.074 -11.188 1 33.91 24 ASP B O 1
ATOM 2743 N N . SER B 1 25 ? -24.25 1.864 -12.172 1 37.31 25 SER B N 1
ATOM 2744 C CA . SER B 1 25 ? -23.016 2.592 -12.383 1 37.31 25 SER B CA 1
ATOM 2745 C C . SER B 1 25 ? -22.094 2.48 -11.164 1 37.31 25 SER B C 1
ATOM 2747 O O . SER B 1 25 ? -20.875 2.564 -11.289 1 37.31 25 SER B O 1
ATOM 2749 N N . GLN B 1 26 ? -22.641 2.594 -10.039 1 39.16 26 GLN B N 1
ATOM 2750 C CA . GLN B 1 26 ? -21.906 2.98 -8.836 1 39.16 26 GLN B CA 1
ATOM 2751 C C . GLN B 1 26 ? -21.109 1.801 -8.273 1 39.16 26 GLN B C 1
ATOM 2753 O O . GLN B 1 26 ? -20.219 1.985 -7.453 1 39.16 26 GLN B O 1
ATOM 2758 N N . ASP B 1 27 ? -21.703 0.698 -8.289 1 39.91 27 ASP B N 1
ATOM 2759 C CA . ASP B 1 27 ? -21.125 -0.377 -7.48 1 39.91 27 ASP B CA 1
ATOM 2760 C C . ASP B 1 27 ? -19.844 -0.914 -8.109 1 39.91 27 ASP B C 1
ATOM 2762 O O . ASP B 1 27 ? -19.359 -1.976 -7.719 1 39.91 27 ASP B O 1
ATOM 2766 N N . LYS B 1 28 ? -19.781 -0.531 -9.391 1 42.22 28 LYS B N 1
ATOM 2767 C CA . LYS B 1 28 ? -18.734 -0.859 -10.352 1 42.22 28 LYS B CA 1
ATOM 2768 C C . LYS B 1 28 ? -17.359 -0.641 -9.75 1 42.22 28 LYS B C 1
ATOM 2770 O O . LYS B 1 28 ? -16.344 -1.07 -10.32 1 42.22 28 LYS B O 1
ATOM 2775 N N . LEU B 1 29 ? -17.422 0.353 -8.82 1 42.75 29 LEU B N 1
ATOM 2776 C CA . LEU B 1 29 ? -16.172 0.914 -8.32 1 42.75 29 LEU B CA 1
ATOM 2777 C C . LEU B 1 29 ? -15.328 -0.158 -7.637 1 42.75 29 LEU B C 1
ATOM 2779 O O . LEU B 1 29 ? -14.211 0.115 -7.188 1 42.75 29 LEU B O 1
ATOM 2783 N N . PHE B 1 30 ? -16.109 -1.062 -7.121 1 43.72 30 PHE B N 1
ATOM 2784 C CA . PHE B 1 30 ? -15.312 -1.96 -6.289 1 43.72 30 PHE B CA 1
ATOM 2785 C C . PHE B 1 30 ? -13.969 -2.262 -6.941 1 43.72 30 PHE B C 1
ATOM 2787 O O . PHE B 1 30 ? -12.938 -2.271 -6.27 1 43.72 30 PHE B O 1
ATOM 2794 N N . TRP B 1 31 ? -13.961 -2.846 -8.32 1 46.81 31 TRP B N 1
ATOM 2795 C CA . TRP B 1 31 ? -12.898 -3.734 -8.766 1 46.81 31 TRP B CA 1
ATOM 2796 C C . TRP B 1 31 ? -11.711 -2.936 -9.297 1 46.81 31 TRP B C 1
ATOM 2798 O O . TRP B 1 31 ? -10.742 -3.51 -9.805 1 46.81 31 TRP B O 1
ATOM 2808 N N . ASN B 1 32 ? -12.086 -1.684 -9.5 1 51.69 32 ASN B N 1
ATOM 2809 C CA . ASN B 1 32 ? -10.836 -0.957 -9.68 1 51.69 32 ASN B CA 1
ATOM 2810 C C . ASN B 1 32 ? -9.992 -0.958 -8.406 1 51.69 32 ASN B C 1
ATOM 2812 O O . ASN B 1 32 ? -9.195 -0.047 -8.188 1 51.69 32 ASN B O 1
ATOM 2816 N N . TYR B 1 33 ? -10.258 -2.002 -7.707 1 57.22 33 TYR B N 1
ATOM 2817 C CA . TYR B 1 33 ? -9.734 -2.168 -6.355 1 57.22 33 TYR B CA 1
ATOM 2818 C C . TYR B 1 33 ? -8.219 -2.34 -6.375 1 57.22 33 TYR B C 1
ATOM 2820 O O . TYR B 1 33 ? -7.664 -2.922 -7.309 1 57.22 33 TYR B O 1
ATOM 2828 N N . PRO B 1 34 ? -7.656 -1.429 -5.621 1 66.38 34 PRO B N 1
ATOM 2829 C CA . PRO B 1 34 ? -6.316 -1.888 -5.242 1 66.38 34 PRO B CA 1
ATOM 2830 C C . PRO B 1 34 ? -6.262 -3.391 -4.98 1 66.38 34 PRO B C 1
ATOM 2832 O O . PRO B 1 34 ? -7.305 -4.039 -4.859 1 66.38 34 PRO B O 1
ATOM 2835 N N . ARG B 1 35 ? -5.23 -3.852 -5.184 1 80.12 35 ARG B N 1
ATOM 2836 C CA . ARG B 1 35 ? -5.035 -5.258 -4.848 1 80.12 35 ARG B CA 1
ATOM 2837 C C . ARG B 1 35 ? -5.715 -5.602 -3.523 1 80.12 35 ARG B C 1
ATOM 2839 O O . ARG B 1 35 ? -5.66 -4.82 -2.572 1 80.12 35 ARG B O 1
ATOM 2846 N N . LEU B 1 36 ? -6.438 -6.641 -3.547 1 84.31 36 LEU B N 1
ATOM 2847 C CA . LEU B 1 36 ? -7.211 -7.051 -2.379 1 84.31 36 LEU B CA 1
ATOM 2848 C C . LEU B 1 36 ? -6.309 -7.195 -1.156 1 84.31 36 LEU B C 1
ATOM 2850 O O . LEU B 1 36 ? -6.723 -6.883 -0.036 1 84.31 36 LEU B O 1
ATOM 2854 N N . SER B 1 37 ? -5.133 -7.629 -1.386 1 87.88 37 SER B N 1
ATOM 2855 C CA . SER B 1 37 ? -4.184 -7.758 -0.286 1 87.88 37 SER B CA 1
ATOM 2856 C C . SER B 1 37 ? -3.881 -6.406 0.347 1 87.88 37 SER B C 1
ATOM 2858 O O . SER B 1 37 ? -3.795 -6.293 1.571 1 87.88 37 SER B O 1
ATOM 2860 N N . GLU B 1 38 ? -3.717 -5.43 -0.507 1 88.94 38 GLU B N 1
ATOM 2861 C CA . GLU B 1 38 ? -3.463 -4.078 -0.019 1 88.94 38 GLU B CA 1
ATOM 2862 C C . GLU B 1 38 ? -4.633 -3.562 0.814 1 88.94 38 GLU B C 1
ATOM 2864 O O . GLU B 1 38 ? -4.434 -3.021 1.903 1 88.94 38 GLU B O 1
ATOM 2869 N N . VAL B 1 39 ? -5.809 -3.814 0.301 1 88.44 39 VAL B N 1
ATOM 2870 C CA . VAL B 1 39 ? -7.012 -3.355 0.99 1 88.44 39 VAL B CA 1
ATOM 2871 C C . VAL B 1 39 ? -7.133 -4.059 2.34 1 88.44 39 VAL B C 1
ATOM 2873 O O . VAL B 1 39 ? -7.406 -3.418 3.357 1 88.44 39 VAL B O 1
ATOM 2876 N N . THR B 1 40 ? -6.898 -5.312 2.344 1 89.25 40 THR B N 1
ATOM 2877 C CA . THR B 1 40 ? -7.012 -6.102 3.566 1 89.25 40 THR B CA 1
ATOM 2878 C C . THR B 1 40 ? -6.008 -5.625 4.613 1 89.25 40 THR B C 1
ATOM 2880 O O . THR B 1 40 ? -6.344 -5.496 5.789 1 89.25 40 THR B O 1
ATOM 2883 N N . ASN B 1 41 ? -4.809 -5.367 4.203 1 89.5 41 ASN B N 1
ATOM 2884 C CA . ASN B 1 41 ? -3.779 -4.891 5.121 1 89.5 41 ASN B CA 1
ATOM 2885 C C . ASN B 1 41 ? -4.129 -3.523 5.699 1 89.5 41 ASN B C 1
ATOM 2887 O O . ASN B 1 41 ? -3.959 -3.287 6.895 1 89.5 41 ASN B O 1
ATOM 2891 N N . VAL B 1 42 ? -4.559 -2.697 4.816 1 91.56 42 VAL B N 1
ATOM 2892 C CA . VAL B 1 42 ? -4.953 -1.363 5.254 1 91.56 42 VAL B CA 1
ATOM 2893 C C . VAL B 1 42 ? -6.082 -1.471 6.277 1 91.56 42 VAL B C 1
ATOM 2895 O O . VAL B 1 42 ? -6.031 -0.844 7.34 1 91.56 42 VAL B O 1
ATOM 2898 N N . PHE B 1 43 ? -7.109 -2.291 5.984 1 91.75 43 PHE B N 1
ATOM 2899 C CA . PHE B 1 43 ? -8.25 -2.436 6.883 1 91.75 43 PHE B CA 1
ATOM 2900 C C . PHE B 1 43 ? -7.805 -3.018 8.219 1 91.75 43 PHE B C 1
ATOM 2902 O O . PHE B 1 43 ? -8.32 -2.633 9.273 1 91.75 43 PHE B O 1
ATOM 2909 N N . ARG B 1 44 ? -6.91 -3.949 8.18 1 91.69 44 ARG B N 1
ATOM 2910 C CA . ARG B 1 44 ? -6.363 -4.52 9.406 1 91.69 44 ARG B CA 1
ATOM 2911 C C . ARG B 1 44 ? -5.684 -3.451 10.25 1 91.69 44 ARG B C 1
ATOM 2913 O O . ARG B 1 44 ? -5.91 -3.371 11.461 1 91.69 44 ARG B O 1
ATOM 2920 N N . ASP B 1 45 ? -4.871 -2.666 9.648 1 92.62 45 ASP B N 1
ATOM 2921 C CA . ASP B 1 45 ? -4.164 -1.601 10.352 1 92.62 45 ASP B CA 1
ATOM 2922 C C . ASP B 1 45 ? -5.145 -0.601 10.961 1 92.62 45 ASP B C 1
ATOM 2924 O O . ASP B 1 45 ? -4.965 -0.158 12.102 1 92.62 45 ASP B O 1
ATOM 2928 N N . LEU B 1 46 ? -6.078 -0.295 10.148 1 94.19 46 LEU B N 1
ATOM 2929 C CA . LEU B 1 46 ? -7.066 0.674 10.617 1 94.19 46 LEU B CA 1
ATOM 2930 C C . LEU B 1 46 ? -7.863 0.12 11.789 1 94.19 46 LEU B C 1
ATOM 2932 O O . LEU B 1 46 ? -8.141 0.84 12.75 1 94.19 46 LEU B O 1
ATOM 2936 N N . ALA B 1 47 ? -8.242 -1.118 11.703 1 92.12 47 ALA B N 1
ATOM 2937 C CA . ALA B 1 47 ? -8.938 -1.755 12.82 1 92.12 47 ALA B CA 1
ATOM 2938 C C . ALA B 1 47 ? -8.07 -1.762 14.078 1 92.12 47 ALA B C 1
ATOM 2940 O O . ALA B 1 47 ? -8.562 -1.512 15.18 1 92.12 47 ALA B O 1
ATOM 2941 N N . GLU B 1 48 ? -6.863 -2.047 13.898 1 91.38 48 GLU B N 1
ATOM 2942 C CA . GLU B 1 48 ? -5.941 -2.035 15.023 1 91.38 48 GLU B CA 1
ATOM 2943 C C . GLU B 1 48 ? -5.832 -0.641 15.641 1 91.38 48 GLU B C 1
ATOM 2945 O O . GLU B 1 48 ? -5.801 -0.495 16.859 1 91.38 48 GLU B O 1
ATOM 2950 N N . MET B 1 49 ? -5.695 0.313 14.805 1 91.88 49 MET B N 1
ATOM 2951 C CA . MET B 1 49 ? -5.652 1.694 15.273 1 91.88 49 MET B CA 1
ATOM 2952 C C . MET B 1 49 ? -6.879 2.02 16.125 1 91.88 49 MET B C 1
ATOM 2954 O O . MET B 1 49 ? -6.766 2.66 17.172 1 91.88 49 MET B O 1
ATOM 2958 N N . LEU B 1 50 ? -8.016 1.561 15.68 1 93.88 50 LEU B N 1
ATOM 2959 C CA . LEU B 1 50 ? -9.266 1.895 16.344 1 93.88 50 LEU B CA 1
ATOM 2960 C C . LEU B 1 50 ? -9.445 1.076 17.609 1 93.88 50 LEU B C 1
ATOM 2962 O O . LEU B 1 50 ? -10.125 1.511 18.547 1 93.88 50 LEU B O 1
ATOM 2966 N N . THR B 1 51 ? -8.758 -0.048 17.672 1 93 51 THR B N 1
ATOM 2967 C CA . THR B 1 51 ? -8.984 -0.938 18.812 1 93 51 THR B CA 1
ATOM 2968 C C . THR B 1 51 ? -7.859 -0.812 19.828 1 93 51 THR B C 1
ATOM 2970 O O . THR B 1 51 ? -7.785 -1.593 20.781 1 93 51 THR B O 1
ATOM 2973 N N . GLU B 1 52 ? -6.973 0.083 19.578 1 89.25 52 GLU B N 1
ATOM 2974 C CA . GLU B 1 52 ? -5.906 0.34 20.531 1 89.25 52 GLU B CA 1
ATOM 2975 C C . GLU B 1 52 ? -6.477 0.618 21.922 1 89.25 52 GLU B C 1
ATOM 2977 O O . GLU B 1 52 ? -5.918 0.17 22.938 1 89.25 52 GLU B O 1
ATOM 2982 N N . ASP B 1 53 ? -7.539 1.323 21.953 1 81.06 53 ASP B N 1
ATOM 2983 C CA . ASP B 1 53 ? -8.094 1.743 23.234 1 81.06 53 ASP B CA 1
ATOM 2984 C C . ASP B 1 53 ? -9.562 1.353 23.359 1 81.06 53 ASP B C 1
ATOM 2986 O O . ASP B 1 53 ? -10.297 1.918 24.172 1 81.06 53 ASP B O 1
ATOM 2990 N N . ALA B 1 54 ? -10.008 0.521 22.484 1 88.56 54 ALA B N 1
ATOM 2991 C CA . ALA B 1 54 ? -11.406 0.101 22.484 1 88.56 54 ALA B CA 1
ATOM 2992 C C . ALA B 1 54 ? -11.547 -1.341 22 1 88.56 54 ALA B C 1
ATOM 2994 O O . ALA B 1 54 ? -10.711 -1.833 21.25 1 88.56 54 ALA B O 1
ATOM 2995 N N . TYR B 1 55 ? -12.617 -1.887 22.469 1 87.62 55 TYR B N 1
ATOM 2996 C CA . TYR B 1 55 ? -12.891 -3.256 22.047 1 87.62 55 TYR B CA 1
ATOM 2997 C C . TYR B 1 55 ? -13.891 -3.283 20.906 1 87.62 55 TYR B C 1
ATOM 2999 O O . TYR B 1 55 ? -14.914 -2.598 20.938 1 87.62 55 TYR B O 1
ATOM 3007 N N . TRP B 1 56 ? -13.516 -4.07 19.906 1 87.31 56 TRP B N 1
ATOM 3008 C CA . TRP B 1 56 ? -14.438 -4.379 18.828 1 87.31 56 TRP B CA 1
ATOM 3009 C C . TRP B 1 56 ? -14.758 -5.871 18.781 1 87.31 56 TRP B C 1
ATOM 3011 O O . TRP B 1 56 ? -13.859 -6.703 18.625 1 87.31 56 TRP B O 1
ATOM 3021 N N . SER B 1 57 ? -16.047 -6.133 18.969 1 85.25 57 SER B N 1
ATOM 3022 C CA . SER B 1 57 ? -16.469 -7.516 18.75 1 85.25 57 SER B CA 1
ATOM 3023 C C . SER B 1 57 ? -16.312 -7.91 17.281 1 85.25 57 SER B C 1
ATOM 3025 O O . SER B 1 57 ? -16.203 -7.047 16.406 1 85.25 57 SER B O 1
ATOM 3027 N N . PRO B 1 58 ? -16.312 -9.195 17.047 1 83.38 58 PRO B N 1
ATOM 3028 C CA . PRO B 1 58 ? -16.266 -9.648 15.656 1 83.38 58 PRO B CA 1
ATOM 3029 C C . PRO B 1 58 ? -17.375 -9.07 14.797 1 83.38 58 PRO B C 1
ATOM 3031 O O . PRO B 1 58 ? -17.156 -8.758 13.617 1 83.38 58 PRO B O 1
ATOM 3034 N N . GLU B 1 59 ? -18.5 -8.906 15.367 1 85 59 GLU B N 1
ATOM 3035 C CA . GLU B 1 59 ? -19.641 -8.344 14.648 1 85 59 GLU B CA 1
ATOM 3036 C C . GLU B 1 59 ? -19.406 -6.871 14.305 1 85 59 GLU B C 1
ATOM 3038 O O . GLU B 1 59 ? -19.719 -6.434 13.195 1 85 59 GLU B O 1
ATOM 3043 N N . MET B 1 60 ? -18.859 -6.191 15.242 1 85.44 60 MET B N 1
ATOM 3044 C CA . MET B 1 60 ? -18.562 -4.781 15.023 1 85.44 60 MET B CA 1
ATOM 3045 C C . MET B 1 60 ? -17.516 -4.609 13.93 1 85.44 60 MET B C 1
ATOM 3047 O O . MET B 1 60 ? -17.641 -3.732 13.07 1 85.44 60 MET B O 1
ATOM 3051 N N . ARG B 1 61 ? -16.578 -5.453 13.969 1 86.38 61 ARG B N 1
ATOM 3052 C CA . ARG B 1 61 ? -15.5 -5.422 12.977 1 86.38 61 ARG B CA 1
ATOM 3053 C C . ARG B 1 61 ? -16.047 -5.691 11.578 1 86.38 61 ARG B C 1
ATOM 3055 O O . ARG B 1 61 ? -15.711 -4.988 10.625 1 86.38 61 ARG B O 1
ATOM 3062 N N . LEU B 1 62 ? -16.859 -6.691 11.453 1 86.5 62 LEU B N 1
ATOM 3063 C CA . LEU B 1 62 ? -17.438 -7.039 10.164 1 86.5 62 LEU B CA 1
ATOM 3064 C C . LEU B 1 62 ? -18.297 -5.891 9.633 1 86.5 62 LEU B C 1
ATOM 3066 O O . LEU B 1 62 ? -18.25 -5.586 8.438 1 86.5 62 LEU B O 1
ATOM 3070 N N . LYS B 1 63 ? -18.984 -5.316 10.477 1 88.31 63 LYS B N 1
ATOM 3071 C CA . LYS B 1 63 ? -19.828 -4.188 10.078 1 88.31 63 LYS B CA 1
ATOM 3072 C C . LYS B 1 63 ? -18.969 -3.027 9.578 1 88.31 63 LYS B C 1
ATOM 3074 O O . LYS B 1 63 ? -19.312 -2.4 8.57 1 88.31 63 LYS B O 1
ATOM 3079 N N . ALA B 1 64 ? -17.938 -2.768 10.32 1 90.5 64 ALA B N 1
ATOM 3080 C CA . ALA B 1 64 ? -17.047 -1.678 9.922 1 90.5 64 ALA B CA 1
ATOM 3081 C C . ALA B 1 64 ? -16.422 -1.941 8.555 1 90.5 64 ALA B C 1
ATOM 3083 O O . ALA B 1 64 ? -16.438 -1.067 7.684 1 90.5 64 ALA B O 1
ATOM 3084 N N . ILE B 1 65 ? -16 -3.107 8.359 1 87 65 ILE B N 1
ATOM 3085 C CA . ILE B 1 65 ? -15.344 -3.49 7.113 1 87 65 ILE B CA 1
ATOM 3086 C C . ILE B 1 65 ? -16.328 -3.357 5.953 1 87 65 ILE B C 1
ATOM 3088 O O . ILE B 1 65 ? -15.984 -2.816 4.898 1 87 65 ILE B O 1
ATOM 3092 N N . ARG B 1 66 ? -17.5 -3.756 6.133 1 84.69 66 ARG B N 1
ATOM 3093 C CA . ARG B 1 66 ? -18.547 -3.664 5.105 1 84.69 66 ARG B CA 1
ATOM 3094 C C . ARG B 1 66 ? -18.812 -2.211 4.727 1 84.69 66 ARG B C 1
ATOM 3096 O O . ARG B 1 66 ? -18.969 -1.893 3.547 1 84.69 66 ARG B O 1
ATOM 3103 N N . SER B 1 67 ? -18.828 -1.429 5.727 1 89.75 67 SER B N 1
ATOM 3104 C CA . SER B 1 67 ? -19.078 -0.011 5.484 1 89.75 67 SER B CA 1
ATOM 3105 C C . SER B 1 67 ? -17.906 0.642 4.773 1 89.75 67 SER B C 1
ATOM 3107 O O . SER B 1 67 ? -18.094 1.448 3.859 1 89.75 67 SER B O 1
ATOM 3109 N N . TRP B 1 68 ? -16.688 0.271 5.203 1 90.31 68 TRP B N 1
ATOM 3110 C CA . TRP B 1 68 ? -15.484 0.841 4.609 1 90.31 68 TRP B CA 1
ATOM 3111 C C . TRP B 1 68 ? -15.383 0.475 3.135 1 90.31 68 TRP B C 1
ATOM 3113 O O . TRP B 1 68 ? -14.898 1.27 2.324 1 90.31 68 TRP B O 1
ATOM 3123 N N . VAL B 1 69 ? -15.844 -0.687 2.789 1 84.44 69 VAL B N 1
ATOM 3124 C CA . VAL B 1 69 ? -15.797 -1.137 1.401 1 84.44 69 VAL B CA 1
ATOM 3125 C C . VAL B 1 69 ? -16.656 -0.227 0.533 1 84.44 69 VAL B C 1
ATOM 3127 O O . VAL B 1 69 ? -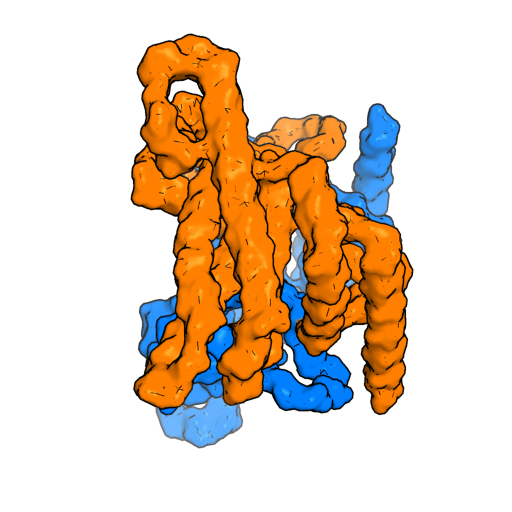16.328 0.043 -0.623 1 84.44 69 VAL B O 1
ATOM 3130 N N . THR B 1 70 ? -17.719 0.295 1.05 1 83.12 70 THR B N 1
ATOM 3131 C CA . THR B 1 70 ? -18.641 1.158 0.304 1 83.12 70 THR B CA 1
ATOM 3132 C C . THR B 1 70 ? -17.984 2.506 0.011 1 83.12 70 THR B C 1
ATOM 3134 O O . THR B 1 70 ? -18.281 3.141 -1.002 1 83.12 70 THR B O 1
ATOM 3137 N N . ASP B 1 71 ? -17.094 2.906 0.833 1 86.88 71 ASP B N 1
ATOM 3138 C CA . ASP B 1 71 ? -16.359 4.156 0.673 1 86.88 71 ASP B CA 1
ATOM 3139 C C . ASP B 1 71 ? -14.859 3.908 0.627 1 86.88 71 ASP B C 1
ATOM 3141 O O . ASP B 1 71 ? -14.094 4.582 1.316 1 86.88 71 ASP B O 1
ATOM 3145 N N . LEU B 1 72 ? -14.492 2.92 -0.107 1 86.62 72 LEU B N 1
ATOM 3146 C CA . LEU B 1 72 ? -13.133 2.393 -0.117 1 86.62 72 LEU B CA 1
ATOM 3147 C C . LEU B 1 72 ? -12.125 3.49 -0.44 1 86.62 72 LEU B C 1
ATOM 3149 O O . LEU B 1 72 ? -11.102 3.615 0.233 1 86.62 72 LEU B O 1
ATOM 3153 N N . ASP B 1 73 ? -12.414 4.297 -1.468 1 85.19 73 ASP B N 1
ATOM 3154 C CA . ASP B 1 73 ? -11.469 5.32 -1.897 1 85.19 73 ASP B CA 1
ATOM 3155 C C . ASP B 1 73 ? -11.172 6.301 -0.766 1 85.19 73 ASP B C 1
ATOM 3157 O O . ASP B 1 73 ? -10.016 6.676 -0.551 1 85.19 73 ASP B O 1
ATOM 3161 N N . LYS B 1 74 ? -12.18 6.641 -0.086 1 89.75 74 LYS B N 1
ATOM 3162 C CA . LYS B 1 74 ? -12.016 7.59 1.013 1 89.75 74 LYS B CA 1
ATOM 3163 C C . LYS B 1 74 ? -11.227 6.969 2.162 1 89.75 74 LYS B C 1
ATOM 3165 O O . LYS B 1 74 ? -10.367 7.621 2.758 1 89.75 74 LYS B O 1
ATOM 3170 N N . VAL B 1 75 ? -11.539 5.711 2.426 1 91.81 75 VAL B N 1
ATOM 3171 C CA . VAL B 1 75 ? -10.852 5.008 3.504 1 91.81 75 VAL B CA 1
ATOM 3172 C C . VAL B 1 75 ? -9.375 4.848 3.16 1 91.81 75 VAL B C 1
ATOM 3174 O O . VAL B 1 75 ? -8.508 5.117 3.992 1 91.81 75 VAL B O 1
ATOM 3177 N N . MET B 1 76 ? -9.062 4.465 1.949 1 91 76 MET B N 1
ATOM 3178 C CA . MET B 1 76 ? -7.684 4.281 1.508 1 91 76 MET B CA 1
ATOM 3179 C C . MET B 1 76 ? -6.918 5.598 1.548 1 91 76 MET B C 1
ATOM 3181 O O . MET B 1 76 ? -5.75 5.629 1.938 1 91 76 MET B O 1
ATOM 3185 N N . ALA B 1 77 ? -7.602 6.66 1.136 1 89.12 77 ALA B N 1
ATOM 3186 C CA . ALA B 1 77 ? -6.965 7.977 1.129 1 89.12 77 ALA B CA 1
ATOM 3187 C C . ALA B 1 77 ? -6.629 8.43 2.547 1 89.12 77 ALA B C 1
ATOM 3189 O O . ALA B 1 77 ? -5.531 8.93 2.801 1 89.12 77 ALA B O 1
ATOM 3190 N N . LEU B 1 78 ? -7.539 8.227 3.471 1 93.56 78 LEU B N 1
ATOM 3191 C CA . LEU B 1 78 ? -7.332 8.594 4.867 1 93.56 78 LEU B CA 1
ATOM 3192 C C . LEU B 1 78 ? -6.145 7.836 5.457 1 93.56 78 LEU B C 1
ATOM 3194 O O . LEU B 1 78 ? -5.328 8.422 6.172 1 93.56 78 LEU B O 1
ATOM 3198 N N . TYR B 1 79 ? -6.074 6.586 5.168 1 93.25 79 TYR B N 1
ATOM 3199 C CA . TYR B 1 79 ? -4.98 5.75 5.652 1 93.25 79 TYR B CA 1
ATOM 3200 C C . TYR B 1 79 ? -3.641 6.238 5.109 1 93.25 79 TYR B C 1
ATOM 3202 O O . TYR B 1 79 ? -2.668 6.363 5.859 1 93.25 79 TYR B O 1
ATOM 3210 N N . LYS B 1 80 ? -3.611 6.457 3.85 1 89.88 80 LYS B N 1
ATOM 3211 C CA . LYS B 1 80 ? -2.373 6.875 3.201 1 89.88 80 LYS B CA 1
ATOM 3212 C C . LYS B 1 80 ? -1.889 8.211 3.754 1 89.88 80 LYS B C 1
ATOM 3214 O O . LYS B 1 80 ? -0.692 8.398 3.982 1 89.88 80 LYS B O 1
ATOM 3219 N N . ASP B 1 81 ? -2.758 9.117 3.951 1 90.5 81 ASP B N 1
ATOM 3220 C CA . ASP B 1 81 ? -2.408 10.406 4.527 1 90.5 81 ASP B CA 1
ATOM 3221 C C . ASP B 1 81 ? -1.854 10.25 5.941 1 90.5 81 ASP B C 1
ATOM 3223 O O . ASP B 1 81 ? -0.831 10.844 6.285 1 90.5 81 ASP B O 1
ATOM 3227 N N . TRP B 1 82 ? -2.539 9.453 6.652 1 93.31 82 TRP B N 1
ATOM 3228 C CA . TRP B 1 82 ? -2.104 9.219 8.031 1 93.31 82 TRP B CA 1
ATOM 3229 C C . TRP B 1 82 ? -0.716 8.586 8.062 1 93.31 82 TRP B C 1
ATOM 3231 O O . TRP B 1 82 ? 0.147 9.008 8.836 1 93.31 82 TRP B O 1
ATOM 3241 N N . GLU B 1 83 ? -0.552 7.586 7.25 1 92 83 GLU B N 1
ATOM 3242 C CA . GLU B 1 83 ? 0.726 6.879 7.219 1 92 83 GLU B CA 1
ATOM 3243 C C . GLU B 1 83 ? 1.863 7.816 6.816 1 92 83 GLU B C 1
ATOM 3245 O O . GLU B 1 83 ? 2.955 7.75 7.383 1 92 83 GLU B O 1
ATOM 3250 N N . GLU B 1 84 ? 1.576 8.609 5.855 1 91.62 84 GLU B N 1
ATOM 3251 C CA . GLU B 1 84 ? 2.611 9.523 5.379 1 91.62 84 GLU B CA 1
ATOM 3252 C C . GLU B 1 84 ? 2.953 10.562 6.438 1 91.62 84 GLU B C 1
ATOM 3254 O O . GLU B 1 84 ? 4.129 10.875 6.66 1 91.62 84 GLU B O 1
ATOM 3259 N N . LEU B 1 85 ? 1.968 11.109 7.074 1 94.38 85 LEU B N 1
ATOM 3260 C CA . LEU B 1 85 ? 2.195 12.078 8.141 1 94.38 85 LEU B CA 1
ATOM 3261 C C . LEU B 1 85 ? 2.977 11.445 9.289 1 94.38 85 LEU B C 1
ATOM 3263 O O . LEU B 1 85 ? 3.898 12.055 9.836 1 94.38 85 LEU B O 1
ATOM 3267 N N . SER B 1 86 ? 2.574 10.242 9.633 1 92.94 86 SER B N 1
ATOM 3268 C CA . SER B 1 86 ? 3.256 9.539 10.711 1 92.94 86 SER B CA 1
ATOM 3269 C C . SER B 1 86 ? 4.719 9.273 10.367 1 92.94 86 SER B C 1
ATOM 3271 O O . SER B 1 86 ? 5.598 9.438 11.219 1 92.94 86 SER B O 1
ATOM 3273 N N . PHE B 1 87 ? 4.938 8.891 9.18 1 92.12 87 PHE B N 1
ATOM 3274 C CA . PHE B 1 87 ? 6.305 8.664 8.727 1 92.12 87 PHE B CA 1
ATOM 3275 C C . PHE B 1 87 ? 7.125 9.938 8.836 1 92.12 87 PHE B C 1
ATOM 3277 O O . PHE B 1 87 ? 8.227 9.93 9.391 1 92.12 87 PHE B O 1
ATOM 3284 N N . ASN B 1 88 ? 6.621 11.008 8.195 1 91 88 ASN B N 1
ATOM 3285 C CA . ASN B 1 88 ? 7.332 12.281 8.203 1 91 88 ASN B CA 1
ATOM 3286 C C . ASN B 1 88 ? 7.609 12.766 9.625 1 91 88 ASN B C 1
ATOM 3288 O O . ASN B 1 88 ? 8.727 13.188 9.938 1 91 88 ASN B O 1
ATOM 3292 N N . ARG B 1 89 ? 6.621 12.648 10.406 1 94.31 89 ARG B N 1
ATOM 3293 C CA . ARG B 1 89 ? 6.785 13.062 11.797 1 94.31 89 ARG B CA 1
ATOM 3294 C C . ARG B 1 89 ? 7.906 12.289 12.477 1 94.31 89 ARG B C 1
ATOM 3296 O O . ARG B 1 89 ? 8.773 12.875 13.125 1 94.31 89 ARG B O 1
ATOM 3303 N N . ASN B 1 90 ? 7.855 11.023 12.32 1 91 90 ASN B N 1
ATOM 3304 C CA . ASN B 1 90 ? 8.883 10.188 12.938 1 91 90 ASN B CA 1
ATOM 3305 C C . ASN B 1 90 ? 10.273 10.531 12.406 1 91 90 ASN B C 1
ATOM 3307 O O . ASN B 1 90 ? 11.242 10.562 13.164 1 91 90 ASN B O 1
ATOM 3311 N N . ALA B 1 91 ? 10.383 10.75 11.141 1 89.25 91 ALA B N 1
ATOM 3312 C CA . ALA B 1 91 ? 11.656 11.125 10.531 1 89.25 91 ALA B CA 1
ATOM 3313 C C . ALA B 1 91 ? 12.156 12.461 11.078 1 89.25 91 ALA B C 1
ATOM 3315 O O . ALA B 1 91 ? 13.344 12.617 11.375 1 89.25 91 ALA B O 1
ATOM 3316 N N . ILE B 1 92 ? 11.273 13.398 11.203 1 92.38 92 ILE B N 1
ATOM 3317 C CA . ILE B 1 92 ? 11.617 14.727 11.695 1 92.38 92 ILE B CA 1
ATOM 3318 C C . ILE B 1 92 ? 12.086 14.625 13.148 1 92.38 92 ILE B C 1
ATOM 3320 O O . ILE B 1 92 ? 13.102 15.219 13.516 1 92.38 92 ILE B O 1
ATOM 3324 N N . VAL B 1 93 ? 11.328 13.883 13.945 1 92.12 93 VAL B N 1
ATOM 3325 C CA . VAL B 1 93 ? 11.672 13.719 15.352 1 92.12 93 VAL B CA 1
ATOM 3326 C C . VAL B 1 93 ? 13.078 13.125 15.477 1 92.12 93 VAL B C 1
ATOM 3328 O O . VAL B 1 93 ? 13.891 13.594 16.281 1 92.12 93 VAL B O 1
ATOM 3331 N N . SER B 1 94 ? 13.336 12.164 14.711 1 87.44 94 SER B N 1
ATOM 3332 C CA . SER B 1 94 ? 14.656 11.547 14.719 1 87.44 94 SER B CA 1
ATOM 3333 C C . SER B 1 94 ? 15.742 12.555 14.375 1 87.44 94 SER B C 1
ATOM 3335 O O . SER B 1 94 ? 16.812 12.57 15 1 87.44 94 SER B O 1
ATOM 3337 N N . THR B 1 95 ? 15.484 13.344 13.383 1 86.12 95 THR B N 1
ATOM 3338 C CA . THR B 1 95 ? 16.438 14.359 12.953 1 86.12 95 THR B CA 1
ATOM 3339 C C . THR B 1 95 ? 16.641 15.406 14.039 1 86.12 95 THR B C 1
ATOM 3341 O O . THR B 1 95 ? 17.781 15.773 14.352 1 86.12 95 THR B O 1
ATOM 3344 N N . LEU B 1 96 ? 15.586 15.875 14.555 1 89.81 96 LEU B N 1
ATOM 3345 C CA . LEU B 1 96 ? 15.68 16.906 15.586 1 89.81 96 LEU B CA 1
ATOM 3346 C C . LEU B 1 96 ? 16.375 16.359 16.828 1 89.81 96 LEU B C 1
ATOM 3348 O O . LEU B 1 96 ? 17.156 17.078 17.453 1 89.81 96 LEU B O 1
ATOM 3352 N N . ASP B 1 97 ? 16.141 15.141 17.203 1 88.12 97 ASP B N 1
ATOM 3353 C CA . ASP B 1 97 ? 16.797 14.516 18.344 1 88.12 97 ASP B CA 1
ATOM 3354 C C . ASP B 1 97 ? 18.312 14.398 18.094 1 88.12 97 ASP B C 1
ATOM 3356 O O . ASP B 1 97 ? 19.109 14.578 19.016 1 88.12 97 ASP B O 1
ATOM 3360 N N . ARG B 1 98 ? 18.625 14.086 16.938 1 83.94 98 ARG B N 1
ATOM 3361 C CA . ARG B 1 98 ? 20.047 14 16.578 1 83.94 98 ARG B CA 1
ATOM 3362 C C . ARG B 1 98 ? 20.719 15.359 16.719 1 83.94 98 ARG B C 1
ATOM 3364 O O . ARG B 1 98 ? 21.828 15.453 17.281 1 83.94 98 ARG B O 1
ATOM 3371 N N . ILE B 1 99 ? 20.109 16.344 16.219 1 85.62 99 ILE B N 1
ATOM 3372 C CA . ILE B 1 99 ? 20.656 17.703 16.297 1 85.62 99 ILE B CA 1
ATOM 3373 C C . ILE B 1 99 ? 20.812 18.109 17.75 1 85.62 99 ILE B C 1
ATOM 3375 O O . ILE B 1 99 ? 21.844 18.688 18.141 1 85.62 99 ILE B O 1
ATOM 3379 N N . LYS B 1 100 ? 19.859 17.797 18.531 1 87.62 100 LYS B N 1
ATOM 3380 C CA . LYS B 1 100 ? 19.891 18.141 19.953 1 87.62 100 LYS B CA 1
ATOM 3381 C C . LYS B 1 100 ? 21.016 17.406 20.672 1 87.62 100 LYS B C 1
ATOM 3383 O O . LYS B 1 100 ? 21.531 17.875 21.688 1 87.62 100 LYS B O 1
ATOM 3388 N N . SER B 1 101 ? 21.359 16.328 20.172 1 83.5 101 SER B N 1
ATOM 3389 C CA . SER B 1 101 ? 22.359 15.5 20.828 1 83.5 101 SER B CA 1
ATOM 3390 C C . SER B 1 101 ? 23.766 16.047 20.609 1 83.5 101 SER B C 1
ATOM 3392 O O . SER B 1 101 ? 24.688 15.727 21.344 1 83.5 101 SER B O 1
ATOM 3394 N N . TYR B 1 102 ? 23.891 16.812 19.562 1 73.81 102 TYR B N 1
ATOM 3395 C CA . TYR B 1 102 ? 25.188 17.438 19.328 1 73.81 102 TYR B CA 1
ATOM 3396 C C . TYR B 1 102 ? 25.438 18.562 20.312 1 73.81 102 TYR B C 1
ATOM 3398 O O . TYR B 1 102 ? 26.562 19.062 20.422 1 73.81 102 TYR B O 1
ATOM 3406 N N . GLU B 1 103 ? 24.344 19.141 21.047 1 60.53 103 GLU B N 1
ATOM 3407 C CA . GLU B 1 103 ? 24.141 20.453 21.672 1 60.53 103 GLU B CA 1
ATOM 3408 C C . GLU B 1 103 ? 25.188 20.719 22.75 1 60.53 103 GLU B C 1
ATOM 3410 O O . GLU B 1 103 ? 25.281 21.828 23.266 1 60.53 103 GLU B O 1
ATOM 3415 N N . ASP B 1 104 ? 25.953 19.953 23.344 1 59.97 104 ASP B N 1
ATOM 3416 C CA . ASP B 1 104 ? 26.766 20.625 24.359 1 59.97 104 ASP B CA 1
ATOM 3417 C C . ASP B 1 104 ? 27.266 21.969 23.828 1 59.97 104 ASP B C 1
ATOM 3419 O O . ASP B 1 104 ? 27.453 22.922 24.609 1 59.97 104 ASP B O 1
ATOM 3423 N N . ASP B 1 105 ? 27.328 22.203 22.469 1 59.12 105 ASP B N 1
ATOM 3424 C CA . ASP B 1 105 ? 28.094 23.375 22.062 1 59.12 105 ASP B CA 1
ATOM 3425 C C . ASP B 1 105 ? 27.297 24.234 21.078 1 59.12 105 ASP B C 1
ATOM 3427 O O . ASP B 1 105 ? 27.734 25.328 20.703 1 59.12 105 ASP B O 1
ATOM 3431 N N . ILE B 1 106 ? 26.062 23.875 20.672 1 64.69 106 ILE B N 1
ATOM 3432 C CA . ILE B 1 106 ? 25.453 24.641 19.594 1 64.69 106 ILE B CA 1
ATOM 3433 C C . ILE B 1 106 ? 24.047 25.078 20 1 64.69 106 ILE B C 1
ATOM 3435 O O . ILE B 1 106 ? 23.297 24.297 20.578 1 64.69 106 ILE B O 1
ATOM 3439 N N . ASP B 1 107 ? 23.781 26.391 20.047 1 82.56 107 ASP B N 1
ATOM 3440 C CA . ASP B 1 107 ? 22.469 26.969 20.281 1 82.56 107 ASP B CA 1
ATOM 3441 C C . ASP B 1 107 ? 21.5 26.641 19.141 1 82.56 107 ASP B C 1
ATOM 3443 O O . ASP B 1 107 ? 21.672 27.109 18.016 1 82.56 107 ASP B O 1
ATOM 3447 N N . VAL B 1 108 ? 20.547 25.719 19.422 1 89.19 108 VAL B N 1
ATOM 3448 C CA . VAL B 1 108 ? 19.609 25.312 18.375 1 89.19 108 VAL B CA 1
ATOM 3449 C C . VAL B 1 108 ? 18.172 25.562 18.844 1 89.19 108 VAL B C 1
ATOM 3451 O O . VAL B 1 108 ? 17.375 24.625 18.938 1 89.19 108 VAL B O 1
ATOM 3454 N N . PRO B 1 109 ? 17.781 26.828 19.109 1 93.06 109 PRO B N 1
ATOM 3455 C CA . PRO B 1 109 ? 16.469 27.156 19.672 1 93.06 109 PRO B CA 1
ATOM 3456 C C . PRO B 1 109 ? 15.32 26.75 18.766 1 93.06 109 PRO B C 1
ATOM 3458 O O . PRO B 1 109 ? 14.266 26.328 19.234 1 93.06 109 PRO B O 1
ATOM 3461 N N . TYR B 1 110 ? 15.492 26.906 17.531 1 94 110 TYR B N 1
ATOM 3462 C CA . TYR B 1 110 ? 14.43 26.578 16.578 1 94 110 TYR B CA 1
ATOM 3463 C C . TYR B 1 110 ? 14.156 25.078 16.562 1 94 110 TYR B C 1
ATOM 3465 O O . TYR B 1 110 ? 13.016 24.656 16.375 1 94 110 TYR B O 1
ATOM 3473 N N . THR B 1 111 ? 15.141 24.266 16.75 1 93.31 111 THR B N 1
ATOM 3474 C CA . THR B 1 111 ? 14.984 22.828 16.859 1 93.31 111 THR B CA 1
ATOM 3475 C C . THR B 1 111 ? 14.102 22.469 18.047 1 93.31 111 THR B C 1
ATOM 3477 O O . THR B 1 111 ? 13.211 21.625 17.938 1 93.31 111 THR B O 1
ATOM 3480 N N . TYR B 1 112 ? 14.336 23.125 19.125 1 93.62 112 TYR B N 1
ATOM 3481 C CA . TYR B 1 112 ? 13.547 22.875 20.328 1 93.62 112 TYR B CA 1
ATOM 3482 C C . TYR B 1 112 ? 12.102 23.312 20.141 1 93.62 112 TYR B C 1
ATOM 3484 O O . TYR B 1 112 ? 11.172 22.594 20.516 1 93.62 112 TYR B O 1
ATOM 3492 N N . MET B 1 113 ? 11.914 24.453 19.516 1 94.44 113 MET B N 1
ATOM 3493 C CA . MET B 1 113 ? 10.57 24.969 19.266 1 94.44 113 MET B CA 1
ATOM 3494 C C . MET B 1 113 ? 9.789 24.031 18.359 1 94.44 113 MET B C 1
ATOM 3496 O O . MET B 1 113 ? 8.617 23.734 18.625 1 94.44 113 MET B O 1
ATOM 3500 N N . ALA B 1 114 ? 10.461 23.562 17.328 1 94.69 114 ALA B N 1
ATOM 3501 C CA . ALA B 1 114 ? 9.812 22.641 16.391 1 94.69 114 ALA B CA 1
ATOM 3502 C C . ALA B 1 114 ? 9.445 21.328 17.094 1 94.69 114 ALA B C 1
ATOM 3504 O O . ALA B 1 114 ? 8.359 20.781 16.859 1 94.69 114 ALA B O 1
ATOM 3505 N N . SER B 1 115 ? 10.258 20.828 17.922 1 94.31 115 SER B N 1
ATOM 3506 C CA . SER B 1 115 ? 10.055 19.562 18.625 1 94.31 115 SER B CA 1
ATOM 3507 C C . SER B 1 115 ? 8.812 19.641 19.516 1 94.31 115 SER B C 1
ATOM 3509 O O . SER B 1 115 ? 8.133 18.625 19.719 1 94.31 115 SER B O 1
ATOM 3511 N N . ASP B 1 116 ? 8.508 20.797 19.969 1 94.12 116 ASP B N 1
ATOM 3512 C CA . ASP B 1 116 ? 7.383 20.984 20.875 1 94.12 116 ASP B CA 1
ATOM 3513 C C . ASP B 1 116 ? 6.059 21 20.125 1 94.12 116 ASP B C 1
ATOM 3515 O O . ASP B 1 116 ? 5.004 20.719 20.688 1 94.12 116 ASP B O 1
ATOM 3519 N N . LEU B 1 117 ? 6.109 21.281 18.891 1 95.31 117 LEU B N 1
ATOM 3520 C CA . LEU B 1 117 ? 4.898 21.438 18.078 1 95.31 117 LEU B CA 1
ATOM 3521 C C . LEU B 1 117 ? 4.391 20.078 17.594 1 95.31 117 LEU B C 1
ATOM 3523 O O . LEU B 1 117 ? 3.184 19.906 17.406 1 95.31 117 LEU B O 1
ATOM 3527 N N . LEU B 1 118 ? 5.262 19.094 17.422 1 95.38 118 LEU B N 1
ATOM 3528 C CA . LEU B 1 118 ? 4.992 17.875 16.672 1 95.38 118 LEU B CA 1
ATOM 3529 C C . LEU B 1 118 ? 4.07 16.953 17.453 1 95.38 118 LEU B C 1
ATOM 3531 O O . LEU B 1 118 ? 3.084 16.438 16.906 1 95.38 118 LEU B O 1
ATOM 3535 N N . PRO B 1 119 ? 4.25 16.688 18.703 1 93.69 119 PRO B N 1
ATOM 3536 C CA . PRO B 1 119 ? 3.449 15.695 19.422 1 93.69 119 PRO B CA 1
ATOM 3537 C C . PRO B 1 119 ? 1.968 16.062 19.469 1 93.69 119 PRO B C 1
ATOM 3539 O O . PRO B 1 119 ? 1.112 15.211 19.188 1 93.69 119 PRO B O 1
ATOM 3542 N N . GLU B 1 120 ? 1.645 17.266 19.812 1 90.94 120 GLU B N 1
ATOM 3543 C CA . GLU B 1 120 ? 0.245 17.672 19.922 1 90.94 120 GLU B CA 1
ATOM 3544 C C . GLU B 1 120 ? -0.455 17.594 18.562 1 90.94 120 GLU B C 1
ATOM 3546 O O . GLU B 1 120 ? -1.625 17.219 18.484 1 90.94 120 GLU B O 1
ATOM 3551 N N . CYS B 1 121 ? 0.255 18 17.531 1 93.75 121 CYS B N 1
ATOM 3552 C CA . CYS B 1 121 ? -0.314 17.938 16.188 1 93.75 121 CYS B CA 1
ATOM 3553 C C . CYS B 1 121 ? -0.661 16.5 15.82 1 93.75 121 CYS B C 1
ATOM 3555 O O . CYS B 1 121 ? -1.768 16.219 15.352 1 93.75 121 CYS B O 1
ATOM 3557 N N . GLN B 1 122 ? 0.253 15.664 16.094 1 93.5 122 GLN B N 1
ATOM 3558 C CA . GLN B 1 122 ? 0.086 14.258 15.727 1 93.5 122 GLN B CA 1
ATOM 3559 C C . GLN B 1 122 ? -1.056 13.617 16.516 1 93.5 122 GLN B C 1
ATOM 3561 O O . GLN B 1 122 ? -1.817 12.82 15.961 1 93.5 122 GLN B O 1
ATOM 3566 N N . GLU B 1 123 ? -1.166 13.93 17.766 1 93.88 123 GLU B N 1
ATOM 3567 C CA . GLU B 1 123 ? -2.225 13.375 18.594 1 93.88 123 GLU B CA 1
ATOM 3568 C C . GLU B 1 123 ? -3.602 13.82 18.109 1 93.88 123 GLU B C 1
ATOM 3570 O O . GLU B 1 123 ? -4.516 13.008 17.969 1 93.88 123 GLU B O 1
ATOM 3575 N N . LYS B 1 124 ? -3.729 15.023 17.875 1 95.38 124 LYS B N 1
ATOM 3576 C CA . LYS B 1 124 ? -5.02 15.555 17.438 1 95.38 124 LYS B CA 1
ATOM 3577 C C . LYS B 1 124 ? -5.402 15.016 16.062 1 95.38 124 LYS B C 1
ATOM 3579 O O . LYS B 1 124 ? -6.57 14.703 15.82 1 95.38 124 LYS B O 1
ATOM 3584 N N . ILE B 1 125 ? -4.441 14.969 15.164 1 95.69 125 ILE B N 1
ATOM 3585 C CA . ILE B 1 125 ? -4.758 14.461 13.836 1 95.69 125 ILE B CA 1
ATOM 3586 C C . ILE B 1 125 ? -5.129 12.984 13.93 1 95.69 125 ILE B C 1
ATOM 3588 O O . ILE B 1 125 ? -5.98 12.5 13.18 1 95.69 125 ILE B O 1
ATOM 3592 N N . LYS B 1 126 ? -4.5 12.25 14.797 1 95.06 126 LYS B N 1
ATOM 3593 C CA . LYS B 1 126 ? -4.859 10.852 15.023 1 95.06 126 LYS B CA 1
ATOM 3594 C C . LYS B 1 126 ? -6.309 10.727 15.484 1 95.06 126 LYS B C 1
ATOM 3596 O O . LYS B 1 126 ? -7.055 9.875 14.992 1 95.06 126 LYS B O 1
ATOM 3601 N N . ILE B 1 127 ? -6.668 11.547 16.438 1 96.44 127 ILE B N 1
ATOM 3602 C CA . ILE B 1 127 ? -8.031 11.516 16.969 1 96.44 127 ILE B CA 1
ATOM 3603 C C . ILE B 1 127 ? -9.016 11.844 15.844 1 96.44 127 ILE B C 1
ATOM 3605 O O . ILE B 1 127 ? -10.016 11.141 15.672 1 96.44 127 ILE B O 1
ATOM 3609 N N . LEU B 1 128 ? -8.742 12.883 15.078 1 96.81 128 LEU B N 1
ATOM 3610 C CA . LEU B 1 128 ? -9.617 13.266 13.969 1 96.81 128 LEU B CA 1
ATOM 3611 C C . LEU B 1 128 ? -9.734 12.133 12.953 1 96.81 128 LEU B C 1
ATOM 3613 O O . LEU B 1 128 ? -10.82 11.867 12.438 1 96.81 128 LEU B O 1
ATOM 3617 N N . THR B 1 129 ? -8.633 11.5 12.672 1 95.81 129 THR B N 1
ATOM 3618 C CA . THR B 1 129 ? -8.625 10.367 11.75 1 95.81 129 THR B CA 1
ATOM 3619 C C . THR B 1 129 ? -9.5 9.234 12.273 1 95.81 129 THR B C 1
ATOM 3621 O O . THR B 1 129 ? -10.297 8.656 11.531 1 95.81 129 THR B O 1
ATOM 3624 N N . LYS B 1 130 ? -9.336 8.93 13.555 1 95.88 130 LYS B N 1
ATOM 3625 C CA . LYS B 1 130 ? -10.156 7.891 14.18 1 95.88 130 LYS B CA 1
ATOM 3626 C C . LYS B 1 130 ? -11.641 8.227 14.07 1 95.88 130 LYS B C 1
ATOM 3628 O O . LYS B 1 130 ? -12.461 7.359 13.773 1 95.88 130 LYS B O 1
ATOM 3633 N N . MET B 1 131 ? -11.961 9.438 14.312 1 95.31 131 MET B N 1
ATOM 3634 C CA . MET B 1 131 ? -13.352 9.875 14.227 1 95.31 131 MET B CA 1
ATOM 3635 C C . MET B 1 131 ? -13.898 9.688 12.82 1 95.31 131 MET B C 1
ATOM 3637 O O . MET B 1 131 ? -15.008 9.18 12.641 1 95.31 131 MET B O 1
ATOM 3641 N N . SER B 1 132 ? -13.141 10.055 11.844 1 95.75 132 SER B N 1
ATOM 3642 C CA . SER B 1 132 ? -13.547 9.898 10.445 1 95.75 132 SER B CA 1
ATOM 3643 C C . SER B 1 132 ? -13.75 8.422 10.102 1 95.75 132 SER B C 1
ATOM 3645 O O . SER B 1 132 ? -14.711 8.078 9.406 1 95.75 132 SER B O 1
ATOM 3647 N N . LEU B 1 133 ? -12.875 7.598 10.594 1 95.62 133 LEU B N 1
ATOM 3648 C CA . LEU B 1 133 ? -12.953 6.168 10.32 1 95.62 133 LEU B CA 1
ATOM 3649 C C . LEU B 1 133 ? -14.203 5.559 10.953 1 95.62 133 LEU B C 1
ATOM 3651 O O . LEU B 1 133 ? -14.852 4.691 10.359 1 95.62 133 LEU B O 1
ATOM 3655 N N . LEU B 1 134 ? -14.484 6.012 12.109 1 95.31 134 LEU B N 1
ATOM 3656 C CA . LEU B 1 134 ? -15.688 5.531 12.797 1 95.31 134 LEU B CA 1
ATOM 3657 C C . LEU B 1 134 ? -16.938 5.992 12.07 1 95.31 134 LEU B C 1
ATOM 3659 O O . LEU B 1 134 ? -17.906 5.23 11.938 1 95.31 134 LEU B O 1
ATOM 3663 N N . ARG B 1 135 ? -16.922 7.164 11.586 1 93.88 135 ARG B N 1
ATOM 3664 C CA . ARG B 1 135 ? -18.047 7.668 10.797 1 93.88 135 ARG B CA 1
ATOM 3665 C C . ARG B 1 135 ? -18.234 6.84 9.531 1 93.88 135 ARG B C 1
ATOM 3667 O O . ARG B 1 135 ? -19.359 6.484 9.18 1 93.88 135 ARG B O 1
ATOM 3674 N N . LEU B 1 136 ? -17.172 6.582 8.875 1 94.12 136 LEU B N 1
ATOM 3675 C CA . LEU B 1 136 ? -17.219 5.781 7.652 1 94.12 136 LEU B CA 1
ATOM 3676 C C . LEU B 1 136 ? -17.688 4.359 7.953 1 94.12 136 LEU B C 1
ATOM 3678 O O . LEU B 1 136 ? -18.188 3.662 7.066 1 94.12 136 LEU B O 1
ATOM 3682 N N . ALA B 1 137 ? -17.469 3.955 9.203 1 93.38 137 ALA B N 1
ATOM 3683 C CA . ALA B 1 137 ? -17.922 2.639 9.641 1 93.38 137 ALA B CA 1
ATOM 3684 C C . ALA B 1 137 ? -19.359 2.689 10.133 1 93.38 137 ALA B C 1
ATOM 3686 O O . ALA B 1 137 ? -19.922 1.678 10.57 1 93.38 137 ALA B O 1
ATOM 3687 N N . GLN B 1 138 ? -19.922 3.889 10.172 1 90.31 138 GLN B N 1
ATOM 3688 C CA . GLN B 1 138 ? -21.281 4.129 10.648 1 90.31 138 GLN B CA 1
ATOM 3689 C C . GLN B 1 138 ? -21.391 3.834 12.141 1 90.31 138 GLN B C 1
ATOM 3691 O O . GLN B 1 138 ? -22.406 3.318 12.602 1 90.31 138 GLN B O 1
ATOM 3696 N N . ASP B 1 139 ? -20.328 4.023 12.797 1 89.44 139 ASP B N 1
ATOM 3697 C CA . ASP B 1 139 ? -20.281 3.871 14.242 1 89.44 139 ASP B CA 1
ATOM 3698 C C . ASP B 1 139 ? -19.922 5.191 14.922 1 89.44 139 ASP B C 1
ATOM 3700 O O . ASP B 1 139 ? -18.984 5.254 15.727 1 89.44 139 ASP B O 1
ATOM 3704 N N . ASP B 1 140 ? -20.688 6.203 14.68 1 85.69 140 ASP B N 1
ATOM 3705 C CA . ASP B 1 140 ? -20.359 7.547 15.156 1 85.69 140 ASP B CA 1
ATOM 3706 C C . ASP B 1 140 ? -21.266 7.961 16.297 1 85.69 140 ASP B C 1
ATOM 3708 O O . ASP B 1 140 ? -21.484 9.156 16.531 1 85.69 140 ASP B O 1
ATOM 3712 N N . SER B 1 141 ? -21.875 6.98 16.969 1 83.19 141 SER B N 1
ATOM 3713 C CA . SER B 1 141 ? -22.781 7.328 18.062 1 83.19 141 SER B CA 1
ATOM 3714 C C . SER B 1 141 ? -22.438 6.566 19.328 1 83.19 141 SER B C 1
ATOM 3716 O O . SER B 1 141 ? -23.109 6.727 20.359 1 83.19 141 SER B O 1
ATOM 3718 N N . GLY B 1 142 ? -21.375 5.801 19.266 1 84.69 142 GLY B N 1
ATOM 3719 C CA . GLY B 1 142 ? -21.062 4.969 20.422 1 84.69 142 GLY B CA 1
ATOM 3720 C C . GLY B 1 142 ? -20.094 5.629 21.391 1 84.69 142 GLY B C 1
ATOM 3721 O O . GLY B 1 142 ? -19.703 6.781 21.188 1 84.69 142 GLY B O 1
ATOM 3722 N N . ASP B 1 143 ? -19.781 4.914 22.422 1 86.94 143 ASP B N 1
ATOM 3723 C CA . ASP B 1 143 ? -18.938 5.41 23.516 1 86.94 143 ASP B CA 1
ATOM 3724 C C . ASP B 1 143 ? -17.547 5.773 23 1 86.94 143 ASP B C 1
ATOM 3726 O O . ASP B 1 143 ? -16.953 6.746 23.453 1 86.94 143 ASP B O 1
ATOM 3730 N N . GLN B 1 144 ? -17.094 5.012 22.125 1 91.88 144 GLN B N 1
ATOM 3731 C CA . GLN B 1 144 ? -15.766 5.281 21.578 1 91.88 144 GLN B CA 1
ATOM 3732 C C . GLN B 1 144 ? -15.727 6.629 20.859 1 91.88 144 GLN B C 1
ATOM 3734 O O . GLN B 1 144 ? -14.805 7.418 21.062 1 91.88 144 GLN B O 1
ATOM 3739 N N . TYR B 1 145 ? -16.703 6.883 20.109 1 91.5 145 TYR B N 1
ATOM 3740 C CA . TYR B 1 145 ? -16.781 8.125 19.344 1 91.5 145 TYR B CA 1
ATOM 3741 C C . TYR B 1 145 ? -16.875 9.328 20.266 1 91.5 145 TYR B C 1
ATOM 3743 O O . TYR B 1 145 ? -16.156 10.312 20.109 1 91.5 145 TYR B O 1
ATOM 3751 N N . TRP B 1 146 ? -17.625 9.234 21.25 1 89.19 146 TRP B N 1
ATOM 3752 C CA . TRP B 1 146 ? -17.828 10.336 22.188 1 89.19 146 TRP B CA 1
ATOM 3753 C C . TRP B 1 146 ? -16.594 10.516 23.078 1 89.19 146 TRP B C 1
ATOM 3755 O O . TRP B 1 146 ? -16.281 11.633 23.484 1 89.19 146 TRP B O 1
ATOM 3765 N N . GLY B 1 147 ? -15.945 9.336 23.391 1 90.75 147 GLY B N 1
ATOM 3766 C CA . GLY B 1 147 ? -14.672 9.445 24.078 1 90.75 147 GLY B CA 1
ATOM 3767 C C . GLY B 1 147 ? -13.648 10.266 23.312 1 90.75 147 GLY B C 1
ATOM 3768 O O . GLY B 1 147 ? -12.898 11.039 23.922 1 90.75 147 GLY B O 1
ATOM 3769 N N . LEU B 1 148 ? -13.664 10.133 22.031 1 93.31 148 LEU B N 1
ATOM 3770 C CA . LEU B 1 148 ? -12.758 10.898 21.188 1 93.31 148 LEU B CA 1
ATOM 3771 C C . LEU B 1 148 ? -13.141 12.375 21.188 1 93.31 148 LEU B C 1
ATOM 3773 O O . LEU B 1 148 ? -12.266 13.242 21.266 1 93.31 148 LEU B O 1
ATOM 3777 N N . ILE B 1 149 ? -14.406 12.703 21.094 1 91.94 149 ILE B N 1
ATOM 3778 C CA . ILE B 1 149 ? -14.875 14.078 21.156 1 91.94 149 ILE B CA 1
ATOM 3779 C C . ILE B 1 149 ? -14.453 14.727 22.469 1 91.94 149 ILE B C 1
ATOM 3781 O O . ILE B 1 149 ? -13.969 15.859 22.484 1 91.94 149 ILE B O 1
ATOM 3785 N N . LYS B 1 150 ? -14.57 13.977 23.5 1 90.88 150 LYS B N 1
ATOM 3786 C CA . LYS B 1 150 ? -14.195 14.477 24.812 1 90.88 150 LYS B CA 1
ATOM 3787 C C . LYS B 1 150 ? -12.695 14.766 24.891 1 90.88 150 LYS B C 1
ATOM 3789 O O . LYS B 1 150 ? -12.273 15.703 25.578 1 90.88 150 LYS B O 1
ATOM 3794 N N . SER B 1 151 ? -11.922 13.938 24.281 1 92.81 151 SER B N 1
ATOM 3795 C CA . SER B 1 151 ? -10.477 14.141 24.25 1 92.81 151 SER B CA 1
ATOM 3796 C C . SER B 1 151 ? -10.117 15.461 23.578 1 92.81 151 SER B C 1
ATOM 3798 O O . SER B 1 151 ? -9.109 16.078 23.922 1 92.81 151 SER B O 1
ATOM 3800 N N . LEU B 1 152 ? -10.945 15.914 22.625 1 93.88 152 LEU B N 1
ATOM 3801 C CA . LEU B 1 152 ? -10.695 17.156 21.906 1 93.88 152 LEU B CA 1
ATOM 3802 C C . LEU B 1 152 ? -11.32 18.344 22.625 1 93.88 152 LEU B C 1
ATOM 3804 O O . LEU B 1 152 ? -10.867 19.484 22.453 1 93.88 152 LEU B O 1
ATOM 3808 N N . LEU B 1 153 ? -12.398 18.031 23.312 1 89.5 153 LEU B N 1
ATOM 3809 C CA . LEU B 1 153 ? -13.156 19.047 24.031 1 89.5 153 LEU B CA 1
ATOM 3810 C C . LEU B 1 153 ? -13.359 18.641 25.484 1 89.5 153 LEU B C 1
ATOM 3812 O O . LEU B 1 153 ? -14.469 18.297 25.891 1 89.5 153 LEU B O 1
ATOM 3816 N N . PRO B 1 154 ? -12.352 18.859 26.188 1 84.38 154 PRO B N 1
ATOM 3817 C CA . PRO B 1 154 ? -12.406 18.344 27.562 1 84.38 154 PRO B CA 1
ATOM 3818 C C . PRO B 1 154 ? -13.547 18.953 28.375 1 84.38 154 PRO B C 1
ATOM 3820 O O . PRO B 1 154 ? -14.055 18.328 29.312 1 84.38 154 PRO B O 1
ATOM 3823 N N . GLU B 1 155 ? -13.961 20.125 28.125 1 81.62 155 GLU B N 1
ATOM 3824 C CA . GLU B 1 155 ? -15 20.797 28.891 1 81.62 155 GLU B CA 1
ATOM 3825 C C . GLU B 1 155 ? -16.391 20.281 28.531 1 81.62 155 GLU B C 1
ATOM 3827 O O . GLU B 1 155 ? -17.375 20.594 29.188 1 81.62 155 GLU B O 1
ATOM 3832 N N . PHE B 1 156 ? -16.359 19.469 27.438 1 77.88 156 PHE B N 1
ATOM 3833 C CA . PHE B 1 156 ? -17.625 18.938 26.984 1 77.88 156 PHE B CA 1
ATOM 3834 C C . PHE B 1 156 ? -18.172 17.906 27.984 1 77.88 156 PHE B C 1
ATOM 3836 O O . PHE B 1 156 ? -17.438 17 28.391 1 77.88 156 PHE B O 1
ATOM 3843 N N . GLN B 1 157 ? -19.438 18.031 28.562 1 70.12 157 GLN B N 1
ATOM 3844 C CA . GLN B 1 157 ? -20.125 17.062 29.406 1 70.12 157 GLN B CA 1
ATOM 3845 C C . GLN B 1 157 ? -21.281 16.406 28.672 1 70.12 157 GLN B C 1
ATOM 3847 O O . GLN B 1 157 ? -22.281 17.062 28.375 1 70.12 157 GLN B O 1
ATOM 3852 N N . PRO B 1 158 ? -21.109 15.086 28.141 1 62.5 158 PRO B N 1
ATOM 3853 C CA . PRO B 1 158 ? -22.109 14.414 27.312 1 62.5 158 PRO B CA 1
ATOM 3854 C C . PRO B 1 158 ? -23.484 14.336 27.984 1 62.5 158 PRO B C 1
ATOM 3856 O O . PRO B 1 158 ? -24.5 14.297 27.297 1 62.5 158 PRO B O 1
ATOM 3859 N N . HIS B 1 159 ? -23.672 13.93 29.172 1 56.94 159 HIS B N 1
ATOM 3860 C CA . HIS B 1 159 ? -24.953 13.508 29.703 1 56.94 159 HIS B CA 1
ATOM 3861 C C . HIS B 1 159 ? -26.078 14.453 29.281 1 56.94 159 HIS B C 1
ATOM 3863 O O . HIS B 1 159 ? -27.109 14.016 28.766 1 56.94 159 HIS B O 1
ATOM 3869 N N . GLN B 1 160 ? -26.109 15.477 29.812 1 54.66 160 GLN B N 1
ATOM 3870 C CA . GLN B 1 160 ? -27.25 16.375 29.656 1 54.66 160 GLN B CA 1
ATOM 3871 C C . GLN B 1 160 ? -27.359 16.875 28.219 1 54.66 160 GLN B C 1
ATOM 3873 O O . GLN B 1 160 ? -28.469 17 27.672 1 54.66 160 GLN B O 1
ATOM 3878 N N . GLU B 1 161 ? -26.312 17.062 27.516 1 50.16 161 GLU B N 1
ATOM 3879 C CA . GLU B 1 161 ? -26.219 17.797 26.266 1 50.16 161 GLU B CA 1
ATOM 3880 C C . GLU B 1 161 ? -26.406 16.859 25.062 1 50.16 161 GLU B C 1
ATOM 3882 O O . GLU B 1 161 ? -26.797 17.297 23.984 1 50.16 161 GLU B O 1
ATOM 3887 N N . LEU B 1 162 ? -26.062 15.508 25.344 1 58.25 162 LEU B N 1
ATOM 3888 C CA . LEU B 1 162 ? -26.172 14.547 24.25 1 58.25 162 LEU B CA 1
ATOM 3889 C C . LEU B 1 162 ? -27.625 14.117 24.047 1 58.25 162 LEU B C 1
ATOM 3891 O O . LEU B 1 162 ? -27.906 13.211 23.25 1 58.25 162 LEU B O 1
ATOM 3895 N N . LEU B 1 163 ? -28.406 14.719 24.828 1 61.12 163 LEU B N 1
ATOM 3896 C CA . LEU B 1 163 ? -29.781 14.227 24.812 1 61.12 163 LEU B CA 1
ATOM 3897 C C . LEU B 1 163 ? -30.453 14.516 23.484 1 61.12 163 LEU B C 1
ATOM 3899 O O . LEU B 1 163 ? -31.328 13.758 23.047 1 61.12 163 LEU B O 1
ATOM 3903 N N . ASP B 1 164 ? -30.031 15.594 22.891 1 73.56 164 ASP B N 1
ATOM 3904 C CA . ASP B 1 164 ? -30.688 15.766 21.609 1 73.56 164 ASP B CA 1
ATOM 3905 C C . ASP B 1 164 ? -29.672 15.758 20.469 1 73.56 164 ASP B C 1
ATOM 3907 O O . ASP B 1 164 ? -28.484 16.016 20.688 1 73.56 164 ASP B O 1
ATOM 3911 N N . GLN B 1 165 ? -30.078 15.32 19.312 1 78.69 165 GLN B N 1
ATOM 3912 C CA . GLN B 1 165 ? -29.281 15.18 18.109 1 78.69 165 GLN B CA 1
ATOM 3913 C C . GLN B 1 165 ? -28.609 16.5 17.734 1 78.69 165 GLN B C 1
ATOM 3915 O O . GLN B 1 165 ? -27.453 16.516 17.312 1 78.69 165 GLN B O 1
ATOM 3920 N N . SER B 1 166 ? -29.297 17.594 17.984 1 82.44 166 SER B N 1
ATOM 3921 C CA . SER 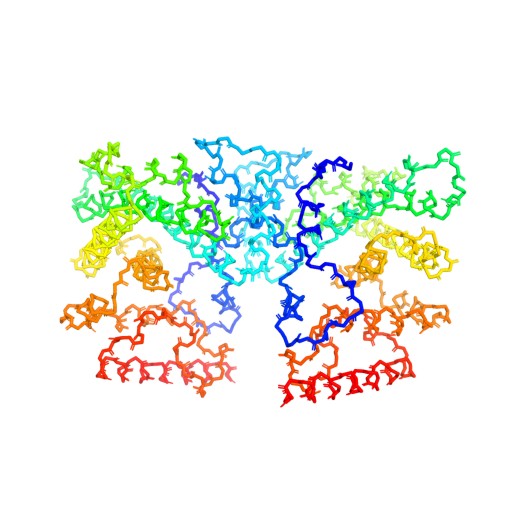B 1 166 ? -28.766 18.906 17.625 1 82.44 166 SER B CA 1
ATOM 3922 C C . SER B 1 166 ? -27.562 19.266 18.5 1 82.44 166 SER B C 1
ATOM 3924 O O . SER B 1 166 ? -26.578 19.812 18 1 82.44 166 SER B O 1
ATOM 3926 N N . SER B 1 167 ? -27.656 18.969 19.719 1 79.31 167 SER B N 1
ATOM 3927 C CA . SER B 1 167 ? -26.562 19.266 20.625 1 79.31 167 SER B CA 1
ATOM 3928 C C . SER B 1 167 ? -25.344 18.406 20.328 1 79.31 167 SER B C 1
ATOM 3930 O O . SER B 1 167 ? -24.203 18.859 20.438 1 79.31 167 SER B O 1
ATOM 3932 N N . ARG B 1 168 ? -25.594 17.219 19.969 1 80.56 168 ARG B N 1
ATOM 3933 C CA . ARG B 1 168 ? -24.516 16.297 19.594 1 80.56 168 ARG B CA 1
ATOM 3934 C C . ARG B 1 168 ? -23.766 16.812 18.375 1 80.56 168 ARG B C 1
ATOM 3936 O O . ARG B 1 168 ? -22.531 16.828 18.375 1 80.56 168 ARG B O 1
ATOM 3943 N N . LEU B 1 169 ? -24.484 17.219 17.469 1 86.12 169 LEU B N 1
ATOM 3944 C CA . LEU B 1 169 ? -23.906 17.734 16.234 1 86.12 169 LEU B CA 1
ATOM 3945 C C . LEU B 1 169 ? -23.109 19 16.5 1 86.12 169 LEU B C 1
ATOM 3947 O O . LEU B 1 169 ? -22.047 19.219 15.891 1 86.12 169 LEU B O 1
ATOM 3951 N N . ALA B 1 170 ? -23.641 19.828 17.391 1 87.5 170 ALA B N 1
ATOM 3952 C CA . ALA B 1 170 ? -22.953 21.062 17.734 1 87.5 170 ALA B CA 1
ATOM 3953 C C . ALA B 1 170 ? -21.625 20.781 18.438 1 87.5 170 ALA B C 1
ATOM 3955 O O . ALA B 1 170 ? -20.625 21.453 18.188 1 87.5 170 ALA B O 1
ATOM 3956 N N . ALA B 1 171 ? -21.609 19.828 19.312 1 87.06 171 ALA B N 1
ATOM 3957 C CA . ALA B 1 171 ? -20.406 19.453 20.031 1 87.06 171 ALA B CA 1
ATOM 3958 C C . ALA B 1 171 ? -19.359 18.891 19.078 1 87.06 171 ALA B C 1
ATOM 3960 O O . ALA B 1 171 ? -18.172 19.203 19.188 1 87.06 171 ALA B O 1
ATOM 3961 N N . GLU B 1 172 ? -19.812 18.031 18.25 1 90.12 172 GLU B N 1
ATOM 3962 C CA . GLU B 1 172 ? -18.922 17.453 17.25 1 90.12 172 GLU B CA 1
ATOM 3963 C C . GLU B 1 172 ? -18.281 18.531 16.391 1 90.12 172 GLU B C 1
ATOM 3965 O O . GLU B 1 172 ? -17.062 18.516 16.172 1 90.12 172 GLU B O 1
ATOM 3970 N N . LYS B 1 173 ? -19.125 19.375 15.938 1 91 173 LYS B N 1
ATOM 3971 C CA . LYS B 1 173 ? -18.641 20.453 15.078 1 91 173 LYS B CA 1
ATOM 3972 C C . LYS B 1 173 ? -17.609 21.312 15.812 1 91 173 LYS B C 1
ATOM 3974 O O . LYS B 1 173 ? -16.562 21.656 15.242 1 91 173 LYS B O 1
ATOM 3979 N N . LYS B 1 174 ? -17.922 21.656 17 1 91.81 174 LYS B N 1
ATOM 3980 C CA . LYS B 1 174 ? -17.016 22.469 17.797 1 91.81 174 LYS B CA 1
ATOM 3981 C C . LYS B 1 174 ? -15.688 21.734 18.031 1 91.81 174 LYS B C 1
ATOM 3983 O O . LYS B 1 174 ? -14.617 22.344 17.984 1 91.81 174 LYS B O 1
ATOM 3988 N N . ALA B 1 175 ? -15.742 20.484 18.391 1 93.5 175 ALA B N 1
ATOM 3989 C CA . ALA B 1 175 ? -14.555 19.672 18.656 1 93.5 175 ALA B CA 1
ATOM 3990 C C . ALA B 1 175 ? -13.68 19.578 17.406 1 93.5 175 ALA B C 1
ATOM 3992 O O . ALA B 1 175 ? -12.469 19.797 17.469 1 93.5 175 ALA B O 1
ATOM 3993 N N . VAL B 1 176 ? -14.266 19.297 16.281 1 94.38 176 VAL B N 1
ATOM 3994 C CA . VAL B 1 176 ? -13.539 19.094 15.031 1 94.38 176 VAL B CA 1
ATOM 3995 C C . VAL B 1 176 ? -12.953 20.406 14.547 1 94.38 176 VAL B C 1
ATOM 3997 O O . VAL B 1 176 ? -11.773 20.484 14.203 1 94.38 176 VAL B O 1
ATOM 4000 N N . GLU B 1 177 ? -13.711 21.438 14.57 1 93.62 177 GLU B N 1
ATOM 4001 C CA . GLU B 1 177 ? -13.234 22.75 14.133 1 93.62 177 GLU B CA 1
ATOM 4002 C C . GLU B 1 177 ? -12.133 23.281 15.055 1 93.62 177 GLU B C 1
ATOM 4004 O O . GLU B 1 177 ? -11.164 23.875 14.594 1 93.62 177 GLU B O 1
ATOM 4009 N N . GLY B 1 178 ? -12.398 23.094 16.312 1 94.81 178 GLY B N 1
ATOM 4010 C CA . GLY B 1 178 ? -11.383 23.516 17.266 1 94.81 178 GLY B CA 1
ATOM 4011 C C . GLY B 1 178 ? -10.055 22.812 17.062 1 94.81 178 GLY B C 1
ATOM 4012 O O . GLY B 1 178 ? -9 23.453 17.062 1 94.81 178 GLY B O 1
ATOM 4013 N N . ALA B 1 179 ? -10.102 21.516 16.969 1 96.75 179 ALA B N 1
ATOM 4014 C CA . ALA B 1 179 ? -8.898 20.719 16.734 1 96.75 179 ALA B CA 1
ATOM 4015 C C . ALA B 1 179 ? -8.242 21.078 15.406 1 96.75 179 ALA B C 1
ATOM 4017 O O . ALA B 1 179 ? -7.023 21.234 15.336 1 96.75 179 ALA B O 1
ATOM 4018 N N . GLY B 1 180 ? -9.039 21.188 14.352 1 96.81 180 GLY B N 1
ATOM 4019 C CA . GLY B 1 180 ? -8.523 21.578 13.047 1 96.81 180 GLY B CA 1
ATOM 4020 C C . GLY B 1 180 ? -7.797 22.906 13.055 1 96.81 180 GLY B C 1
ATOM 4021 O O . GLY B 1 180 ? -6.703 23.016 12.5 1 96.81 180 GLY B O 1
ATOM 4022 N N . THR B 1 181 ? -8.375 23.859 13.68 1 96.44 181 THR B N 1
ATOM 4023 C CA . THR B 1 181 ? -7.773 25.188 13.773 1 96.44 181 THR B CA 1
ATOM 4024 C C . THR B 1 181 ? -6.465 25.141 14.555 1 96.44 181 THR B C 1
ATOM 4026 O O . THR B 1 181 ? -5.488 25.781 14.188 1 96.44 181 THR B O 1
ATOM 4029 N N . ALA B 1 182 ? -6.488 24.438 15.633 1 96.31 182 ALA B N 1
ATOM 4030 C CA . ALA B 1 182 ? -5.277 24.297 16.438 1 96.31 182 ALA B CA 1
ATOM 4031 C C . ALA B 1 182 ? -4.145 23.672 15.625 1 96.31 182 ALA B C 1
ATOM 4033 O O . ALA B 1 182 ? -3.006 24.141 15.68 1 96.31 182 ALA B O 1
ATOM 4034 N N . ILE B 1 183 ? -4.449 22.594 14.906 1 97.31 183 ILE B N 1
ATOM 4035 C CA . ILE B 1 183 ? -3.455 21.922 14.07 1 97.31 183 ILE B CA 1
ATOM 4036 C C . ILE B 1 183 ? -2.965 22.891 12.992 1 97.31 183 ILE B C 1
ATOM 4038 O O . ILE B 1 183 ? -1.764 22.969 12.719 1 97.31 183 ILE B O 1
ATOM 4042 N N . LEU B 1 184 ? -3.883 23.609 12.383 1 97.56 184 LEU B N 1
ATOM 4043 C CA . LEU B 1 184 ? -3.527 24.547 11.328 1 97.56 184 LEU B CA 1
ATOM 4044 C C . LEU B 1 184 ? -2.547 25.594 11.844 1 97.56 184 LEU B C 1
ATOM 4046 O O . LEU B 1 184 ? -1.567 25.922 11.172 1 97.56 184 LEU B O 1
ATOM 4050 N N . ASN B 1 185 ? -2.795 26.125 12.977 1 96.75 185 ASN B N 1
ATOM 4051 C CA . ASN B 1 185 ? -1.916 27.109 13.586 1 96.75 185 ASN B CA 1
ATOM 4052 C C . ASN B 1 185 ? -0.533 26.531 13.875 1 96.75 185 ASN B C 1
ATOM 4054 O O . ASN B 1 185 ? 0.48 27.203 13.656 1 96.75 185 ASN B O 1
ATOM 4058 N N . LYS B 1 186 ? -0.539 25.375 14.328 1 97.06 186 LYS B N 1
ATOM 4059 C CA . LYS B 1 186 ? 0.737 24.719 14.617 1 97.06 186 LYS B CA 1
ATOM 4060 C C . LYS B 1 186 ? 1.502 24.422 13.328 1 97.06 186 LYS B C 1
ATOM 4062 O O . LYS B 1 186 ? 2.729 24.531 13.289 1 97.06 186 LYS B O 1
ATOM 4067 N N . ALA B 1 187 ? 0.791 23.938 12.328 1 97.19 187 ALA B N 1
ATOM 4068 C CA . ALA B 1 187 ? 1.413 23.734 11.023 1 97.19 187 ALA B CA 1
ATOM 4069 C C . ALA B 1 187 ? 2.035 25.031 10.5 1 97.19 187 ALA B C 1
ATOM 4071 O O . ALA B 1 187 ? 3.17 25.016 10.016 1 97.19 187 ALA B O 1
ATOM 4072 N N . LYS B 1 188 ? 1.313 26.078 10.633 1 97.38 188 LYS B N 1
ATOM 4073 C CA . LYS B 1 188 ? 1.817 27.391 10.219 1 97.38 188 LYS B CA 1
ATOM 4074 C C . LYS B 1 188 ? 3.104 27.734 10.953 1 97.38 188 LYS B C 1
ATOM 4076 O O . LYS B 1 188 ? 4.078 28.172 10.344 1 97.38 188 LYS B O 1
ATOM 4081 N N . LYS B 1 189 ? 3.033 27.594 12.188 1 97.25 189 LYS B N 1
ATOM 4082 C CA . LYS B 1 189 ? 4.203 27.891 13.008 1 97.25 189 LYS B CA 1
ATOM 4083 C C . LYS B 1 189 ? 5.395 27.031 12.617 1 97.25 189 LYS B C 1
ATOM 4085 O O . LYS B 1 189 ? 6.523 27.516 12.539 1 97.25 189 LYS B O 1
ATOM 4090 N N . LEU B 1 190 ? 5.191 25.766 12.43 1 97.19 190 LEU B N 1
ATOM 4091 C CA . LEU B 1 190 ? 6.254 24.844 12.023 1 97.19 190 LEU B CA 1
ATOM 4092 C C . LEU B 1 190 ? 6.863 25.266 10.695 1 97.19 190 LEU B C 1
ATOM 4094 O O . LEU B 1 190 ? 8.086 25.297 10.547 1 97.19 190 LEU B O 1
ATOM 4098 N N . ILE B 1 191 ? 6.035 25.609 9.703 1 97.25 191 ILE B N 1
ATOM 4099 C CA . ILE B 1 191 ? 6.477 26.031 8.383 1 97.25 191 ILE B CA 1
ATOM 4100 C C . ILE B 1 191 ? 7.289 27.312 8.484 1 97.25 191 ILE B C 1
ATOM 4102 O O . ILE B 1 191 ? 8.367 27.438 7.891 1 97.25 191 ILE B O 1
ATOM 4106 N N . SER B 1 192 ? 6.785 28.234 9.281 1 96.81 192 SER B N 1
ATOM 4107 C CA . SER B 1 192 ? 7.484 29.5 9.484 1 96.81 192 SER B CA 1
ATOM 4108 C C . SER B 1 192 ? 8.836 29.281 10.148 1 96.81 192 SER B C 1
ATOM 4110 O O . SER B 1 192 ? 9.844 29.844 9.719 1 96.81 192 SER B O 1
ATOM 4112 N N . LEU B 1 193 ? 8.828 28.453 11.18 1 96.06 193 LEU B N 1
ATOM 4113 C CA . LEU B 1 193 ? 10.078 28.141 11.867 1 96.06 193 LEU B CA 1
ATOM 4114 C C . LEU B 1 193 ? 11.086 27.516 10.906 1 96.06 193 LEU B C 1
ATOM 4116 O O . LEU B 1 193 ? 12.289 27.734 11.023 1 96.06 193 LEU B O 1
ATOM 4120 N N . THR B 1 194 ? 10.586 26.719 10.055 1 95.06 194 THR B N 1
ATOM 4121 C CA . THR B 1 194 ? 11.438 26.047 9.086 1 95.06 194 THR B CA 1
ATOM 4122 C C . THR B 1 194 ? 12.078 27.047 8.133 1 95.06 194 THR B C 1
ATOM 4124 O O . THR B 1 194 ? 13.281 27 7.883 1 95.06 194 THR B O 1
ATOM 4127 N N . ALA B 1 195 ? 11.32 27.953 7.676 1 93.88 195 ALA B N 1
ATOM 4128 C CA . ALA B 1 195 ? 11.773 28.938 6.699 1 93.88 195 ALA B CA 1
ATOM 4129 C C . ALA B 1 195 ? 12.766 29.922 7.328 1 93.88 195 ALA B C 1
ATOM 4131 O O . ALA B 1 195 ? 13.727 30.344 6.684 1 93.88 195 ALA B O 1
ATOM 4132 N N . TYR B 1 196 ? 12.57 30.266 8.578 1 91.44 196 TYR B N 1
ATOM 4133 C CA . TYR B 1 196 ? 13.305 31.406 9.109 1 91.44 196 TYR B CA 1
ATOM 4134 C C . TYR B 1 196 ? 14.234 30.984 10.242 1 91.44 196 TYR B C 1
ATOM 4136 O O . TYR B 1 196 ? 14.953 31.812 10.805 1 91.44 196 TYR B O 1
ATOM 4144 N N . GLY B 1 197 ? 14.461 29.75 10.461 1 91.19 197 GLY B N 1
ATOM 4145 C CA . GLY B 1 197 ? 15.328 29.344 11.555 1 91.19 197 GLY B CA 1
ATOM 4146 C C . GLY B 1 197 ? 15.922 27.969 11.375 1 91.19 197 GLY B C 1
ATOM 4147 O O . GLY B 1 197 ? 17.141 27.812 11.305 1 91.19 197 GLY B O 1
ATOM 4148 N N . LEU B 1 198 ? 15.109 27.016 11.188 1 92.88 198 LEU B N 1
ATOM 4149 C CA . LEU B 1 198 ? 15.547 25.625 11.141 1 92.88 198 LEU B CA 1
ATOM 4150 C C . LEU B 1 198 ? 16.469 25.391 9.953 1 92.88 198 LEU B C 1
ATOM 4152 O O . LEU B 1 198 ? 17.375 24.547 10.016 1 92.88 198 LEU B O 1
ATOM 4156 N N . ALA B 1 199 ? 16.188 26.094 8.883 1 90.56 199 ALA B N 1
ATOM 4157 C CA . ALA B 1 199 ? 17.031 25.953 7.695 1 90.56 199 ALA B CA 1
ATOM 4158 C C . ALA B 1 199 ? 18.5 26.219 8.031 1 90.56 199 ALA B C 1
ATOM 4160 O O . ALA B 1 199 ? 19.391 25.5 7.562 1 90.56 199 ALA B O 1
ATOM 4161 N N . ASP B 1 200 ? 18.75 27.203 8.852 1 88.56 200 ASP B N 1
ATOM 4162 C CA . ASP B 1 200 ? 20.109 27.547 9.258 1 88.56 200 ASP B CA 1
ATOM 4163 C C . ASP B 1 200 ? 20.688 26.484 10.203 1 88.56 200 ASP B C 1
ATOM 4165 O O . ASP B 1 200 ? 21.859 26.109 10.086 1 88.56 200 ASP B O 1
ATOM 4169 N N . GLU B 1 201 ? 19.922 26.062 11.117 1 88.88 201 GLU B N 1
ATOM 4170 C CA . GLU B 1 201 ? 20.375 25.094 12.109 1 88.88 201 GLU B CA 1
ATOM 4171 C C . GLU B 1 201 ? 20.656 23.75 11.461 1 88.88 201 GLU B C 1
ATOM 4173 O O . GLU B 1 201 ? 21.5 22.984 11.953 1 88.88 201 GLU B O 1
ATOM 4178 N N . LEU B 1 202 ? 19.984 23.453 10.281 1 88.06 202 LEU B N 1
ATOM 4179 C CA . LEU B 1 202 ? 20.125 22.172 9.609 1 88.06 202 LEU B CA 1
ATOM 4180 C C . LEU B 1 202 ? 21.172 22.25 8.5 1 88.06 202 LEU B C 1
ATOM 4182 O O . LEU B 1 202 ? 21.469 21.25 7.848 1 88.06 202 LEU B O 1
ATOM 4186 N N . SER B 1 203 ? 21.672 23.375 8.281 1 83.06 203 SER B N 1
ATOM 4187 C CA . SER B 1 203 ? 22.547 23.625 7.141 1 83.06 203 SER B CA 1
ATOM 4188 C C . SER B 1 203 ? 23.797 22.75 7.203 1 83.06 203 SER B C 1
ATOM 4190 O O . SER B 1 203 ? 24.344 22.375 6.172 1 83.06 203 SER B O 1
ATOM 4192 N N . ASP B 1 204 ? 24.219 22.422 8.32 1 77.56 204 ASP B N 1
ATOM 4193 C CA . ASP B 1 204 ? 25.453 21.656 8.461 1 77.56 204 ASP B CA 1
ATOM 4194 C C . ASP B 1 204 ? 25.156 20.156 8.508 1 77.56 204 ASP B C 1
ATOM 4196 O O . ASP B 1 204 ? 26.094 19.344 8.523 1 77.56 204 ASP B O 1
ATOM 4200 N N . GLU B 1 205 ? 23.891 19.891 8.539 1 74.56 205 GLU B N 1
ATOM 4201 C CA . GLU B 1 205 ? 23.531 18.469 8.547 1 74.56 205 GLU B CA 1
ATOM 4202 C C . GLU B 1 205 ? 23.734 17.844 7.172 1 74.56 205 GLU B C 1
ATOM 4204 O O . GLU B 1 205 ? 23.438 18.453 6.148 1 74.56 205 GLU B O 1
ATOM 4209 N N . PRO B 1 206 ? 24.359 16.656 7.051 1 68.88 206 PRO B N 1
ATOM 4210 C CA . PRO B 1 206 ? 24.594 15.977 5.77 1 68.88 206 PRO B CA 1
ATOM 4211 C C . PRO B 1 206 ? 23.328 15.875 4.918 1 68.88 206 PRO B C 1
ATOM 4213 O O . PRO B 1 206 ? 23.406 15.906 3.688 1 68.88 206 PRO B O 1
ATOM 4216 N N . ARG B 1 207 ? 22.234 15.828 5.559 1 76.88 207 ARG B N 1
ATOM 4217 C CA . ARG B 1 207 ? 20.969 15.727 4.836 1 76.88 207 ARG B CA 1
ATOM 4218 C C . ARG B 1 207 ? 20.078 16.922 5.113 1 76.88 207 ARG B C 1
ATOM 4220 O O . ARG B 1 207 ? 18.844 16.797 5.152 1 76.88 207 ARG B O 1
ATOM 4227 N N . GLY B 1 208 ? 20.641 17.938 5.227 1 76 208 GLY B N 1
ATOM 4228 C CA . GLY B 1 208 ? 19.906 19.109 5.684 1 76 208 GLY B CA 1
ATOM 4229 C C . GLY B 1 208 ? 18.781 19.5 4.746 1 76 208 GLY B C 1
ATOM 4230 O O . GLY B 1 208 ? 17.656 19.719 5.184 1 76 208 GLY B O 1
ATOM 4231 N N . ASP B 1 209 ? 19.078 19.531 3.461 1 78.56 209 ASP B N 1
ATOM 4232 C CA . ASP B 1 209 ? 18.062 19.906 2.49 1 78.56 209 ASP B CA 1
ATOM 4233 C C . ASP B 1 209 ? 16.891 18.938 2.504 1 78.56 209 ASP B C 1
ATOM 4235 O O . ASP B 1 209 ? 15.727 19.344 2.43 1 78.56 209 ASP B O 1
ATOM 4239 N N . TRP B 1 210 ? 17.25 17.703 2.643 1 81.81 210 TRP B N 1
ATOM 4240 C CA . TRP B 1 210 ? 16.219 16.672 2.668 1 81.81 210 TRP B CA 1
ATOM 4241 C C . TRP B 1 210 ? 15.406 16.75 3.957 1 81.81 210 TRP B C 1
ATOM 4243 O O . TRP B 1 210 ? 14.18 16.578 3.939 1 81.81 210 TRP B O 1
ATOM 4253 N N . ASP B 1 211 ? 16.109 16.938 4.98 1 85.44 211 ASP B N 1
ATOM 4254 C CA . ASP B 1 211 ? 15.422 17.047 6.266 1 85.44 211 ASP B CA 1
ATOM 4255 C C . ASP B 1 211 ? 14.484 18.25 6.277 1 85.44 211 ASP B C 1
ATOM 4257 O O . ASP B 1 211 ? 13.367 18.172 6.801 1 85.44 211 ASP B O 1
ATOM 4261 N N . LEU B 1 212 ? 14.969 19.281 5.68 1 89.19 212 LEU B N 1
ATOM 4262 C CA . LEU B 1 212 ? 14.133 20.469 5.559 1 89.19 212 LEU B CA 1
ATOM 4263 C C . LEU B 1 212 ? 12.891 20.188 4.719 1 89.19 212 LEU B C 1
ATOM 4265 O O . LEU B 1 212 ? 11.789 20.594 5.078 1 89.19 212 LEU B O 1
ATOM 4269 N N . PHE B 1 213 ? 13.109 19.516 3.709 1 88.88 213 PHE B N 1
ATOM 4270 C CA . PHE B 1 213 ? 12.016 19.141 2.826 1 88.88 213 PHE B CA 1
ATOM 4271 C C . PHE B 1 213 ? 10.977 18.312 3.572 1 88.88 213 PHE B C 1
ATOM 4273 O O . PHE B 1 213 ? 9.773 18.516 3.396 1 88.88 213 PHE B O 1
ATOM 4280 N N . LEU B 1 214 ? 11.398 17.406 4.375 1 90.31 214 LEU B N 1
ATOM 4281 C CA . LEU B 1 214 ? 10.484 16.547 5.117 1 90.31 214 LEU B CA 1
ATOM 4282 C C . LEU B 1 214 ? 9.648 17.359 6.098 1 90.31 214 LEU B C 1
ATOM 4284 O O . LEU B 1 214 ? 8.461 17.078 6.301 1 90.31 214 LEU B O 1
ATOM 4288 N N . ILE B 1 215 ? 10.266 18.344 6.66 1 94.38 215 ILE B N 1
ATOM 4289 C CA . ILE B 1 215 ? 9.547 19.188 7.613 1 94.38 215 ILE B CA 1
ATOM 4290 C C . ILE B 1 215 ? 8.469 19.984 6.883 1 94.38 215 ILE B C 1
ATOM 4292 O O . ILE B 1 215 ? 7.316 20.031 7.324 1 94.38 215 ILE B O 1
ATOM 4296 N N . TYR B 1 216 ? 8.836 20.594 5.754 1 94.88 216 TYR B N 1
ATOM 4297 C CA . TYR B 1 216 ? 7.848 21.281 4.938 1 94.88 216 TYR B CA 1
ATOM 4298 C C . TYR B 1 216 ? 6.742 20.328 4.5 1 94.88 216 TYR B C 1
ATOM 4300 O O . TYR B 1 216 ? 5.559 20.672 4.547 1 94.88 216 TYR B O 1
ATOM 4308 N N . SER B 1 217 ? 7.164 19.172 4.109 1 93.12 217 SER B N 1
ATOM 4309 C CA . SER B 1 217 ? 6.207 18.172 3.635 1 93.12 217 SER B CA 1
ATOM 4310 C C . SER B 1 217 ? 5.215 17.797 4.73 1 93.12 217 SER B C 1
ATOM 4312 O O . SER B 1 217 ? 4.031 17.594 4.461 1 93.12 217 SER B O 1
ATOM 4314 N N . TYR B 1 218 ? 5.719 17.672 5.91 1 96.06 218 TYR B N 1
ATOM 4315 C CA . TYR B 1 218 ? 4.84 17.375 7.035 1 96.06 218 TYR B CA 1
ATOM 4316 C C . TYR B 1 218 ? 3.883 18.531 7.301 1 96.06 218 TYR B C 1
ATOM 4318 O O . TYR B 1 218 ? 2.676 18.328 7.453 1 96.06 218 TYR B O 1
ATOM 4326 N N . GLY B 1 219 ? 4.41 19.734 7.359 1 97.19 219 GLY B N 1
ATOM 4327 C CA . GLY B 1 219 ? 3.57 20.906 7.598 1 97.19 219 GLY B CA 1
ATOM 4328 C C . GLY B 1 219 ? 2.463 21.062 6.57 1 97.19 219 GLY B C 1
ATOM 4329 O O . GLY B 1 219 ? 1.289 21.172 6.93 1 97.19 219 GLY B O 1
ATOM 4330 N N . PHE B 1 220 ? 2.838 21.047 5.324 1 96.94 220 PHE B N 1
ATOM 4331 C CA . PHE B 1 220 ? 1.849 21.219 4.27 1 96.94 220 PHE B CA 1
ATOM 4332 C C . PHE B 1 220 ? 0.968 19.984 4.148 1 96.94 220 PHE B C 1
ATOM 4334 O O . PHE B 1 220 ? -0.196 20.078 3.752 1 96.94 220 PHE B O 1
ATOM 4341 N N . GLY B 1 221 ? 1.597 18.828 4.508 1 95.94 221 GLY B N 1
ATOM 4342 C CA . GLY B 1 221 ? 0.788 17.625 4.562 1 95.94 221 GLY B CA 1
ATOM 4343 C C . GLY B 1 221 ? -0.343 17.719 5.57 1 95.94 221 GLY B C 1
ATOM 4344 O O . GLY B 1 221 ? -1.444 17.219 5.32 1 95.94 221 GLY B O 1
ATOM 4345 N N . LEU B 1 222 ? -0.045 18.281 6.676 1 97.25 222 LEU B N 1
ATOM 4346 C CA . LEU B 1 222 ? -1.085 18.516 7.672 1 97.25 222 LEU B CA 1
ATOM 4347 C C . LEU B 1 222 ? -2.199 19.391 7.098 1 97.25 222 LEU B C 1
ATOM 4349 O O . LEU B 1 222 ? -3.381 19.078 7.262 1 97.25 222 LEU B O 1
ATOM 4353 N N . VAL B 1 223 ? -1.812 20.406 6.41 1 97.38 223 VAL B N 1
ATOM 4354 C CA . VAL B 1 223 ? -2.777 21.328 5.828 1 97.38 223 VAL B CA 1
ATOM 4355 C C . VAL B 1 223 ? -3.646 20.609 4.809 1 97.38 223 VAL B C 1
ATOM 4357 O O . VAL B 1 223 ? -4.867 20.766 4.789 1 97.38 223 VAL B O 1
ATOM 4360 N N . ASP B 1 224 ? -3.037 19.797 4.027 1 96.25 224 ASP B N 1
ATOM 4361 C CA . ASP B 1 224 ? -3.756 18.984 3.039 1 96.25 224 ASP B CA 1
ATOM 4362 C C . ASP B 1 224 ? -4.762 18.062 3.711 1 96.25 224 ASP B C 1
ATOM 4364 O O . ASP B 1 224 ? -5.918 17.984 3.287 1 96.25 224 ASP B O 1
ATOM 4368 N N . SER B 1 225 ? -4.281 17.391 4.68 1 95.25 225 SER B N 1
ATOM 4369 C CA . SER B 1 225 ? -5.133 16.422 5.367 1 95.25 225 SER B CA 1
ATOM 4370 C C . SER B 1 225 ? -6.34 17.109 6.008 1 95.25 225 SER B C 1
ATOM 4372 O O . SER B 1 225 ? -7.457 16.594 5.938 1 95.25 225 SER B O 1
ATOM 4374 N N . LEU B 1 226 ? -6.105 18.25 6.594 1 96.38 226 LEU B N 1
ATOM 4375 C CA . LEU B 1 226 ? -7.191 19 7.219 1 96.38 226 LEU B CA 1
ATOM 4376 C C . LEU B 1 226 ? -8.234 19.422 6.188 1 96.38 226 LEU B C 1
ATOM 4378 O O . LEU B 1 226 ? -9.438 19.297 6.426 1 96.38 226 LEU B O 1
ATOM 4382 N N . SER B 1 227 ? -7.77 19.875 5.074 1 95.19 227 SER B N 1
ATOM 4383 C CA . SER B 1 227 ? -8.656 20.375 4.031 1 95.19 227 SER B CA 1
ATOM 4384 C C . SER B 1 227 ? -9.398 19.234 3.34 1 95.19 227 SER B C 1
ATOM 4386 O O . SER B 1 227 ? -10.609 19.297 3.156 1 95.19 227 SER B O 1
ATOM 4388 N N . GLU B 1 228 ? -8.672 18.172 2.953 1 92.38 228 GLU B N 1
ATOM 4389 C CA . GLU B 1 228 ? -9.242 17.062 2.189 1 92.38 228 GLU B CA 1
ATOM 4390 C C . GLU B 1 228 ? -10.266 16.281 3.016 1 92.38 228 GLU B C 1
ATOM 4392 O O . GLU B 1 228 ? -11.227 15.734 2.471 1 92.38 228 GLU B O 1
ATOM 4397 N N . ASN B 1 229 ? -10.117 16.297 4.262 1 89.75 229 ASN B N 1
ATOM 4398 C CA . ASN B 1 229 ? -11.016 15.547 5.125 1 89.75 229 ASN B CA 1
ATOM 4399 C C . ASN B 1 229 ? -12.039 16.453 5.805 1 89.75 229 ASN B C 1
ATOM 4401 O O . ASN B 1 229 ? -12.727 16.031 6.734 1 89.75 229 ASN B O 1
ATOM 4405 N N . GLU B 1 230 ? -12.094 17.734 5.488 1 90.88 230 GLU B N 1
ATOM 4406 C CA . GLU B 1 230 ? -13.078 18.719 5.914 1 90.88 230 GLU B CA 1
ATOM 4407 C C . GLU B 1 230 ? -12.992 18.969 7.418 1 90.88 230 GLU B C 1
ATOM 4409 O O . GLU B 1 230 ? -14.016 19.141 8.086 1 90.88 230 GLU B O 1
ATOM 4414 N N . PHE B 1 231 ? -11.82 18.906 7.973 1 94.31 231 PHE B N 1
ATOM 4415 C CA . PHE B 1 231 ? -11.594 19.234 9.375 1 94.31 231 PHE B CA 1
ATOM 4416 C C . PHE B 1 231 ? -11.5 20.734 9.57 1 94.31 231 PHE B C 1
ATOM 4418 O O . PHE B 1 231 ? -11.562 21.234 10.695 1 94.31 231 PHE B O 1
ATOM 4425 N N . ILE B 1 232 ? -11.281 21.453 8.484 1 94.75 232 ILE B N 1
ATOM 4426 C CA . ILE B 1 232 ? -11.352 22.906 8.438 1 94.75 232 ILE B CA 1
ATOM 4427 C C . ILE B 1 232 ? -12.18 23.344 7.227 1 94.75 232 ILE B C 1
ATOM 4429 O O . ILE B 1 232 ? -12.32 22.594 6.258 1 94.75 232 ILE B O 1
ATOM 4433 N N . ASP B 1 233 ? -12.711 24.531 7.297 1 93 233 ASP B N 1
ATOM 4434 C CA . ASP B 1 233 ? -13.5 25 6.164 1 93 233 ASP B CA 1
ATOM 4435 C C . ASP B 1 233 ? -12.617 25.703 5.133 1 93 233 ASP B C 1
ATOM 4437 O O . ASP B 1 233 ? -11.438 25.938 5.375 1 93 233 ASP B O 1
ATOM 4441 N N . HIS B 1 234 ? -13.242 25.969 4.059 1 93.5 234 HIS B N 1
ATOM 4442 C CA . HIS B 1 234 ? -12.539 26.547 2.916 1 93.5 234 HIS B CA 1
ATOM 4443 C C . HIS B 1 234 ? -12.047 27.953 3.229 1 93.5 234 HIS B C 1
ATOM 4445 O O . HIS B 1 234 ? -10.992 28.375 2.738 1 93.5 234 HIS B O 1
ATOM 4451 N N . LYS B 1 235 ? -12.734 28.688 3.967 1 94.31 235 LYS B N 1
ATOM 4452 C CA . LYS B 1 235 ? -12.344 30.047 4.32 1 94.31 235 LYS B CA 1
ATOM 4453 C C . LYS B 1 235 ? -11.047 30.062 5.121 1 94.31 235 LYS B C 1
ATOM 4455 O O . LYS B 1 23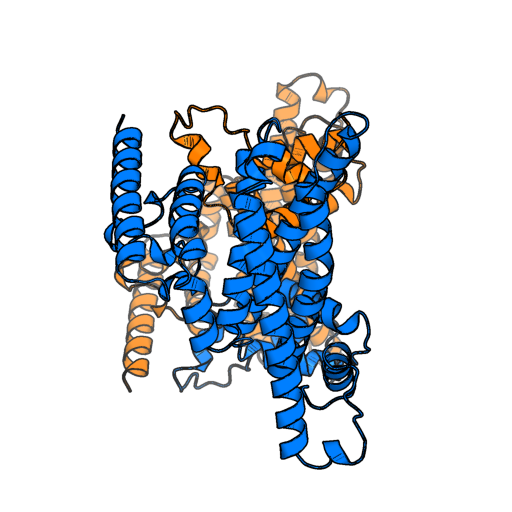5 ? -10.172 30.906 4.887 1 94.31 235 LYS B O 1
ATOM 4460 N N . LYS B 1 236 ? -10.945 29.203 6.035 1 94.88 236 LYS B N 1
ATOM 4461 C CA . LYS B 1 236 ? -9.734 29.094 6.836 1 94.88 236 LYS B CA 1
ATOM 4462 C C . LYS B 1 236 ? -8.539 28.703 5.969 1 94.88 236 LYS B C 1
ATOM 4464 O O . LYS B 1 236 ? -7.434 29.234 6.16 1 94.88 236 LYS B O 1
ATOM 4469 N N . LEU B 1 237 ? -8.773 27.766 5.078 1 95.88 237 LEU B N 1
ATOM 4470 C CA . LEU B 1 237 ? -7.711 27.344 4.168 1 95.88 237 LEU B CA 1
ATOM 4471 C C . LEU B 1 237 ? -7.254 28.516 3.295 1 95.88 237 LEU B C 1
ATOM 4473 O O . LEU B 1 237 ? -6.055 28.734 3.127 1 95.88 237 LEU B O 1
ATOM 4477 N N . GLN B 1 238 ? -8.195 29.266 2.803 1 94.44 238 GLN B N 1
ATOM 4478 C CA . GLN B 1 238 ? -7.887 30.422 1.975 1 94.44 238 GLN B CA 1
ATOM 4479 C C . GLN B 1 238 ? -7.09 31.469 2.762 1 94.44 238 GLN B C 1
ATOM 4481 O O . GLN B 1 238 ? -6.105 32 2.26 1 94.44 238 GLN B O 1
ATOM 4486 N N . SER B 1 239 ? -7.496 31.719 3.914 1 94.94 239 SER B N 1
ATOM 4487 C CA . SER B 1 239 ? -6.805 32.688 4.777 1 94.94 239 SER B CA 1
ATOM 4488 C C . SER B 1 239 ? -5.367 32.25 5.043 1 94.94 239 SER B C 1
ATOM 4490 O O . SER B 1 239 ? -4.457 33.062 5.082 1 94.94 239 SER B O 1
ATOM 4492 N N . PHE B 1 240 ? -5.195 30.969 5.246 1 96.88 240 PHE B N 1
ATOM 4493 C CA . PHE B 1 240 ? -3.877 30.391 5.484 1 96.88 240 PHE B CA 1
ATOM 4494 C C . PHE B 1 240 ? -2.939 30.688 4.316 1 96.88 240 PHE B C 1
ATOM 4496 O O . PHE B 1 240 ? -1.808 31.141 4.52 1 96.88 240 PHE B O 1
ATOM 4503 N N . PHE B 1 241 ? -3.367 30.531 3.078 1 96 241 PHE B N 1
ATOM 4504 C CA . PHE B 1 241 ? -2.502 30.641 1.909 1 96 241 PHE B CA 1
ATOM 4505 C C . PHE B 1 241 ? -2.414 32.062 1.425 1 96 241 PHE B C 1
ATOM 4507 O O . PHE B 1 241 ? -1.52 32.438 0.65 1 96 241 PHE B O 1
ATOM 4514 N N . GLN B 1 242 ? -3.277 32.938 1.876 1 91.5 242 GLN B N 1
ATOM 4515 C CA . GLN B 1 242 ? -3.277 34.312 1.449 1 91.5 242 GLN B CA 1
ATOM 4516 C C . GLN B 1 242 ? -2.387 35.156 2.352 1 91.5 242 GLN B C 1
ATOM 4518 O O . GLN B 1 242 ? -2.082 36.312 2.025 1 91.5 242 GLN B O 1
ATOM 4523 N N . GLU B 1 243 ? -2.012 34.594 3.387 1 92.88 243 GLU B N 1
ATOM 4524 C CA . GLU B 1 243 ? -1.021 35.281 4.203 1 92.88 243 GLU B CA 1
ATOM 4525 C C . GLU B 1 243 ? 0.281 35.469 3.432 1 92.88 243 GLU B C 1
ATOM 4527 O O . GLU B 1 243 ? 0.757 34.562 2.754 1 92.88 243 GLU B O 1
ATOM 4532 N N . GLU B 1 244 ? 0.814 36.594 3.584 1 91.19 244 GLU B N 1
ATOM 4533 C CA . GLU B 1 244 ? 2.01 36.969 2.832 1 91.19 244 GLU B CA 1
ATOM 4534 C C . GLU B 1 244 ? 3.146 36 3.082 1 91.19 244 GLU B C 1
ATOM 4536 O O . GLU B 1 244 ? 3.857 35.594 2.15 1 91.19 244 GLU B O 1
ATOM 4541 N N . GLU B 1 245 ? 3.252 35.656 4.301 1 93.19 245 GLU B N 1
ATOM 4542 C CA . GLU B 1 245 ? 4.336 34.75 4.672 1 93.19 245 GLU B CA 1
ATOM 4543 C C . GLU B 1 245 ? 4.195 33.406 3.967 1 93.19 245 GLU B C 1
ATOM 4545 O O . GLU B 1 245 ? 5.168 32.906 3.416 1 93.19 245 GLU B O 1
ATOM 4550 N N . MET B 1 246 ? 3.025 32.812 3.982 1 94 246 MET B N 1
ATOM 4551 C CA . MET B 1 246 ? 2.789 31.516 3.359 1 94 246 MET B CA 1
ATOM 4552 C C . MET B 1 246 ? 2.945 31.609 1.846 1 94 246 MET B C 1
ATOM 4554 O O . MET B 1 246 ? 3.521 30.719 1.225 1 94 246 MET B O 1
ATOM 4558 N N . ALA B 1 247 ? 2.459 32.656 1.285 1 90.69 247 ALA B N 1
ATOM 4559 C CA . ALA B 1 247 ? 2.574 32.875 -0.156 1 90.69 247 ALA B CA 1
ATOM 4560 C C . ALA B 1 247 ? 4.039 32.906 -0.589 1 90.69 247 ALA B C 1
ATOM 4562 O O . ALA B 1 247 ? 4.379 32.469 -1.688 1 90.69 247 ALA B O 1
ATOM 4563 N N . ALA B 1 248 ? 4.848 33.406 0.285 1 92.88 248 ALA B N 1
ATOM 4564 C CA . ALA B 1 248 ? 6.273 33.5 -0.026 1 92.88 248 ALA B CA 1
ATOM 4565 C C . ALA B 1 248 ? 6.977 32.188 0.15 1 92.88 248 ALA B C 1
ATOM 4567 O O . ALA B 1 248 ? 7.945 31.875 -0.556 1 92.88 248 ALA B O 1
ATOM 4568 N N . ILE B 1 249 ? 6.508 31.344 1.024 1 95.75 249 ILE B N 1
ATOM 4569 C CA . ILE B 1 249 ? 7.207 30.125 1.402 1 95.75 249 ILE B CA 1
ATOM 4570 C C . ILE B 1 249 ? 6.859 29 0.422 1 95.75 249 ILE B C 1
ATOM 4572 O O . ILE B 1 249 ? 7.703 28.156 0.1 1 95.75 249 ILE B O 1
ATOM 4576 N N . VAL B 1 250 ? 5.617 28.938 -0.134 1 96.44 250 VAL B N 1
ATOM 4577 C CA . VAL B 1 250 ? 5.102 27.812 -0.92 1 96.44 250 VAL B CA 1
ATOM 4578 C C . VAL B 1 250 ? 5.949 27.641 -2.178 1 96.44 250 VAL B C 1
ATOM 4580 O O . VAL B 1 250 ? 6.379 26.531 -2.494 1 96.44 250 VAL B O 1
ATOM 4583 N N . PRO B 1 251 ? 6.328 28.688 -2.883 1 94.88 251 PRO B N 1
ATOM 4584 C CA . PRO B 1 251 ? 7.16 28.5 -4.074 1 94.88 251 PRO B CA 1
ATOM 4585 C C . PRO B 1 251 ? 8.516 27.875 -3.758 1 94.88 251 PRO B C 1
ATOM 4587 O O . PRO B 1 251 ? 9.016 27.062 -4.527 1 94.88 251 PRO B O 1
ATOM 4590 N N . ASN B 1 252 ? 9.07 28.266 -2.65 1 92.25 252 ASN B N 1
ATOM 4591 C CA . ASN B 1 252 ? 10.352 27.703 -2.246 1 92.25 252 ASN B CA 1
ATOM 4592 C C . ASN B 1 252 ? 10.227 26.203 -1.93 1 92.25 252 ASN B C 1
ATOM 4594 O O . ASN B 1 252 ? 11.094 25.422 -2.297 1 92.25 252 ASN B O 1
ATOM 4598 N N . TYR B 1 253 ? 9.188 25.891 -1.268 1 93.75 253 TYR B N 1
ATOM 4599 C CA . TYR B 1 253 ? 8.93 24.484 -0.981 1 93.75 253 TYR B CA 1
ATOM 4600 C C . TYR B 1 253 ? 8.742 23.688 -2.27 1 93.75 253 TYR B C 1
ATOM 4602 O O . TYR B 1 253 ? 9.281 22.594 -2.404 1 93.75 253 TYR B O 1
ATOM 4610 N N . VAL B 1 254 ? 8.008 24.234 -3.199 1 92.31 254 VAL B N 1
ATOM 4611 C CA . VAL B 1 254 ? 7.734 23.562 -4.465 1 92.31 254 VAL B CA 1
ATOM 4612 C C . VAL B 1 254 ? 9.039 23.406 -5.25 1 92.31 254 VAL B C 1
ATOM 4614 O O . VAL B 1 254 ? 9.242 22.375 -5.906 1 92.31 254 VAL B O 1
ATOM 4617 N N . ASP B 1 255 ? 9.867 24.344 -5.148 1 88.62 255 ASP B N 1
ATOM 4618 C CA . ASP B 1 255 ? 11.18 24.234 -5.781 1 88.62 255 ASP B CA 1
ATOM 4619 C C . ASP B 1 255 ? 11.977 23.078 -5.18 1 88.62 255 ASP B C 1
ATOM 4621 O O . ASP B 1 255 ? 12.633 22.328 -5.906 1 88.62 255 ASP B O 1
ATOM 4625 N N . MET B 1 256 ? 11.891 23 -3.863 1 85 256 MET B N 1
ATOM 4626 C CA . MET B 1 256 ? 12.555 21.891 -3.199 1 85 256 MET B CA 1
ATOM 4627 C C . MET B 1 256 ? 11.969 20.562 -3.658 1 85 256 MET B C 1
ATOM 4629 O O . MET B 1 256 ? 12.695 19.578 -3.83 1 85 256 MET B O 1
ATOM 4633 N N . PHE B 1 257 ? 10.664 20.594 -3.822 1 85.44 257 PHE B N 1
ATOM 4634 C CA . PHE B 1 257 ? 9.953 19.406 -4.289 1 85.44 257 PHE B CA 1
ATOM 4635 C C . PHE B 1 257 ? 10.492 18.953 -5.637 1 85.44 257 PHE B C 1
ATOM 4637 O O . PHE B 1 257 ? 10.758 17.766 -5.836 1 85.44 257 PHE B O 1
ATOM 4644 N N . TRP B 1 258 ? 10.703 19.828 -6.48 1 81.38 258 TRP B N 1
ATOM 4645 C CA . TRP B 1 258 ? 11.141 19.5 -7.832 1 81.38 258 TRP B CA 1
ATOM 4646 C C . TRP B 1 258 ? 12.602 19.047 -7.836 1 81.38 258 TRP B C 1
ATOM 4648 O O . TRP B 1 258 ? 13.039 18.344 -8.742 1 81.38 258 TRP B O 1
ATOM 4658 N N . ARG B 1 259 ? 13.312 19.453 -6.848 1 75.38 259 ARG B N 1
ATOM 4659 C CA . ARG B 1 259 ? 14.688 18.984 -6.738 1 75.38 259 ARG B CA 1
ATOM 4660 C C . ARG B 1 259 ? 14.75 17.516 -6.316 1 75.38 259 ARG B C 1
ATOM 4662 O O . ARG B 1 259 ? 15.727 16.828 -6.602 1 75.38 259 ARG B O 1
ATOM 4669 N N . ASN B 1 260 ? 13.594 17.172 -5.738 1 71.44 260 ASN B N 1
ATOM 4670 C CA . ASN B 1 260 ? 13.594 15.828 -5.156 1 71.44 260 ASN B CA 1
ATOM 4671 C C . ASN B 1 260 ? 12.688 14.875 -5.938 1 71.44 260 ASN B C 1
ATOM 4673 O O . ASN B 1 260 ? 12.711 13.664 -5.707 1 71.44 260 ASN B O 1
ATOM 4677 N N . HIS B 1 261 ? 11.93 15.344 -6.863 1 75.38 261 HIS B N 1
ATOM 4678 C CA . HIS B 1 261 ? 10.992 14.555 -7.66 1 75.38 261 HIS B CA 1
ATOM 4679 C C . HIS B 1 261 ? 11.156 14.844 -9.148 1 75.38 261 HIS B C 1
ATOM 4681 O O . HIS B 1 261 ? 11.508 15.961 -9.531 1 75.38 261 HIS B O 1
ATOM 4687 N N . ASP B 1 262 ? 10.891 13.906 -9.922 1 73.56 262 ASP B N 1
ATOM 4688 C CA . ASP B 1 262 ? 10.938 14.062 -11.375 1 73.56 262 ASP B CA 1
ATOM 4689 C C . ASP B 1 262 ? 9.641 14.688 -11.898 1 73.56 262 ASP B C 1
ATOM 4691 O O . ASP B 1 262 ? 8.602 14.031 -11.938 1 73.56 262 ASP B O 1
ATOM 4695 N N . PRO B 1 263 ? 9.773 15.852 -12.406 1 77 263 PRO B N 1
ATOM 4696 C CA . PRO B 1 263 ? 8.562 16.5 -12.898 1 77 263 PRO B CA 1
ATOM 4697 C C . PRO B 1 263 ? 8.07 15.914 -14.219 1 77 263 PRO B C 1
ATOM 4699 O O . PRO B 1 263 ? 6.945 16.188 -14.641 1 77 263 PRO B O 1
ATOM 4702 N N . THR B 1 264 ? 8.859 15.133 -14.875 1 75.94 264 THR B N 1
ATOM 4703 C CA . THR B 1 264 ? 8.523 14.641 -16.203 1 75.94 264 THR B CA 1
ATOM 4704 C C . THR B 1 264 ? 7.766 13.32 -16.109 1 75.94 264 THR B C 1
ATOM 4706 O O . THR B 1 264 ? 7.516 12.672 -17.141 1 75.94 264 THR B O 1
ATOM 4709 N N . ARG B 1 265 ? 7.492 12.969 -14.953 1 70.69 265 ARG B N 1
ATOM 4710 C CA . ARG B 1 265 ? 6.688 11.758 -14.773 1 70.69 265 ARG B CA 1
ATOM 4711 C C . ARG B 1 265 ? 5.34 11.891 -15.469 1 70.69 265 ARG B C 1
ATOM 4713 O O . ARG B 1 265 ? 4.758 10.898 -15.898 1 70.69 265 ARG B O 1
ATOM 4720 N N . LEU B 1 266 ? 4.895 13.078 -15.43 1 73.88 266 LEU B N 1
ATOM 4721 C CA . LEU B 1 266 ? 3.654 13.414 -16.125 1 73.88 266 LEU B CA 1
ATOM 4722 C C . LEU B 1 266 ? 3.91 14.391 -17.266 1 73.88 266 LEU B C 1
ATOM 4724 O O . LEU B 1 266 ? 4.883 15.148 -17.234 1 73.88 266 LEU B O 1
ATOM 4728 N N . PRO B 1 267 ? 2.988 14.227 -18.188 1 82.12 267 PRO B N 1
ATOM 4729 C CA . PRO B 1 267 ? 3.154 15.156 -19.312 1 82.12 267 PRO B CA 1
ATOM 4730 C C . PRO B 1 267 ? 3.096 16.625 -18.875 1 82.12 267 PRO B C 1
ATOM 4732 O O . PRO B 1 267 ? 2.379 16.953 -17.938 1 82.12 267 PRO B O 1
ATOM 4735 N N . LEU B 1 268 ? 3.799 17.438 -19.641 1 87.06 268 LEU B N 1
ATOM 4736 C CA . LEU B 1 268 ? 3.891 18.859 -19.344 1 87.06 268 LEU B CA 1
ATOM 4737 C C . LEU B 1 268 ? 2.506 19.5 -19.281 1 87.06 268 LEU B C 1
ATOM 4739 O O . LEU B 1 268 ? 2.258 20.375 -18.453 1 87.06 268 LEU B O 1
ATOM 4743 N N . GLU B 1 269 ? 1.601 18.938 -20.109 1 85.56 269 GLU B N 1
ATOM 4744 C CA . GLU B 1 269 ? 0.27 19.531 -20.234 1 85.56 269 GLU B CA 1
ATOM 4745 C C . GLU B 1 269 ? -0.546 19.328 -18.953 1 85.56 269 GLU B C 1
ATOM 4747 O O . GLU B 1 269 ? -1.513 20.062 -18.719 1 85.56 269 GLU B O 1
ATOM 4752 N N . LYS B 1 270 ? -0.203 18.438 -18.172 1 81.75 270 LYS B N 1
ATOM 4753 C CA . LYS B 1 270 ? -0.935 18.172 -16.938 1 81.75 270 LYS B CA 1
ATOM 4754 C C . LYS B 1 270 ? -0.577 19.172 -15.859 1 81.75 270 LYS B C 1
ATOM 4756 O O . LYS B 1 270 ? -1.282 19.297 -14.852 1 81.75 270 LYS B O 1
ATOM 4761 N N . GLY B 1 271 ? 0.5 19.875 -16.156 1 86.81 271 GLY B N 1
ATOM 4762 C CA . GLY B 1 271 ? 0.932 20.875 -15.18 1 86.81 271 GLY B CA 1
ATOM 4763 C C . GLY B 1 271 ? 1.444 20.266 -13.891 1 86.81 271 GLY B C 1
ATOM 4764 O O . GLY B 1 271 ? 1.597 19.047 -13.797 1 86.81 271 GLY B O 1
ATOM 4765 N N . PRO B 1 272 ? 1.74 21.156 -12.891 1 90.12 272 PRO B N 1
ATOM 4766 C CA . PRO B 1 272 ? 2.357 20.656 -11.656 1 90.12 272 PRO B CA 1
ATOM 4767 C C . PRO B 1 272 ? 1.329 20.172 -10.633 1 90.12 272 PRO B C 1
ATOM 4769 O O . PRO B 1 272 ? 1.675 19.438 -9.703 1 90.12 272 PRO B O 1
ATOM 4772 N N . TRP B 1 273 ? 0.129 20.484 -10.82 1 89.88 273 TRP B N 1
ATOM 4773 C CA . TRP B 1 273 ? -0.84 20.484 -9.727 1 89.88 273 TRP B CA 1
ATOM 4774 C C . TRP B 1 273 ? -1.21 19.062 -9.336 1 89.88 273 TRP B C 1
ATOM 4776 O O . TRP B 1 273 ? -1.55 18.797 -8.18 1 89.88 273 TRP B O 1
ATOM 4786 N N . SER B 1 274 ? -1.137 18.125 -10.258 1 85.31 274 SER B N 1
ATOM 4787 C CA . SER B 1 274 ? -1.467 16.734 -9.961 1 85.31 274 SER B CA 1
ATOM 4788 C C . SER B 1 274 ? -0.398 16.078 -9.086 1 85.31 274 SER B C 1
ATOM 4790 O O . SER B 1 274 ? -0.621 15.016 -8.516 1 85.31 274 SER B O 1
ATOM 4792 N N . GLN B 1 275 ? 0.728 16.703 -8.961 1 84.62 275 GLN B N 1
ATOM 4793 C CA . GLN B 1 275 ? 1.842 16.141 -8.219 1 84.62 275 GLN B CA 1
ATOM 4794 C C . GLN B 1 275 ? 2.051 16.859 -6.887 1 84.62 275 GLN B C 1
ATOM 4796 O O . GLN B 1 275 ? 2.824 16.406 -6.043 1 84.62 275 GLN B O 1
ATOM 4801 N N . LEU B 1 276 ? 1.409 17.953 -6.773 1 91 276 LEU B N 1
ATOM 4802 C CA . LEU B 1 276 ? 1.604 18.781 -5.59 1 91 276 LEU B CA 1
ATOM 4803 C C . LEU B 1 276 ? 0.451 18.609 -4.609 1 91 276 LEU B C 1
ATOM 4805 O O . LEU B 1 276 ? -0.489 17.859 -4.871 1 91 276 LEU B O 1
ATOM 4809 N N . ASN B 1 277 ? 0.589 19.234 -3.428 1 91.38 277 ASN B N 1
ATOM 4810 C CA . ASN B 1 277 ? -0.453 19.188 -2.406 1 91.38 277 ASN B CA 1
ATOM 4811 C C . ASN B 1 277 ? -1.781 19.719 -2.945 1 91.38 277 ASN B C 1
ATOM 4813 O O . ASN B 1 277 ? -1.819 20.734 -3.629 1 91.38 277 ASN B O 1
ATOM 4817 N N . LYS B 1 278 ? -2.812 19.062 -2.646 1 90.81 278 LYS B N 1
ATOM 4818 C CA . LYS B 1 278 ? -4.129 19.422 -3.166 1 90.81 278 LYS B CA 1
ATOM 4819 C C . LYS B 1 278 ? -4.586 20.781 -2.621 1 90.81 278 LYS B C 1
ATOM 4821 O O . LYS B 1 278 ? -5.277 21.531 -3.314 1 90.81 278 LYS B O 1
ATOM 4826 N N . SER B 1 279 ? -4.176 21.062 -1.451 1 94.12 279 SER B N 1
ATOM 4827 C CA . SER B 1 279 ? -4.582 22.312 -0.808 1 94.12 279 SER B CA 1
ATOM 4828 C C . SER B 1 279 ? -4.016 23.516 -1.543 1 94.12 279 SER B C 1
ATOM 4830 O O . SER B 1 279 ? -4.496 24.641 -1.368 1 94.12 279 SER B O 1
ATOM 4832 N N . PHE B 1 280 ? -3.023 23.375 -2.365 1 94 280 PHE B N 1
ATOM 4833 C CA . PHE B 1 280 ? -2.365 24.484 -3.053 1 94 280 PHE B CA 1
ATOM 4834 C C . PHE B 1 280 ? -3.283 25.094 -4.105 1 94 280 PHE B C 1
ATOM 4836 O O . PHE B 1 280 ? -2.99 26.156 -4.652 1 94 280 PHE B O 1
ATOM 4843 N N . LYS B 1 281 ? -4.32 24.438 -4.41 1 87.75 281 LYS B N 1
ATOM 4844 C CA . LYS B 1 281 ? -5.316 25 -5.316 1 87.75 281 LYS B CA 1
ATOM 4845 C C . LYS B 1 281 ? -5.875 26.312 -4.77 1 87.75 281 LYS B C 1
ATOM 4847 O O . LYS B 1 281 ? -6.391 27.141 -5.523 1 87.75 281 LYS B O 1
ATOM 4852 N N . ASP B 1 282 ? -5.742 26.547 -3.537 1 89.81 282 ASP B N 1
ATOM 4853 C CA . ASP B 1 282 ? -6.297 27.734 -2.885 1 89.81 282 ASP B CA 1
ATOM 4854 C C . ASP B 1 282 ? -5.262 28.844 -2.809 1 89.81 282 ASP B C 1
ATOM 4856 O O . ASP B 1 282 ? -5.508 29.891 -2.199 1 89.81 282 ASP B O 1
ATOM 4860 N N . LEU B 1 283 ? -4.152 28.672 -3.375 1 92.69 283 LEU B N 1
ATOM 4861 C CA . LEU B 1 283 ? -3.158 29.734 -3.49 1 92.69 283 LEU B CA 1
ATOM 4862 C C . LEU B 1 283 ? -3.664 30.844 -4.387 1 92.69 283 LEU B C 1
ATOM 4864 O O . LEU B 1 283 ? -4.504 30.625 -5.262 1 92.69 283 LEU B O 1
ATOM 4868 N N . ASP B 1 284 ? -3.145 32 -4.207 1 91.12 284 ASP B N 1
ATOM 4869 C CA . ASP B 1 284 ? -3.531 33.125 -5.066 1 91.12 284 ASP B CA 1
ATOM 4870 C C . ASP B 1 284 ? -2.959 32.969 -6.473 1 91.12 284 ASP B C 1
ATOM 4872 O O . ASP B 1 284 ? -2.035 32.156 -6.684 1 91.12 284 ASP B O 1
ATOM 4876 N N . SER B 1 285 ? -3.494 33.719 -7.379 1 92.19 285 SER B N 1
ATOM 4877 C CA . SER B 1 285 ? -3.168 33.594 -8.797 1 92.19 285 SER B CA 1
ATOM 4878 C C . SER B 1 285 ? -1.693 33.875 -9.055 1 92.19 285 SER B C 1
ATOM 4880 O O . SER B 1 285 ? -1.064 33.219 -9.891 1 92.19 285 SER B O 1
ATOM 4882 N N . ASN B 1 286 ? -1.199 34.844 -8.375 1 92.94 286 ASN B N 1
ATOM 4883 C CA . ASN B 1 286 ? 0.199 35.188 -8.586 1 92.94 286 ASN B CA 1
ATOM 4884 C C . ASN B 1 286 ? 1.138 34.062 -8.141 1 92.94 286 ASN B C 1
ATOM 4886 O O . ASN B 1 286 ? 2.086 33.75 -8.852 1 92.94 286 ASN B O 1
ATOM 4890 N N . THR B 1 287 ? 0.861 33.594 -7.004 1 93.44 287 THR B N 1
ATOM 4891 C CA . THR B 1 287 ? 1.675 32.5 -6.488 1 93.44 287 THR B CA 1
ATOM 4892 C C . THR B 1 287 ? 1.565 31.266 -7.387 1 93.44 287 THR B C 1
ATOM 4894 O O . THR B 1 287 ? 2.57 30.625 -7.684 1 93.44 287 THR B O 1
ATOM 4897 N N . ARG B 1 288 ? 0.416 30.953 -7.852 1 93.5 288 ARG B N 1
ATOM 4898 C CA . ARG B 1 288 ? 0.203 29.828 -8.75 1 93.5 288 ARG B CA 1
ATOM 4899 C C . ARG B 1 288 ? 0.968 30.016 -10.055 1 93.5 288 ARG B C 1
ATOM 4901 O O . ARG B 1 288 ? 1.584 29.062 -10.562 1 93.5 288 ARG B O 1
ATOM 4908 N N . ARG B 1 289 ? 0.938 31.203 -10.555 1 94.38 289 ARG B N 1
ATOM 4909 C CA . ARG B 1 289 ? 1.685 31.5 -11.773 1 94.38 289 ARG B CA 1
ATOM 4910 C C . ARG B 1 289 ? 3.18 31.281 -11.57 1 94.38 289 ARG B C 1
ATOM 4912 O O . ARG B 1 289 ? 3.859 30.734 -12.438 1 94.38 289 ARG B O 1
ATOM 4919 N N . THR B 1 290 ? 3.586 31.719 -10.445 1 93.5 290 THR B N 1
ATOM 4920 C CA . THR B 1 290 ? 4.996 31.547 -10.117 1 93.5 290 THR B CA 1
ATOM 4921 C C . THR B 1 290 ? 5.367 30.062 -10.102 1 93.5 290 THR B C 1
ATOM 4923 O O . THR B 1 290 ? 6.41 29.672 -10.633 1 93.5 290 THR B O 1
ATOM 4926 N N . ILE B 1 291 ? 4.543 29.25 -9.531 1 94 291 ILE B N 1
ATOM 4927 C CA . ILE B 1 291 ? 4.77 27.812 -9.422 1 94 291 ILE B CA 1
ATOM 4928 C C . ILE B 1 291 ? 4.738 27.188 -10.82 1 94 291 ILE B C 1
ATOM 4930 O O . ILE B 1 291 ? 5.594 26.359 -11.148 1 94 291 ILE B O 1
ATOM 4934 N N . GLU B 1 292 ? 3.814 27.547 -11.633 1 93.75 292 GLU B N 1
ATOM 4935 C CA . GLU B 1 292 ? 3.695 27.031 -12.992 1 93.75 292 GLU B CA 1
ATOM 4936 C C . GLU B 1 292 ? 4.914 27.391 -13.828 1 93.75 292 GLU B C 1
ATOM 4938 O O . GLU B 1 292 ? 5.426 26.562 -14.586 1 93.75 292 GLU B O 1
ATOM 4943 N N . ASP B 1 293 ? 5.387 28.594 -13.648 1 93.19 293 ASP B N 1
ATOM 4944 C CA . ASP B 1 293 ? 6.574 29.031 -14.375 1 93.19 293 ASP B CA 1
ATOM 4945 C C . ASP B 1 293 ? 7.805 28.234 -13.953 1 93.19 293 ASP B C 1
ATOM 4947 O O . ASP B 1 293 ? 8.594 27.797 -14.797 1 93.19 293 ASP B O 1
ATOM 4951 N N . SER B 1 294 ? 7.898 28.141 -12.703 1 91.12 294 SER B N 1
ATOM 4952 C CA . SER B 1 294 ? 9.016 27.359 -12.18 1 91.12 294 SER B CA 1
ATOM 4953 C C . SER B 1 294 ? 8.969 25.922 -12.672 1 91.12 294 SER B C 1
ATOM 4955 O O . SER B 1 294 ? 10 25.344 -13.023 1 91.12 294 SER B O 1
ATOM 4957 N N . PHE B 1 295 ? 7.781 25.344 -12.664 1 91 295 PHE B N 1
ATOM 4958 C CA . PHE B 1 295 ? 7.582 23.984 -13.148 1 91 295 PHE B CA 1
ATOM 4959 C C . PHE B 1 295 ? 8.016 23.844 -14.602 1 91 295 PHE B C 1
ATOM 4961 O O . PHE B 1 295 ? 8.766 22.938 -14.953 1 91 295 PHE B O 1
ATOM 4968 N N . THR B 1 296 ? 7.586 24.75 -15.375 1 91.69 296 THR B N 1
ATOM 4969 C CA . THR B 1 296 ? 7.895 24.703 -16.797 1 91.69 296 THR B CA 1
ATOM 4970 C C . THR B 1 296 ? 9.398 24.797 -17.031 1 91.69 296 THR B C 1
ATOM 4972 O O . THR B 1 296 ? 9.953 24.047 -17.828 1 91.69 296 THR B O 1
ATOM 4975 N N . LYS B 1 297 ? 9.992 25.672 -16.344 1 89.38 297 LYS B N 1
ATOM 4976 C CA . LYS B 1 297 ? 11.438 25.844 -16.453 1 89.38 297 LYS B CA 1
ATOM 4977 C C . LYS B 1 297 ? 12.172 24.578 -16.031 1 89.38 297 LYS B C 1
ATOM 4979 O O . LYS B 1 297 ? 13.086 24.125 -16.719 1 89.38 297 LYS B O 1
ATOM 4984 N N . THR B 1 298 ? 11.773 24.094 -14.906 1 86.19 298 THR B N 1
ATOM 4985 C CA . THR B 1 298 ? 12.406 22.891 -14.375 1 86.19 298 THR B CA 1
ATOM 4986 C C . THR B 1 298 ? 12.172 21.703 -15.305 1 86.19 298 THR B C 1
ATOM 4988 O O . THR B 1 298 ? 13.078 20.891 -15.531 1 86.19 298 THR B O 1
ATOM 4991 N N . TYR B 1 299 ? 10.906 21.547 -15.734 1 85.31 299 TYR B N 1
ATOM 4992 C CA . TYR B 1 299 ? 10.531 20.484 -16.656 1 85.31 299 TYR B CA 1
ATOM 4993 C C . TYR B 1 299 ? 11.438 20.484 -17.891 1 85.31 299 TYR B C 1
ATOM 4995 O O . TYR B 1 299 ? 11.961 19.438 -18.281 1 85.31 299 TYR B O 1
ATOM 5003 N N . LYS B 1 300 ? 11.68 21.594 -18.531 1 85.62 300 LYS B N 1
ATOM 5004 C CA . LYS B 1 300 ? 12.523 21.734 -19.719 1 85.62 300 LYS B CA 1
ATOM 5005 C C . LYS B 1 300 ? 13.969 21.359 -19.422 1 85.62 300 LYS B C 1
ATOM 5007 O O . LYS B 1 300 ? 14.625 20.703 -20.219 1 85.62 300 LYS B O 1
ATOM 5012 N N . LYS B 1 301 ? 14.359 21.797 -18.344 1 83.19 301 LYS B N 1
ATOM 5013 C CA . LYS B 1 301 ? 15.727 21.484 -17.922 1 83.19 301 LYS B CA 1
ATOM 5014 C C . LYS B 1 301 ? 15.922 19.969 -17.812 1 83.19 301 LYS B C 1
ATOM 5016 O O . LYS B 1 301 ? 16.953 19.438 -18.219 1 83.19 301 LYS B O 1
ATOM 5021 N N . PHE B 1 302 ? 14.961 19.312 -17.219 1 78.12 302 PHE B N 1
ATOM 5022 C CA . PHE B 1 302 ? 15.031 17.875 -17.047 1 78.12 302 PHE B CA 1
ATOM 5023 C C . PHE B 1 302 ? 15 17.156 -18.391 1 78.12 302 PHE B C 1
ATOM 5025 O O . PHE B 1 302 ? 15.727 16.188 -18.609 1 78.12 302 PHE B O 1
ATOM 5032 N N . ARG B 1 303 ? 14.188 17.547 -19.266 1 79.44 303 ARG B N 1
ATOM 5033 C CA . ARG B 1 303 ? 14.055 16.922 -20.594 1 79.44 303 ARG B CA 1
ATOM 5034 C C . ARG B 1 303 ? 15.336 17.078 -21.391 1 79.44 303 ARG B C 1
ATOM 5036 O O . ARG B 1 303 ? 15.75 16.156 -22.109 1 79.44 303 ARG B O 1
ATOM 5043 N N . LEU B 1 304 ? 15.945 18.203 -21.312 1 77.5 304 LEU B N 1
ATOM 5044 C CA . LEU B 1 304 ? 17.188 18.469 -22.031 1 77.5 304 LEU B CA 1
ATOM 5045 C C . LEU B 1 304 ? 18.312 17.578 -21.5 1 77.5 304 LEU B C 1
ATOM 5047 O O . LEU B 1 304 ? 19.125 17.062 -22.281 1 77.5 304 LEU B O 1
ATOM 5051 N N . ARG B 1 305 ? 18.234 17.422 -20.328 1 72.25 305 ARG B N 1
ATOM 5052 C CA . ARG B 1 305 ? 19.266 16.594 -19.719 1 72.25 305 ARG B CA 1
ATOM 5053 C C . ARG B 1 305 ? 19.094 15.117 -20.094 1 72.25 305 ARG B C 1
ATOM 5055 O O . ARG B 1 305 ? 20.078 14.383 -20.219 1 72.25 305 ARG B O 1
ATOM 5062 N N . SER B 1 306 ? 17.938 14.68 -20.188 1 64.19 306 SER B N 1
ATOM 5063 C CA . SER B 1 306 ? 17.672 13.289 -20.547 1 64.19 306 SER B CA 1
ATOM 5064 C C . SER B 1 306 ? 18.047 13.008 -22 1 64.19 306 SER B C 1
ATOM 5066 O O . SER B 1 306 ? 18.312 11.859 -22.359 1 64.19 306 SER B O 1
ATOM 5068 N N . LEU B 1 307 ? 18.094 13.953 -22.797 1 60.94 307 LEU B N 1
ATOM 5069 C CA . LEU B 1 307 ? 18.469 13.805 -24.203 1 60.94 307 LEU B CA 1
ATOM 5070 C C . LEU B 1 307 ? 19.969 13.844 -24.375 1 60.94 307 LEU B C 1
ATOM 5072 O O . LEU B 1 307 ? 20.5 13.391 -25.391 1 60.94 307 LEU B O 1
ATOM 5076 N N . GLN B 1 308 ? 20.703 14.25 -23.469 1 55.66 308 GLN B N 1
ATOM 5077 C CA . GLN B 1 308 ? 22.156 14.234 -23.562 1 55.66 308 GLN B CA 1
ATOM 5078 C C . GLN B 1 308 ? 22.734 12.961 -22.953 1 55.66 308 GLN B C 1
ATOM 5080 O O . GLN B 1 308 ? 23.719 12.422 -23.453 1 55.66 308 GLN B O 1
#

Solvent-accessible surface area (backbone atoms only — not comparable to full-atom values): 33900 Å² total; per-residue (Å²): 130,80,73,67,90,43,68,61,49,33,50,59,65,29,43,80,73,77,64,94,71,76,66,68,77,72,71,52,57,60,47,71,43,67,54,65,34,58,52,46,50,52,52,50,50,51,50,48,64,62,40,71,86,39,88,70,54,73,66,53,48,45,47,28,45,27,35,33,57,77,43,38,69,60,51,53,50,52,50,51,52,50,43,39,45,50,41,34,48,53,46,48,50,52,51,47,51,52,56,57,67,66,31,93,80,55,93,53,65,50,51,55,56,48,61,65,49,49,60,62,40,52,51,51,52,48,49,53,49,49,49,52,52,29,46,52,30,72,47,67,80,43,71,68,42,51,52,49,43,33,72,63,27,70,86,59,68,82,48,85,56,58,67,39,71,67,49,41,52,52,51,50,49,49,24,43,41,50,51,33,50,53,40,49,52,48,28,49,50,45,42,48,42,40,73,74,39,34,52,69,73,29,60,79,40,96,51,23,70,58,52,50,48,41,50,46,48,36,28,52,44,50,50,26,52,33,51,77,66,62,32,41,58,69,65,61,53,35,54,55,34,65,33,66,66,44,48,60,46,50,54,56,52,52,50,54,47,52,76,57,29,55,67,71,79,47,62,75,88,64,53,64,61,85,78,46,65,71,57,59,74,52,42,49,71,67,54,49,48,51,45,52,51,50,45,52,53,51,43,50,54,52,55,55,56,68,73,106,131,82,73,67,88,44,68,60,49,34,50,59,66,29,42,79,72,78,62,94,68,74,64,69,76,70,73,52,59,60,44,72,43,67,55,64,36,59,52,46,50,51,52,51,51,51,50,48,63,63,39,70,88,41,89,69,52,72,67,53,48,42,48,27,45,28,34,34,57,77,43,38,70,61,51,53,50,54,50,50,51,50,44,38,45,50,41,34,49,52,46,45,52,54,50,46,52,53,57,58,68,65,30,93,78,56,92,53,67,50,51,56,56,48,61,65,50,50,61,62,41,53,51,52,51,49,49,52,49,50,50,52,51,28,45,52,30,71,47,66,80,44,70,68,42,51,52,50,44,33,72,64,27,71,84,60,66,59,76,80,48,52,70,40,71,67,46,41,52,51,50,49,50,51,25,42,42,50,51,32,49,53,40,49,52,46,28,50,49,46,42,49,43,39,73,74,39,34,52,68,72,28,60,81,42,95,53,22,71,59,52,49,47,40,50,46,49,35,27,53,44,51,51,28,53,33,52,78,68,62,32,42,56,70,65,60,55,35,54,56,34,64,33,66,68,44,49,61,46,51,53,56,52,52,52,52,46,52,74,53,28,54,69,70,80,45,61,76,88,64,54,63,63,85,78,45,65,73,59,58,75,52,41,48,71,67,53,48,48,51,44,50,51,51,44,52,53,50,41,52,53,52,55,55,57,65,72,104

Nearest PDB structures (foldseek):
  8d9p-assembly1_A  TM=3.432E-01  e=6.314E+00  synthetic construct
  5fn5-assembly1_C  TM=2.106E-01  e=2.045E+00  Homo sapiens
  8kco-assembly1_C  TM=2.383E-01  e=7.510E+00  Homo sapiens
  8d9p-assembly1_A  TM=3.479E-01  e=6.745E+00  synthetic construct
  5fn5-assembly1_C  TM=2.118E-01  e=4.988E+00  Homo sapiens

Secondary structure (DSSP, 8-state):
-PPPSSHHHHHHHHSPP--S---STTGGGGGS-S-HHHHHHHHHHHHHHHHSSS---HHHHHHHHHHHHHTHHHHHHHHHHHHHHHHHHHHHHHHHHHHHHTTTS---HHHHHHHHHHHHHHHHHHHHHHHHHHHHTT--SSHHHHHHHHHH-TT---SGGGGSHHHHHHHHHHHHHHHHHHHHHHHHHHHHHIIIIIHHHTTTSTTHHHHHHHHHHHHHHHHHHHHHTTSS-HHHHHHHHHSHHHHHHHHHHHHHHHHHS-GGGS-GGG-SGGGS-GGGGGS-HHHHHHHHHHHHHHHHHHHHHHH-/-PPPSSHHHHHHHHSPP--S---SGGGGGGSS---HHHHHHHHHHHHHHHHSSS---HHHHHHHHHHHHHTHHHHHHHHHHHHHHHHHHHHHHHHHHHHHHTTTS---HHHHHHHHHHHHHHHHHHHHHHHHHHHHTT--SSHHHHHHHHHH-TT--HHHHTTSHHHHHHHHHHHHHHHHHHHHHHHHHHHHHIIIIIHHHTTTSTTHHHHHHHHHHHHHHHHHHHHHTTSS-HHHHHHHHHSHHHHHHHHHHHHHHHHHS-GGGS-GGG-STTTS-GGGGGS-HHHHHHHHHHHHHHHHHHHHHHH-